Protein AF-A0A1V8S8A1-F1 (afdb_monomer)

Sequence (376 aa):
MDTDRTHAQHAAYVEFVYSFRRPETTDTAAFFYQSVQTWKEKTQALLDAEGDADVEKKALANMRNFDAAGLIMETGRGMDAPSPCQECTKKGETCRVWKDKDEACAYCKRHRKRNCRAYVKPVVDTVMGGTEEGSGQAVDLTTARAELDVAATEAIRDIESARIEACNALADAGGEAADQVTEALSEAKEHIADYGNGAMSLIRDYHVKANKTFKAAISEAIQKSNEALSETMNKQRELLSKVVPAAKEVNSESTDRLNEVHSESIKRLQNVTGEAVAKLEKAFGDAWNRIHESSSEAEQRFAGVAAKRPQTQQGSGEVSEKMFKALVLQVQEMEKKHEKDIAELKEVNQDLKGELTAARQEIEMLKGTMVSEATM

Solvent-accessible surface area (backbone atoms only — not comparable to full-atom values): 21136 Å² total; per-residue (Å²): 134,87,77,78,69,51,73,68,55,49,52,54,48,51,53,55,63,64,66,59,54,77,33,81,64,83,52,81,83,45,92,61,46,53,54,73,64,60,46,51,53,52,54,47,52,36,60,72,20,64,94,39,70,71,56,26,53,56,40,49,56,48,51,53,21,42,25,51,20,23,44,24,74,76,38,91,57,20,37,76,29,87,41,60,25,71,69,30,63,74,68,74,46,88,36,24,22,48,70,90,47,101,50,56,21,28,68,34,43,56,69,69,49,89,81,51,67,36,44,81,77,80,86,72,88,78,86,85,83,82,91,84,88,83,87,89,77,96,63,74,62,68,63,57,47,54,54,46,52,51,52,49,52,51,49,51,52,52,51,51,50,52,49,52,53,50,52,49,54,51,50,51,52,50,48,53,52,50,51,54,51,52,50,52,52,49,52,52,50,50,51,52,49,50,53,51,51,52,52,52,50,52,53,49,51,51,50,54,53,49,51,54,50,51,54,50,53,52,53,51,51,53,50,54,52,52,53,53,50,51,52,49,52,50,52,50,50,55,50,49,69,53,49,55,58,52,54,52,49,54,52,49,52,51,51,51,52,52,53,49,54,50,53,53,52,51,52,53,51,50,51,55,52,50,52,52,49,53,53,48,54,49,53,51,50,53,51,50,50,54,52,52,52,52,50,51,54,50,51,52,52,50,52,59,56,68,72,63,73,84,89,74,96,82,66,87,63,64,62,55,50,54,52,49,52,51,49,54,52,51,51,52,51,50,50,55,50,50,53,49,55,53,50,55,53,49,51,55,51,52,51,52,53,49,55,53,52,52,55,51,52,52,53,52,50,54,52,52,52,54,55,54,64,74,72,110

Foldseek 3Di:
DQPPDDPVRLVVVLVVLVVQDQQPDPPPPDPLDDDPVRSVVLSVQLSVCPRPPVSNVVSVLQSVLSSVLSCQPPHPQKDQQPDFFPVCVVVVHGFIDGPPDPDATSNCSNVVPPDRPRDDDPPPPDDDDDDDDDDDDDDPCPVVVVVVVVVVVVVVVVVVVVVVVVVVVVVVVVVVVVVVVVVVVVVVVVVVVVVVVVVVVVVVVVVVVVVVVVVVVVVVVVVVVVVVVVVVVVVVVVVCVVVVVVVVVVVVVLVVVVVVVVVVVVVVVVVVVVVLVVVVVVLVVVLVVVLVVLVVVVVVVVVVVVVDDDDDDDDPPPVVVVVVVVVVVSVVVVVVVVVVSVVVVVVVVVVVVVVVVVVVVVVVVVVVVSVVVVVD

Structure (mmCIF, N/CA/C/O backbone):
data_AF-A0A1V8S8A1-F1
#
_entry.id   AF-A0A1V8S8A1-F1
#
loop_
_atom_site.group_PDB
_atom_site.id
_atom_site.type_symbol
_atom_site.label_atom_id
_atom_site.label_alt_id
_atom_site.label_comp_id
_atom_site.label_asym_id
_atom_site.label_entity_id
_atom_site.label_seq_id
_atom_site.pdbx_PDB_ins_code
_atom_site.Cartn_x
_atom_site.Cartn_y
_atom_site.Cartn_z
_atom_site.occupancy
_atom_site.B_iso_or_equiv
_atom_site.auth_seq_id
_atom_site.auth_comp_id
_atom_site.auth_asym_id
_atom_site.auth_atom_id
_atom_site.pdbx_PDB_model_num
ATOM 1 N N . MET A 1 1 ? 18.504 2.279 0.473 1.00 41.44 1 MET A N 1
ATOM 2 C CA . MET A 1 1 ? 17.693 3.416 -0.002 1.00 41.44 1 MET A CA 1
ATOM 3 C C . MET A 1 1 ? 16.672 2.806 -0.935 1.00 41.44 1 MET A C 1
ATOM 5 O O . MET A 1 1 ? 17.015 2.554 -2.080 1.00 41.44 1 MET A O 1
ATOM 9 N N . ASP A 1 2 ? 15.497 2.468 -0.409 1.00 44.78 2 ASP A N 1
ATOM 10 C CA . ASP A 1 2 ? 14.395 1.936 -1.212 1.00 44.78 2 ASP A CA 1
ATOM 11 C C . ASP A 1 2 ? 13.770 3.093 -1.979 1.00 44.78 2 ASP A C 1
ATOM 13 O O . ASP A 1 2 ? 13.069 3.939 -1.426 1.00 44.78 2 ASP A O 1
ATOM 17 N N . THR A 1 3 ? 14.117 3.195 -3.256 1.00 57.72 3 THR A N 1
ATOM 18 C CA . THR A 1 3 ? 13.381 4.037 -4.191 1.00 57.72 3 THR A CA 1
ATOM 19 C C . THR A 1 3 ? 12.165 3.245 -4.641 1.00 57.72 3 THR A C 1
ATOM 21 O O . THR A 1 3 ? 12.246 2.514 -5.630 1.00 57.72 3 THR A O 1
ATOM 24 N N . ASP A 1 4 ? 11.061 3.368 -3.908 1.00 68.69 4 ASP A N 1
ATOM 25 C CA . ASP A 1 4 ? 9.772 2.841 -4.351 1.00 68.69 4 ASP A CA 1
ATOM 26 C C . ASP A 1 4 ? 9.463 3.404 -5.743 1.00 68.69 4 ASP A C 1
ATOM 28 O O . ASP A 1 4 ? 9.305 4.616 -5.937 1.00 68.69 4 ASP A O 1
ATOM 32 N N . ARG A 1 5 ? 9.428 2.516 -6.744 1.00 81.06 5 ARG A N 1
ATOM 33 C CA . ARG A 1 5 ? 8.998 2.867 -8.096 1.00 81.06 5 ARG A CA 1
ATOM 34 C C . ARG A 1 5 ? 7.536 3.286 -8.040 1.00 81.06 5 ARG A C 1
ATOM 36 O O . ARG A 1 5 ? 6.698 2.659 -7.398 1.00 81.06 5 ARG A O 1
ATOM 43 N N . THR A 1 6 ? 7.211 4.342 -8.768 1.00 88.94 6 THR A N 1
ATOM 44 C CA . THR A 1 6 ? 5.817 4.743 -8.966 1.00 88.94 6 THR A CA 1
ATOM 45 C C . THR A 1 6 ? 5.037 3.631 -9.676 1.00 88.94 6 THR A C 1
ATOM 47 O O . THR A 1 6 ? 5.599 2.870 -10.463 1.00 88.94 6 THR A O 1
ATOM 50 N N . HIS A 1 7 ? 3.718 3.578 -9.480 1.00 87.06 7 HIS A N 1
ATOM 51 C CA . HIS A 1 7 ? 2.845 2.619 -10.171 1.00 87.06 7 HIS A CA 1
ATOM 52 C C . HIS A 1 7 ? 3.008 2.658 -11.706 1.00 87.06 7 HIS A C 1
ATOM 54 O O . HIS A 1 7 ? 2.951 1.627 -12.368 1.00 87.06 7 HIS A O 1
ATOM 60 N N . ALA A 1 8 ? 3.273 3.841 -12.276 1.00 89.69 8 ALA A N 1
ATOM 61 C CA . ALA A 1 8 ? 3.549 3.999 -13.704 1.00 89.69 8 ALA A CA 1
ATOM 62 C C . ALA A 1 8 ? 4.883 3.355 -14.124 1.00 89.69 8 ALA A C 1
ATOM 64 O O . ALA A 1 8 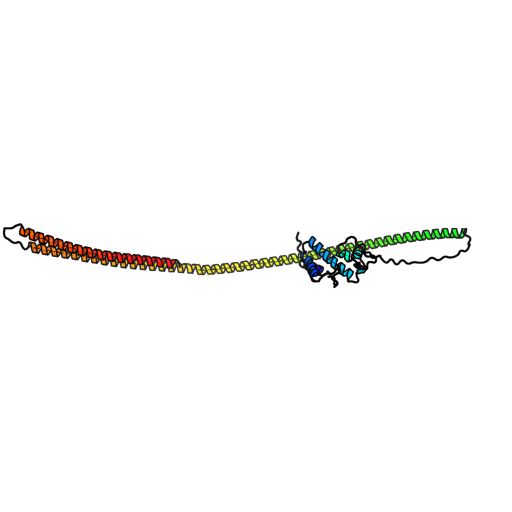? 4.955 2.709 -15.165 1.00 89.69 8 ALA A O 1
ATOM 65 N N . GLN A 1 9 ? 5.930 3.496 -13.306 1.00 90.31 9 GLN A N 1
ATOM 66 C CA . GLN A 1 9 ? 7.220 2.845 -13.552 1.00 90.31 9 GL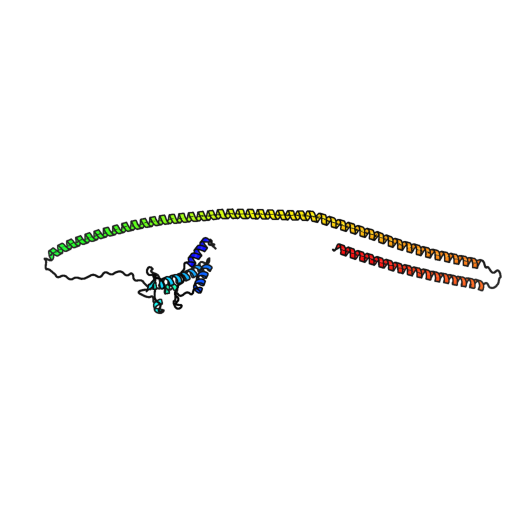N A CA 1
ATOM 67 C C . GLN A 1 9 ? 7.117 1.324 -13.427 1.00 90.31 9 GLN A C 1
ATOM 69 O O . GLN A 1 9 ? 7.695 0.620 -14.250 1.00 90.31 9 GLN A O 1
ATOM 74 N N . HIS A 1 10 ? 6.353 0.825 -12.451 1.00 91.81 10 HIS A N 1
ATOM 75 C CA . HIS A 1 10 ? 6.074 -0.605 -12.321 1.00 91.81 10 HIS A CA 1
ATOM 76 C C . HIS A 1 10 ? 5.314 -1.139 -13.545 1.00 91.81 10 HIS A C 1
ATOM 78 O O . HIS A 1 10 ? 5.726 -2.127 -14.142 1.00 91.81 10 HIS A O 1
ATOM 84 N N . ALA A 1 11 ? 4.264 -0.445 -14.000 1.00 93.38 11 ALA A N 1
ATOM 85 C CA . ALA A 1 11 ? 3.520 -0.841 -15.198 1.00 93.38 11 ALA A CA 1
ATOM 86 C C . ALA A 1 11 ? 4.414 -0.895 -16.453 1.00 93.38 11 ALA A C 1
ATOM 88 O O . ALA A 1 11 ? 4.395 -1.888 -17.180 1.00 93.38 11 ALA A O 1
ATOM 89 N N . ALA A 1 12 ? 5.257 0.122 -16.668 1.00 95.00 12 ALA A N 1
ATOM 90 C CA . ALA A 1 12 ? 6.215 0.134 -17.775 1.00 95.00 12 ALA A CA 1
ATOM 91 C C . ALA A 1 12 ? 7.258 -0.994 -17.663 1.00 95.00 12 ALA A C 1
ATOM 93 O O . ALA A 1 12 ? 7.653 -1.585 -18.669 1.00 95.00 12 ALA A O 1
ATOM 94 N N . TYR A 1 13 ? 7.694 -1.320 -16.442 1.00 94.56 13 TYR A N 1
ATOM 95 C CA . TYR A 1 13 ? 8.596 -2.440 -16.191 1.00 94.56 13 TYR A CA 1
ATOM 96 C C . TYR A 1 13 ? 7.939 -3.784 -16.530 1.00 94.56 13 TYR A C 1
ATOM 98 O O . TYR A 1 13 ? 8.543 -4.602 -17.224 1.00 94.56 13 TYR A O 1
ATOM 106 N N . VAL A 1 14 ? 6.686 -3.989 -16.122 1.00 95.50 14 VAL A N 1
ATOM 107 C CA . VAL A 1 14 ? 5.909 -5.191 -16.445 1.00 95.50 14 VAL A CA 1
ATOM 108 C C . VAL A 1 14 ? 5.757 -5.351 -17.961 1.00 95.50 14 VAL A C 1
ATOM 110 O O . VAL A 1 14 ? 6.055 -6.422 -18.490 1.00 95.50 14 VAL A O 1
ATOM 113 N N . GLU A 1 15 ? 5.372 -4.295 -18.685 1.00 96.19 15 GLU A N 1
ATOM 114 C CA . GLU A 1 15 ? 5.286 -4.332 -20.154 1.00 96.19 15 GLU A CA 1
ATOM 115 C C . GLU A 1 15 ? 6.633 -4.665 -20.806 1.00 96.19 15 GLU A C 1
ATOM 117 O O . GLU A 1 15 ? 6.704 -5.504 -21.707 1.00 96.19 15 GLU A O 1
ATOM 122 N N . PHE A 1 16 ? 7.724 -4.072 -20.315 1.00 97.19 16 PHE A N 1
ATOM 123 C CA . PHE A 1 16 ? 9.071 -4.391 -20.776 1.00 97.19 16 PHE A CA 1
ATOM 124 C C . PHE A 1 16 ? 9.423 -5.871 -20.555 1.00 97.19 16 PHE A C 1
ATOM 126 O O . PHE A 1 16 ? 9.960 -6.513 -21.459 1.00 97.19 16 PHE A O 1
ATOM 133 N N . VAL A 1 17 ? 9.087 -6.447 -19.400 1.00 96.88 17 VAL A N 1
ATOM 134 C CA . VAL A 1 17 ? 9.312 -7.872 -19.111 1.00 96.88 17 VAL A CA 1
ATOM 135 C C . VAL A 1 17 ? 8.492 -8.774 -20.042 1.00 96.88 17 VAL A C 1
ATOM 137 O O . VAL A 1 17 ? 9.003 -9.789 -20.520 1.00 96.88 17 VAL A O 1
ATOM 140 N N . TYR A 1 18 ? 7.255 -8.396 -20.368 1.00 96.25 18 TYR A N 1
ATOM 141 C CA . TYR A 1 18 ? 6.424 -9.140 -21.320 1.00 96.25 18 TYR A CA 1
ATOM 142 C C . TYR A 1 18 ? 6.807 -8.925 -22.792 1.00 96.25 18 TYR A C 1
ATOM 144 O O . TYR A 1 18 ? 6.379 -9.705 -23.641 1.00 96.25 18 TYR A O 1
ATOM 152 N N . SER A 1 19 ? 7.653 -7.938 -23.107 1.00 97.00 19 SER A N 1
ATOM 153 C CA . SER A 1 19 ? 8.167 -7.730 -24.469 1.00 97.00 19 SER A CA 1
ATOM 154 C C . SER A 1 19 ? 9.159 -8.810 -24.929 1.00 97.00 19 SER A C 1
ATOM 156 O O . SER A 1 19 ? 9.397 -8.951 -26.129 1.00 97.00 19 SER A O 1
ATOM 158 N N . PHE A 1 20 ? 9.727 -9.597 -24.003 1.00 97.69 20 PHE A N 1
ATOM 159 C CA . PHE A 1 20 ? 10.622 -10.705 -24.344 1.00 97.69 20 PHE A CA 1
ATOM 160 C C . PHE A 1 20 ? 9.868 -11.855 -25.017 1.00 97.69 20 PHE A C 1
ATOM 162 O O . PHE A 1 20 ? 8.873 -12.363 -24.492 1.00 97.69 20 PHE A O 1
ATOM 169 N N . ARG A 1 21 ? 10.397 -12.349 -26.141 1.00 96.69 21 ARG A N 1
ATOM 170 C CA . ARG A 1 21 ? 9.812 -13.472 -26.874 1.00 96.69 21 ARG A CA 1
ATOM 171 C C . ARG A 1 21 ? 10.354 -14.802 -26.351 1.00 96.69 21 ARG A C 1
ATOM 173 O O . ARG A 1 21 ? 11.562 -15.032 -26.293 1.00 96.69 21 ARG A O 1
ATOM 180 N N . ARG A 1 22 ? 9.443 -15.726 -26.038 1.00 97.81 22 ARG A N 1
ATOM 181 C CA . ARG A 1 22 ? 9.786 -17.138 -25.829 1.00 97.81 22 ARG A CA 1
ATOM 182 C C . ARG A 1 22 ? 10.162 -17.761 -27.176 1.00 97.81 22 ARG A C 1
ATOM 184 O O . ARG A 1 22 ? 9.392 -17.593 -28.119 1.00 97.81 22 ARG A O 1
ATOM 191 N N . PRO A 1 23 ? 11.256 -18.529 -27.273 1.00 97.69 23 PRO A N 1
ATOM 192 C CA . PRO A 1 23 ? 11.498 -19.365 -28.442 1.00 97.69 23 PRO A CA 1
ATOM 193 C C . PRO A 1 23 ? 10.315 -20.302 -28.736 1.00 97.69 23 PRO A C 1
ATOM 195 O O . PRO A 1 23 ? 9.722 -20.880 -27.820 1.00 97.69 23 PRO A O 1
ATOM 198 N N . GLU A 1 24 ? 9.957 -20.433 -30.007 1.00 97.56 24 GLU A N 1
ATOM 199 C CA . GLU A 1 24 ? 8.789 -21.192 -30.475 1.00 97.56 24 GLU A CA 1
ATOM 200 C C . GLU A 1 24 ? 9.134 -22.600 -30.969 1.00 97.56 24 GLU A C 1
ATOM 202 O O . GLU A 1 24 ? 8.228 -23.369 -31.287 1.00 97.56 24 GLU A O 1
ATOM 207 N N . THR A 1 25 ? 10.420 -22.964 -30.997 1.00 96.75 25 THR A N 1
ATOM 208 C CA . THR A 1 25 ? 10.860 -24.311 -31.368 1.00 96.75 25 THR A CA 1
ATOM 209 C C . THR A 1 25 ? 10.128 -25.401 -30.578 1.00 96.75 25 THR A C 1
ATOM 211 O O . THR A 1 25 ? 9.992 -25.347 -29.351 1.00 96.75 25 THR A O 1
ATOM 214 N N . THR A 1 26 ? 9.658 -26.420 -31.296 1.00 96.31 26 THR A N 1
ATOM 215 C CA . THR A 1 26 ? 9.049 -27.627 -30.721 1.00 96.31 26 THR A CA 1
ATOM 216 C C . THR A 1 26 ? 10.070 -28.730 -30.464 1.00 96.31 26 THR A C 1
ATOM 218 O O . THR A 1 26 ? 9.740 -29.714 -29.806 1.00 96.31 26 THR A O 1
ATOM 221 N N . ASP A 1 27 ? 11.296 -28.586 -30.973 1.00 97.31 27 ASP A N 1
ATOM 222 C CA . ASP A 1 27 ? 12.375 -29.535 -30.723 1.00 97.31 27 ASP A CA 1
ATOM 223 C C . ASP A 1 27 ? 12.893 -29.364 -29.294 1.00 97.31 27 ASP A C 1
ATOM 225 O O . ASP A 1 27 ? 13.591 -28.402 -28.971 1.00 97.31 27 ASP A O 1
ATOM 229 N N . THR A 1 28 ? 12.557 -30.318 -28.429 1.00 97.06 28 THR A N 1
ATOM 230 C CA . THR A 1 28 ? 12.979 -30.310 -27.026 1.00 97.06 28 THR A CA 1
ATOM 231 C C . THR A 1 28 ? 14.476 -30.551 -26.839 1.00 97.06 28 THR A C 1
ATOM 233 O O . THR A 1 28 ? 14.991 -30.290 -25.752 1.00 97.06 28 THR A O 1
ATOM 236 N N . ALA A 1 29 ? 15.176 -31.061 -27.859 1.00 96.44 29 ALA A N 1
ATOM 237 C CA . ALA A 1 29 ? 16.625 -31.240 -27.829 1.00 96.44 29 ALA A CA 1
ATOM 238 C C . ALA A 1 29 ? 17.380 -29.945 -28.166 1.00 96.44 29 ALA A C 1
ATOM 240 O O . ALA A 1 29 ? 18.534 -29.792 -27.760 1.00 96.44 29 ALA A O 1
ATOM 241 N N . ALA A 1 30 ? 16.729 -28.992 -28.842 1.00 96.94 30 ALA A N 1
ATOM 242 C CA . ALA A 1 30 ? 17.343 -27.728 -29.211 1.00 96.94 30 ALA A CA 1
ATOM 243 C C . ALA A 1 30 ? 17.826 -26.969 -27.968 1.00 96.94 30 ALA A C 1
ATOM 245 O O . ALA A 1 30 ? 17.087 -26.754 -27.003 1.00 96.94 30 ALA A O 1
ATOM 246 N N . PHE A 1 31 ? 19.066 -26.473 -27.997 1.00 97.06 31 PHE A N 1
ATOM 247 C CA . PHE A 1 31 ? 19.648 -25.788 -26.840 1.00 97.06 31 PHE A CA 1
ATOM 248 C C . PHE A 1 31 ? 18.842 -24.545 -26.408 1.00 97.06 31 PHE A C 1
ATOM 250 O O . PHE A 1 31 ? 18.890 -24.142 -25.251 1.00 97.06 31 PHE A O 1
ATOM 257 N N . PHE A 1 32 ? 18.104 -23.911 -27.313 1.00 96.62 32 PHE A N 1
ATOM 258 C CA . PHE A 1 32 ? 17.305 -22.720 -27.026 1.00 96.62 32 PHE A CA 1
ATOM 259 C C . PHE A 1 32 ? 15.832 -23.039 -26.719 1.00 96.62 32 PHE A C 1
ATOM 261 O O . PHE A 1 32 ? 15.060 -22.114 -26.486 1.00 96.62 32 PHE A O 1
ATOM 268 N N . TYR A 1 33 ? 15.450 -24.321 -26.644 1.00 97.75 33 TYR A N 1
ATOM 269 C CA . TYR A 1 33 ? 14.106 -24.738 -26.253 1.00 97.75 33 TYR A CA 1
ATOM 270 C C . TYR A 1 33 ? 13.729 -24.227 -24.857 1.00 97.75 33 TYR A C 1
ATOM 272 O O . TYR A 1 33 ? 14.513 -24.308 -23.900 1.00 97.75 33 TYR A O 1
ATOM 280 N N . GLN A 1 34 ? 12.497 -23.729 -24.733 1.00 97.81 34 GLN A N 1
ATOM 281 C CA . GLN A 1 34 ? 11.859 -23.383 -23.466 1.00 97.81 34 GLN A CA 1
ATOM 282 C C . GLN A 1 34 ? 10.388 -23.803 -23.479 1.00 97.81 34 GLN A C 1
ATOM 284 O O . GLN A 1 34 ? 9.589 -23.335 -24.297 1.00 97.81 34 GLN A O 1
ATOM 289 N N . SER A 1 35 ? 10.012 -24.647 -22.514 1.00 97.81 35 SER A N 1
ATOM 290 C CA . SER A 1 35 ? 8.605 -24.980 -22.292 1.00 97.81 35 SER A CA 1
ATOM 291 C C . SER A 1 35 ? 7.813 -23.723 -21.905 1.00 97.81 35 SER A C 1
ATOM 293 O O . SER A 1 35 ? 8.369 -22.764 -21.360 1.00 97.81 35 SER A O 1
ATOM 295 N N . VAL A 1 36 ? 6.503 -23.718 -22.168 1.00 97.50 36 VAL A N 1
ATOM 296 C CA . VAL A 1 36 ? 5.617 -22.609 -21.765 1.00 97.50 36 VAL A CA 1
ATOM 297 C C . VAL A 1 36 ? 5.698 -22.375 -20.256 1.00 97.50 36 VAL A C 1
ATOM 299 O O . VAL A 1 36 ? 5.760 -21.232 -19.813 1.00 97.50 36 VAL A O 1
ATOM 302 N N . GLN A 1 37 ? 5.737 -23.456 -19.476 1.00 97.88 37 GLN A N 1
ATOM 303 C CA . GLN A 1 37 ? 5.787 -23.397 -18.021 1.00 97.88 37 GLN A CA 1
ATOM 304 C C . GLN A 1 37 ? 7.105 -22.790 -17.523 1.00 97.88 37 GLN A C 1
ATOM 306 O O . GLN A 1 37 ? 7.090 -21.827 -16.764 1.00 97.88 37 GLN A O 1
ATOM 311 N N . THR A 1 38 ? 8.242 -23.273 -18.029 1.00 97.44 38 THR A N 1
ATOM 312 C CA . THR A 1 38 ? 9.564 -22.748 -17.651 1.00 97.44 38 THR A CA 1
ATOM 313 C C . THR A 1 38 ? 9.731 -21.284 -18.058 1.00 97.44 38 THR A C 1
ATOM 315 O O . THR A 1 38 ? 10.363 -20.512 -17.341 1.00 97.44 38 THR A O 1
ATOM 318 N N . TRP A 1 39 ? 9.158 -20.871 -19.193 1.00 97.75 39 TRP A N 1
ATOM 319 C CA . TRP A 1 39 ? 9.164 -19.463 -19.589 1.00 97.75 39 TRP A CA 1
ATOM 320 C C . TRP A 1 39 ? 8.362 -18.597 -18.619 1.00 97.75 39 TRP A C 1
ATOM 322 O O . TRP A 1 39 ? 8.882 -17.592 -18.150 1.00 97.75 39 TRP A O 1
ATOM 332 N N . LYS A 1 40 ? 7.143 -19.020 -18.251 1.00 97.75 40 LYS A N 1
ATOM 333 C CA . LYS A 1 40 ? 6.318 -18.321 -17.252 1.00 97.75 40 LYS A CA 1
ATOM 334 C C . LYS A 1 40 ? 7.040 -18.176 -15.914 1.00 97.75 40 LYS A C 1
ATOM 336 O O . LYS A 1 40 ? 7.039 -17.090 -15.352 1.00 97.75 40 LYS A O 1
ATOM 341 N N . GLU A 1 41 ? 7.698 -19.232 -15.440 1.00 97.56 41 GLU A N 1
ATOM 342 C CA . GLU A 1 41 ? 8.488 -19.199 -14.201 1.00 97.56 41 GLU A CA 1
ATOM 343 C C . GLU A 1 41 ? 9.645 -18.198 -14.283 1.00 97.56 41 GLU A C 1
ATOM 345 O O . GLU A 1 41 ? 9.902 -17.472 -13.328 1.00 97.56 41 GLU A O 1
ATOM 350 N N . LYS A 1 42 ? 10.328 -18.109 -15.430 1.00 97.38 42 LYS A N 1
ATOM 351 C CA . LYS A 1 42 ? 11.404 -17.129 -15.642 1.00 97.38 42 LYS A CA 1
ATOM 352 C C . LYS A 1 42 ? 10.888 -15.697 -15.722 1.00 97.38 42 LYS A C 1
ATOM 354 O O . LYS A 1 42 ? 11.527 -14.805 -15.171 1.00 97.38 42 LYS A O 1
ATOM 359 N N . THR A 1 43 ? 9.762 -15.482 -16.398 1.00 97.69 43 THR A N 1
ATOM 360 C CA . THR A 1 43 ? 9.086 -14.183 -16.451 1.00 97.69 43 THR A CA 1
ATOM 361 C C . THR A 1 43 ? 8.671 -13.750 -15.049 1.00 97.69 43 THR A C 1
ATOM 363 O O . THR A 1 43 ? 9.003 -12.642 -14.645 1.00 97.69 43 THR A O 1
ATOM 366 N N . GLN A 1 44 ? 8.036 -14.639 -14.279 1.00 97.25 44 GLN A N 1
ATOM 367 C CA . GLN A 1 44 ? 7.628 -14.348 -12.907 1.00 97.25 44 GLN A CA 1
ATOM 368 C C . GLN A 1 44 ? 8.835 -14.075 -12.007 1.00 97.25 44 GLN A C 1
ATOM 370 O O . GLN A 1 44 ? 8.850 -13.069 -11.316 1.00 97.25 44 GLN A O 1
ATOM 375 N N . ALA A 1 45 ? 9.897 -14.879 -12.097 1.00 95.50 45 ALA A N 1
ATOM 376 C CA . ALA A 1 45 ? 11.118 -14.647 -11.328 1.00 95.50 45 ALA A CA 1
ATOM 377 C C . ALA A 1 45 ? 11.791 -13.299 -11.645 1.00 95.50 45 ALA A C 1
ATOM 379 O O . ALA A 1 45 ? 12.478 -12.749 -10.792 1.00 95.50 45 ALA A O 1
ATOM 380 N N . LEU A 1 46 ? 11.629 -12.764 -12.862 1.00 97.12 46 LEU A N 1
ATOM 381 C CA . LEU A 1 46 ? 12.106 -11.423 -13.210 1.00 97.12 46 LEU A CA 1
ATOM 382 C C . LEU A 1 46 ? 11.210 -10.316 -12.628 1.00 97.12 46 LEU A C 1
ATOM 384 O O . LEU A 1 46 ? 11.722 -9.263 -12.257 1.00 97.12 46 LEU A O 1
ATOM 388 N N . LEU A 1 47 ? 9.900 -10.550 -12.529 1.00 96.31 47 LEU A N 1
ATOM 389 C CA . LEU A 1 47 ? 8.975 -9.637 -11.850 1.00 96.31 47 LEU A CA 1
ATOM 390 C C . LEU A 1 47 ? 9.221 -9.628 -10.336 1.00 96.31 47 LEU A C 1
ATOM 392 O O . LEU A 1 47 ? 9.344 -8.563 -9.748 1.00 96.31 47 LEU A O 1
ATOM 396 N N . ASP A 1 48 ? 9.388 -10.802 -9.728 1.00 96.00 48 ASP A N 1
ATOM 397 C CA . ASP A 1 48 ? 9.639 -10.957 -8.289 1.00 96.00 48 ASP A CA 1
ATOM 398 C C . ASP A 1 48 ? 11.010 -10.408 -7.862 1.00 96.00 48 ASP A C 1
ATOM 400 O O . ASP A 1 48 ? 11.225 -10.101 -6.693 1.00 96.00 48 ASP A O 1
ATOM 404 N N . ALA A 1 49 ? 11.952 -10.297 -8.803 1.00 95.50 49 ALA A N 1
ATOM 405 C CA . ALA A 1 49 ? 13.265 -9.708 -8.568 1.00 95.50 49 ALA A CA 1
ATOM 406 C C . ALA A 1 49 ? 13.245 -8.172 -8.506 1.00 95.50 49 ALA A C 1
ATOM 408 O O . ALA A 1 49 ? 14.286 -7.565 -8.248 1.00 95.50 49 ALA A O 1
ATOM 409 N N . GLU A 1 50 ? 12.104 -7.535 -8.783 1.00 92.19 50 GLU A N 1
ATOM 410 C CA . GLU A 1 50 ? 11.992 -6.082 -8.748 1.00 92.19 50 GLU A CA 1
ATOM 411 C C . GLU A 1 50 ? 12.329 -5.531 -7.355 1.00 92.19 50 GLU A C 1
ATOM 413 O O . GLU A 1 50 ? 11.812 -5.985 -6.338 1.00 92.19 50 GLU A O 1
ATOM 418 N N . GLY A 1 51 ? 13.223 -4.539 -7.322 1.00 89.38 51 GLY A N 1
ATOM 419 C CA . GLY A 1 51 ? 13.740 -3.948 -6.084 1.00 89.38 51 GLY A CA 1
ATOM 420 C C . GLY A 1 51 ? 15.092 -4.517 -5.637 1.00 89.38 51 GLY A C 1
ATOM 421 O O . GLY A 1 51 ? 15.823 -3.833 -4.924 1.00 89.38 51 GLY A O 1
ATOM 422 N N . ASP A 1 52 ? 15.497 -5.695 -6.127 1.00 94.44 52 ASP A N 1
ATOM 423 C CA . ASP A 1 52 ? 16.846 -6.240 -5.930 1.00 94.44 52 ASP A CA 1
ATOM 424 C C . ASP A 1 52 ? 17.654 -6.152 -7.233 1.00 94.44 52 ASP A C 1
ATOM 426 O O . ASP A 1 52 ? 17.551 -6.992 -8.130 1.00 94.44 52 ASP A O 1
ATOM 430 N N . ALA A 1 53 ? 18.512 -5.133 -7.327 1.00 92.44 53 ALA A N 1
ATOM 431 C CA . ALA A 1 53 ? 19.272 -4.837 -8.540 1.00 92.44 53 ALA A CA 1
ATOM 432 C C . ALA A 1 53 ? 20.165 -6.001 -9.020 1.00 92.44 53 ALA A C 1
ATOM 434 O O . ALA A 1 53 ? 20.363 -6.173 -10.228 1.00 92.44 53 ALA A O 1
ATOM 435 N N . ASP A 1 54 ? 20.715 -6.808 -8.108 1.00 94.25 54 ASP A N 1
ATOM 436 C CA . ASP A 1 54 ? 21.611 -7.908 -8.469 1.00 94.25 54 ASP A CA 1
ATOM 437 C C . ASP A 1 54 ? 20.835 -9.131 -8.961 1.00 94.25 54 ASP A C 1
ATOM 439 O O . ASP A 1 54 ? 21.262 -9.803 -9.915 1.00 94.25 54 ASP A O 1
ATOM 443 N N . VAL A 1 55 ? 19.694 -9.424 -8.333 1.00 95.94 55 VAL A N 1
ATOM 444 C CA . VAL A 1 55 ? 18.798 -10.505 -8.757 1.00 95.94 55 VAL A CA 1
ATOM 445 C C . VAL A 1 55 ? 18.119 -10.133 -10.076 1.00 95.94 55 VAL A C 1
ATOM 447 O O . VAL A 1 55 ? 18.178 -10.927 -11.023 1.00 95.94 55 VAL A O 1
ATOM 450 N N . GLU A 1 56 ? 17.600 -8.908 -10.197 1.00 95.69 56 GLU A N 1
ATOM 451 C CA . GLU A 1 56 ? 16.966 -8.374 -11.409 1.00 95.69 56 GLU A CA 1
ATOM 452 C C . GLU A 1 56 ? 17.937 -8.446 -12.590 1.00 95.69 56 GLU A C 1
ATOM 454 O O . GLU A 1 56 ? 17.633 -9.038 -13.628 1.00 95.69 56 GLU A O 1
ATOM 459 N N . LYS A 1 57 ? 19.175 -7.962 -12.421 1.00 96.00 57 LYS A N 1
ATOM 460 C CA . LYS A 1 57 ? 20.210 -8.015 -13.465 1.00 96.00 57 LYS A CA 1
ATOM 461 C C . LYS A 1 57 ? 20.499 -9.443 -13.933 1.00 96.00 57 LYS A C 1
ATOM 463 O O . LYS A 1 57 ? 20.688 -9.675 -15.133 1.00 96.00 57 LYS A O 1
ATOM 468 N N . LYS A 1 58 ? 20.556 -10.417 -13.018 1.00 95.94 58 LYS A N 1
ATOM 469 C CA . LYS A 1 58 ? 20.812 -11.830 -13.356 1.00 95.94 58 LYS A CA 1
ATOM 470 C C . LYS A 1 58 ? 19.637 -12.464 -14.098 1.00 95.94 58 LYS A C 1
ATOM 472 O O . LYS A 1 58 ? 19.888 -13.180 -15.079 1.00 95.94 58 LYS A O 1
ATOM 477 N N . ALA A 1 59 ? 18.408 -12.207 -13.648 1.00 96.38 59 ALA A N 1
ATOM 478 C CA . ALA A 1 59 ? 17.173 -12.689 -14.262 1.00 96.38 59 ALA A CA 1
ATOM 479 C C . ALA A 1 59 ? 16.977 -12.074 -15.656 1.00 96.38 59 ALA A C 1
ATOM 481 O O . ALA A 1 59 ? 16.784 -12.797 -16.637 1.00 96.38 59 ALA A O 1
ATOM 482 N N . LEU A 1 60 ? 17.192 -10.764 -15.782 1.00 96.25 60 LEU A N 1
ATOM 483 C CA . LEU A 1 60 ? 17.086 -10.027 -17.037 1.00 96.25 60 LEU A CA 1
ATOM 484 C C . LEU A 1 60 ? 18.106 -10.516 -18.067 1.00 96.25 60 LEU A C 1
ATOM 486 O O . LEU A 1 60 ? 17.773 -10.757 -19.227 1.00 96.25 60 LEU A O 1
ATOM 490 N N . ALA A 1 61 ? 19.353 -10.736 -17.644 1.00 95.69 61 ALA A N 1
ATOM 491 C CA . ALA A 1 61 ? 20.375 -11.322 -18.504 1.00 95.69 61 ALA A CA 1
ATOM 492 C C . ALA A 1 61 ? 20.037 -12.763 -18.928 1.00 95.69 61 ALA A C 1
ATOM 494 O O . ALA A 1 61 ? 20.530 -13.228 -19.950 1.00 95.69 61 ALA A O 1
ATOM 495 N N . ASN A 1 62 ? 19.249 -13.512 -18.151 1.00 95.50 62 ASN A N 1
ATOM 496 C CA . ASN A 1 62 ? 18.777 -14.845 -18.538 1.00 95.50 62 ASN A CA 1
ATOM 497 C C . ASN A 1 62 ? 17.720 -14.740 -19.648 1.00 95.50 62 ASN A C 1
ATOM 499 O O . ASN A 1 62 ? 17.889 -15.354 -20.700 1.00 95.50 62 ASN A O 1
ATOM 503 N N . MET A 1 63 ? 16.701 -13.898 -19.447 1.00 97.06 63 MET A N 1
ATOM 504 C CA . MET A 1 63 ? 15.616 -13.669 -20.411 1.00 97.06 63 MET A CA 1
ATOM 505 C C . MET A 1 63 ? 16.139 -13.139 -21.748 1.00 97.06 63 MET A C 1
ATOM 507 O O . MET A 1 63 ? 15.882 -13.742 -22.788 1.00 97.06 63 MET A O 1
ATOM 511 N N . ARG A 1 64 ? 16.985 -12.098 -21.718 1.00 97.06 64 ARG A N 1
ATOM 512 C CA . ARG A 1 64 ? 17.629 -11.526 -22.916 1.00 97.06 64 ARG A CA 1
ATOM 513 C C . ARG A 1 64 ? 18.419 -12.554 -23.720 1.00 97.06 64 ARG A C 1
ATOM 515 O O . ARG A 1 64 ? 18.466 -12.481 -24.944 1.00 97.06 64 ARG A O 1
ATOM 522 N N . ASN A 1 65 ? 19.065 -13.500 -23.043 1.00 96.62 65 ASN A N 1
ATOM 523 C CA . ASN A 1 65 ? 19.863 -14.521 -23.710 1.00 96.62 65 ASN A CA 1
ATOM 524 C C . ASN A 1 65 ? 18.991 -15.543 -24.450 1.00 96.62 65 ASN A C 1
ATOM 526 O O . ASN A 1 65 ? 19.374 -15.967 -25.538 1.00 96.62 65 ASN A O 1
ATOM 530 N N . PHE A 1 66 ? 17.846 -15.934 -23.882 1.00 97.25 66 PHE A N 1
ATOM 531 C CA . PHE A 1 66 ? 16.904 -16.830 -24.556 1.00 97.25 66 PHE A CA 1
ATOM 532 C C . PHE A 1 66 ? 16.162 -16.136 -25.694 1.00 97.25 66 PHE A C 1
ATOM 534 O O . PHE A 1 66 ? 16.098 -16.698 -26.783 1.00 97.25 66 PHE A O 1
ATOM 541 N N . ASP A 1 67 ? 15.677 -14.917 -25.464 1.00 97.62 67 ASP A N 1
ATOM 542 C CA . ASP A 1 67 ? 15.020 -14.094 -26.483 1.00 97.62 67 ASP A CA 1
ATOM 543 C C . ASP A 1 67 ? 15.941 -13.886 -27.697 1.00 97.62 67 ASP A C 1
ATOM 545 O O . ASP A 1 67 ? 15.598 -14.247 -28.823 1.00 97.62 67 ASP A O 1
ATOM 549 N N . ALA A 1 68 ? 17.182 -13.441 -27.467 1.00 97.06 68 ALA A N 1
ATOM 550 C CA . ALA A 1 68 ? 18.152 -13.261 -28.542 1.00 97.06 68 ALA A CA 1
ATOM 551 C C . ALA A 1 68 ? 18.501 -14.577 -29.256 1.00 97.06 68 ALA A C 1
ATOM 553 O O . ALA A 1 68 ? 18.602 -14.590 -30.481 1.00 97.06 68 ALA A O 1
ATOM 554 N N . ALA A 1 69 ? 18.687 -15.681 -28.523 1.00 97.44 69 ALA A N 1
ATOM 555 C CA . ALA A 1 69 ? 18.972 -16.975 -29.139 1.00 97.44 69 ALA A CA 1
ATOM 556 C C . ALA A 1 69 ? 17.802 -17.455 -30.012 1.00 97.44 69 ALA A C 1
ATOM 558 O O . ALA A 1 69 ? 18.036 -17.878 -31.140 1.00 97.44 69 ALA A O 1
ATOM 559 N N . GLY A 1 70 ? 16.560 -17.325 -29.533 1.00 97.56 70 GLY A N 1
ATOM 560 C CA . GLY A 1 70 ? 15.360 -17.638 -30.309 1.00 97.56 70 GLY A CA 1
ATOM 561 C C . GLY A 1 70 ? 15.244 -16.770 -31.559 1.00 97.56 70 GLY A C 1
ATOM 562 O O . GLY A 1 70 ? 15.036 -17.291 -32.648 1.00 97.56 70 GLY A O 1
ATOM 563 N N . LEU A 1 71 ? 15.467 -15.456 -31.445 1.00 97.50 71 LEU A N 1
ATOM 564 C CA . LEU A 1 71 ? 15.432 -14.546 -32.593 1.00 97.50 71 LEU A CA 1
ATOM 565 C C . LEU A 1 71 ? 16.473 -14.906 -33.661 1.00 97.50 71 LEU A C 1
ATOM 567 O O . LEU A 1 71 ? 16.142 -14.927 -34.845 1.00 97.50 71 LEU A O 1
ATOM 571 N N . ILE A 1 72 ? 17.711 -15.215 -33.271 1.00 97.50 72 ILE A N 1
ATOM 572 C CA . ILE A 1 72 ? 18.763 -15.616 -34.218 1.00 97.50 72 ILE A CA 1
ATOM 573 C C . ILE A 1 72 ? 18.430 -16.969 -34.870 1.00 97.50 72 ILE A C 1
ATOM 575 O O . ILE A 1 72 ? 18.651 -17.148 -36.066 1.00 97.50 72 ILE A O 1
ATOM 579 N N . MET A 1 73 ? 17.916 -17.933 -34.101 1.00 97.88 73 MET A N 1
ATOM 580 C CA . MET A 1 73 ? 17.697 -19.296 -34.597 1.00 97.88 73 MET A CA 1
ATOM 581 C C . MET A 1 73 ? 16.420 -19.451 -35.426 1.00 97.88 73 MET A C 1
ATOM 583 O O . MET A 1 73 ? 16.405 -20.266 -36.345 1.00 97.88 73 MET A O 1
ATOM 587 N N . GLU A 1 74 ? 15.369 -18.688 -35.127 1.00 97.38 74 GLU A N 1
ATOM 588 C CA . GLU A 1 74 ? 14.023 -18.908 -35.678 1.00 97.38 74 GLU A CA 1
ATOM 589 C C . GLU A 1 74 ? 13.597 -17.846 -36.699 1.00 97.38 74 GLU A C 1
ATOM 591 O O . GLU A 1 74 ? 12.646 -18.066 -37.444 1.00 97.38 74 GLU A O 1
ATOM 596 N N . THR A 1 75 ? 14.275 -16.695 -36.759 1.00 96.94 75 THR A N 1
ATOM 597 C CA . THR A 1 75 ? 13.881 -15.587 -37.647 1.00 96.94 75 THR A CA 1
ATOM 598 C C . THR A 1 75 ? 14.912 -15.322 -38.742 1.00 96.94 75 THR A C 1
ATOM 600 O O . THR A 1 75 ? 16.060 -15.765 -38.674 1.00 96.94 75 THR A O 1
ATOM 603 N N . GLY A 1 76 ? 14.528 -14.530 -39.748 1.00 95.19 76 GLY A N 1
ATOM 604 C CA . GLY A 1 76 ? 15.436 -14.066 -40.804 1.00 95.19 76 GLY A CA 1
ATOM 605 C C . GLY A 1 76 ? 16.514 -13.079 -40.336 1.00 95.19 76 GLY A C 1
ATOM 606 O O . GLY A 1 76 ? 17.341 -12.660 -41.139 1.00 95.19 76 GLY A O 1
ATOM 607 N N . ARG A 1 77 ? 16.517 -12.691 -39.051 1.00 95.38 77 ARG A N 1
ATOM 608 C CA . ARG A 1 77 ? 17.555 -11.819 -38.483 1.00 95.38 77 ARG A CA 1
ATOM 609 C C . ARG A 1 77 ? 18.867 -12.558 -38.211 1.00 95.38 77 ARG A C 1
ATOM 611 O O . ARG A 1 77 ? 19.910 -11.915 -38.075 1.00 95.38 77 ARG A O 1
ATOM 618 N N . GLY A 1 78 ? 18.811 -13.884 -38.093 1.00 96.19 78 GLY A N 1
ATOM 619 C CA . GLY A 1 78 ? 19.997 -14.720 -37.992 1.00 96.19 78 GLY A CA 1
ATOM 620 C C . GLY A 1 78 ? 20.426 -15.279 -39.343 1.00 96.19 78 GLY A C 1
ATOM 621 O O . GLY A 1 78 ? 19.609 -15.505 -40.233 1.00 96.19 78 GLY A O 1
ATOM 622 N N . MET A 1 79 ? 21.707 -15.584 -39.481 1.00 96.50 79 MET A N 1
ATOM 623 C CA . MET A 1 79 ? 22.276 -16.290 -40.628 1.00 96.50 79 MET A CA 1
ATOM 624 C C . MET A 1 79 ? 23.282 -17.333 -40.150 1.00 96.50 79 MET A C 1
ATOM 626 O O . MET A 1 79 ? 23.837 -17.198 -39.058 1.00 96.50 79 MET A O 1
ATOM 630 N N . ASP A 1 80 ? 23.508 -18.372 -40.949 1.00 97.00 80 ASP A N 1
ATOM 631 C CA . ASP A 1 80 ? 24.568 -19.337 -40.667 1.00 97.00 80 ASP A CA 1
ATOM 632 C C . ASP A 1 80 ? 25.926 -18.638 -40.752 1.00 97.00 80 ASP A C 1
ATOM 634 O O . ASP A 1 80 ? 26.214 -17.907 -41.703 1.00 97.00 80 ASP A O 1
ATOM 638 N N . ALA A 1 81 ? 26.755 -18.831 -39.731 1.00 95.00 81 ALA A N 1
ATOM 639 C CA . ALA A 1 81 ? 28.095 -18.278 -39.709 1.00 95.00 81 ALA A CA 1
ATOM 640 C C . ALA A 1 81 ? 28.947 -18.989 -40.777 1.00 95.00 81 ALA A C 1
ATOM 642 O O . ALA A 1 81 ? 29.099 -20.210 -40.694 1.00 95.00 81 ALA A O 1
ATOM 643 N N . PRO A 1 82 ? 29.576 -18.259 -41.721 1.00 92.62 82 PRO A N 1
ATOM 644 C CA . PRO A 1 82 ? 30.486 -18.854 -42.705 1.00 92.62 82 PRO A CA 1
ATOM 645 C C . PRO A 1 82 ? 31.627 -19.643 -42.052 1.00 92.62 82 PRO A C 1
ATOM 647 O O . PRO A 1 82 ? 32.107 -20.634 -42.592 1.00 92.62 82 PRO A O 1
ATOM 650 N N . SER A 1 83 ? 32.041 -19.200 -40.861 1.00 94.06 83 SER A N 1
ATOM 651 C CA . SER A 1 83 ? 32.979 -19.901 -39.992 1.00 94.06 83 SER A CA 1
ATOM 652 C C . SER A 1 83 ? 32.322 -20.169 -38.631 1.00 94.06 83 SER A C 1
ATOM 654 O O . SER A 1 83 ? 32.331 -19.283 -37.767 1.00 94.06 83 SER A O 1
ATOM 656 N N . PRO A 1 84 ? 31.760 -21.372 -38.408 1.00 95.62 84 PRO A N 1
ATOM 657 C CA . PRO A 1 84 ? 31.197 -21.771 -37.122 1.00 95.62 84 PRO A CA 1
ATOM 658 C C . PRO A 1 84 ? 32.212 -21.661 -35.980 1.00 95.62 84 PRO A C 1
ATOM 660 O O . PRO A 1 84 ? 33.399 -21.948 -36.145 1.00 95.62 84 PRO A O 1
ATOM 663 N N . CYS A 1 85 ? 31.756 -21.278 -34.785 1.00 96.38 85 CYS A N 1
ATOM 664 C CA . CYS A 1 85 ? 32.629 -21.285 -33.612 1.00 96.38 85 CYS A CA 1
ATOM 665 C C . CYS A 1 85 ? 32.860 -22.710 -33.075 1.00 96.38 85 CYS A C 1
ATOM 667 O O . CYS A 1 85 ? 31.999 -23.582 -33.187 1.00 96.38 85 CYS A O 1
ATOM 669 N N . GLN A 1 86 ? 33.996 -22.912 -32.398 1.00 95.69 86 GLN A N 1
ATOM 670 C CA . GLN A 1 86 ? 34.413 -24.217 -31.863 1.00 95.69 86 GLN A CA 1
ATOM 671 C C . GLN A 1 86 ? 33.374 -24.880 -30.944 1.00 95.69 86 GLN A C 1
ATOM 673 O O . GLN A 1 86 ? 33.231 -26.099 -30.967 1.00 95.69 86 GLN A O 1
ATOM 678 N N . GLU A 1 87 ? 32.649 -24.098 -30.138 1.00 96.12 87 GLU A N 1
ATOM 679 C CA . GLU A 1 87 ? 31.630 -24.625 -29.219 1.00 96.12 87 GLU A CA 1
ATOM 680 C C . GLU A 1 87 ? 30.437 -25.228 -29.979 1.00 96.12 87 GLU A C 1
ATOM 682 O O . GLU A 1 87 ? 29.999 -26.327 -29.640 1.00 96.12 87 GLU A O 1
ATOM 687 N N . CYS A 1 88 ? 29.957 -24.562 -31.038 1.00 95.88 88 CYS A N 1
ATOM 688 C CA . CYS A 1 88 ? 28.893 -25.091 -31.897 1.00 95.88 88 CYS A CA 1
ATOM 689 C C . CYS A 1 88 ? 29.355 -26.352 -32.631 1.00 95.88 88 CYS A C 1
ATOM 691 O O . CYS A 1 88 ? 28.667 -27.369 -32.581 1.00 95.88 88 CYS A O 1
ATOM 693 N N . THR A 1 89 ? 30.558 -26.328 -33.217 1.00 96.00 89 THR A N 1
ATOM 694 C CA . THR A 1 89 ? 31.138 -27.489 -33.909 1.00 96.00 89 THR A CA 1
ATOM 695 C C . THR A 1 89 ? 31.274 -28.692 -32.977 1.00 96.00 89 THR A C 1
ATOM 697 O O . THR A 1 89 ? 30.897 -29.800 -33.339 1.00 96.00 89 THR A O 1
ATOM 700 N N . LYS A 1 90 ? 31.756 -28.482 -31.745 1.00 96.06 90 LYS A N 1
ATOM 701 C CA . LYS A 1 90 ? 31.914 -29.549 -30.744 1.00 96.06 90 LYS A CA 1
ATOM 702 C C . LYS A 1 90 ? 30.579 -30.161 -30.316 1.00 96.06 90 LYS A C 1
ATOM 704 O O . LYS A 1 90 ? 30.543 -31.324 -29.923 1.00 96.06 90 LYS A O 1
ATOM 709 N N . LYS A 1 91 ? 29.503 -29.374 -30.331 1.00 95.06 91 LYS A N 1
ATOM 710 C CA . LYS A 1 91 ? 28.157 -29.822 -29.962 1.00 95.06 91 LYS A CA 1
ATOM 711 C C . LYS A 1 91 ? 27.346 -30.366 -31.134 1.00 95.06 91 LYS A C 1
ATOM 713 O O . LYS A 1 91 ? 26.316 -30.974 -30.881 1.00 95.06 91 LYS A O 1
ATOM 718 N N . GLY A 1 92 ? 27.825 -30.199 -32.367 1.00 95.50 92 GLY A N 1
ATOM 719 C CA . GLY A 1 92 ? 27.081 -30.579 -33.568 1.00 95.50 92 GLY A CA 1
ATOM 720 C C . GLY A 1 92 ? 25.873 -29.677 -33.832 1.00 95.50 92 GLY A C 1
ATOM 721 O O . GLY A 1 92 ? 24.918 -30.114 -34.457 1.00 95.50 92 GLY A O 1
ATOM 722 N N . GLU A 1 93 ? 25.906 -28.437 -33.339 1.00 95.12 93 GLU A N 1
ATOM 723 C CA . GLU A 1 93 ? 24.804 -27.475 -33.444 1.00 95.12 93 GLU A CA 1
ATOM 724 C C . GLU A 1 93 ? 25.057 -26.480 -34.580 1.00 95.12 93 GLU A C 1
ATOM 726 O O . GLU A 1 93 ? 26.194 -26.036 -34.786 1.00 95.12 93 GLU A O 1
ATOM 731 N N . THR A 1 94 ? 23.999 -26.047 -35.270 1.00 96.50 94 THR A N 1
ATOM 732 C CA . THR A 1 94 ? 24.109 -25.016 -36.312 1.00 96.50 94 THR A CA 1
ATOM 733 C C . THR A 1 94 ? 24.520 -23.678 -35.697 1.00 96.50 94 THR A C 1
ATOM 735 O O . THR A 1 94 ? 23.844 -23.123 -34.826 1.00 96.50 94 THR A O 1
ATOM 738 N N . CYS A 1 95 ? 25.651 -23.134 -36.148 1.00 97.50 95 CYS A N 1
ATOM 739 C CA . CYS A 1 95 ? 26.185 -21.881 -35.628 1.00 97.50 95 CYS A CA 1
ATOM 740 C C . CYS A 1 95 ? 25.554 -20.689 -36.354 1.00 97.50 95 CYS A C 1
ATOM 742 O O . CYS A 1 95 ? 26.061 -20.265 -37.389 1.00 97.50 95 CYS A O 1
ATOM 744 N N . ARG A 1 96 ? 24.469 -20.133 -35.803 1.00 97.81 96 ARG A N 1
ATOM 745 C CA . ARG A 1 96 ? 23.835 -18.916 -36.337 1.00 97.81 96 ARG A CA 1
ATOM 746 C C . ARG A 1 96 ? 24.250 -17.659 -35.578 1.00 97.81 96 ARG A C 1
ATOM 748 O O . ARG A 1 96 ? 24.306 -17.659 -34.345 1.00 97.81 96 ARG A O 1
ATOM 755 N N . VAL A 1 97 ? 24.525 -16.591 -36.318 1.00 97.06 97 VAL A N 1
ATOM 756 C CA . VAL A 1 97 ? 24.895 -15.245 -35.838 1.00 97.06 97 VAL A CA 1
ATOM 757 C C . VAL A 1 97 ? 23.887 -14.217 -36.343 1.00 97.06 97 VAL A C 1
ATOM 759 O O . VAL A 1 97 ? 23.099 -14.517 -37.237 1.00 97.06 97 VAL A O 1
ATOM 762 N N . TRP A 1 98 ? 23.881 -13.012 -35.776 1.00 96.25 98 TRP A N 1
ATOM 763 C CA . TRP A 1 98 ? 23.102 -11.913 -36.349 1.00 96.25 98 TRP A CA 1
ATOM 764 C C . TRP A 1 98 ? 23.659 -11.509 -37.711 1.00 96.25 98 TRP A C 1
ATOM 766 O O . TRP A 1 98 ? 24.871 -11.499 -37.905 1.00 96.25 98 TRP A O 1
ATOM 776 N N . LYS A 1 99 ? 22.770 -11.130 -38.629 1.00 93.75 99 LYS A N 1
ATOM 777 C CA . LYS A 1 99 ? 23.161 -10.650 -39.957 1.00 93.75 99 LYS A CA 1
ATOM 778 C C . LYS A 1 99 ? 23.870 -9.291 -39.910 1.00 93.75 99 LYS A C 1
ATOM 780 O O . LYS A 1 99 ? 24.888 -9.107 -40.563 1.00 93.75 99 LYS A O 1
ATOM 785 N N . ASP A 1 100 ? 23.348 -8.380 -39.088 1.00 91.44 100 ASP A N 1
ATOM 786 C CA . ASP A 1 100 ? 23.728 -6.959 -39.102 1.00 91.44 100 ASP A CA 1
ATOM 787 C C . ASP A 1 100 ? 24.397 -6.506 -37.790 1.00 91.44 100 ASP A C 1
ATOM 789 O O . ASP A 1 100 ? 24.447 -5.315 -37.485 1.00 91.44 100 ASP A O 1
ATOM 793 N N . LYS A 1 101 ? 24.856 -7.448 -36.954 1.00 90.25 101 LYS A N 1
ATOM 794 C CA . LYS A 1 101 ? 25.498 -7.141 -35.667 1.00 90.25 101 LYS A CA 1
ATOM 795 C C . LYS A 1 101 ? 26.716 -8.019 -35.438 1.00 90.25 101 LYS A C 1
ATOM 797 O O . LYS A 1 101 ? 26.627 -9.238 -35.569 1.00 90.25 101 LYS A O 1
ATOM 802 N N . ASP A 1 102 ? 27.809 -7.402 -35.000 1.00 90.56 102 ASP A N 1
ATOM 803 C CA . ASP A 1 102 ? 29.005 -8.110 -34.543 1.00 90.56 102 ASP A CA 1
ATOM 804 C C . ASP A 1 102 ? 28.819 -8.582 -33.092 1.00 90.56 102 ASP A C 1
ATOM 806 O O . ASP A 1 102 ? 29.267 -7.969 -32.123 1.00 90.56 102 ASP A O 1
ATOM 810 N N . GLU A 1 103 ? 28.043 -9.651 -32.929 1.00 92.62 103 GLU A N 1
ATOM 811 C CA . GLU A 1 103 ? 27.755 -10.271 -31.638 1.00 92.62 103 GLU A CA 1
ATOM 812 C C . GLU A 1 103 ? 28.005 -11.787 -31.687 1.00 92.62 103 GLU A C 1
ATOM 814 O O . GLU A 1 103 ? 28.016 -12.422 -32.740 1.00 92.62 103 GLU A O 1
ATOM 819 N N . ALA A 1 104 ? 28.142 -12.404 -30.510 1.00 95.50 104 ALA A N 1
ATOM 820 C CA . ALA A 1 104 ? 28.280 -13.851 -30.388 1.00 95.50 104 ALA A CA 1
ATOM 821 C C . ALA A 1 104 ? 27.094 -14.620 -31.009 1.00 95.50 104 ALA A C 1
ATOM 823 O O . ALA A 1 104 ? 25.941 -14.194 -30.922 1.00 95.50 104 ALA A O 1
ATOM 824 N N . CYS A 1 105 ? 27.373 -15.818 -31.537 1.00 97.31 105 CYS A N 1
ATOM 825 C CA . CYS A 1 105 ? 26.345 -16.730 -32.047 1.00 97.31 105 CYS A CA 1
ATOM 826 C C . CYS A 1 105 ? 25.297 -17.100 -30.981 1.00 97.31 105 CYS A C 1
ATOM 828 O O . CYS A 1 105 ? 25.563 -17.030 -29.773 1.00 97.31 105 CYS A O 1
ATOM 830 N N . ALA A 1 106 ? 24.130 -17.573 -31.425 1.00 97.50 106 ALA A N 1
ATOM 831 C CA . ALA A 1 106 ? 22.996 -17.916 -30.562 1.00 97.50 106 ALA A CA 1
ATOM 832 C C . ALA A 1 106 ? 23.375 -18.846 -29.393 1.00 97.50 106 ALA A C 1
ATOM 834 O O . ALA A 1 106 ? 23.037 -18.571 -28.238 1.00 97.50 106 ALA A O 1
ATOM 835 N N . TYR A 1 107 ? 24.140 -19.908 -29.670 1.00 97.62 107 TYR A N 1
ATOM 836 C CA . TYR A 1 107 ? 24.586 -20.870 -28.658 1.00 97.62 107 TYR A CA 1
ATOM 837 C C . TYR A 1 107 ? 25.478 -20.216 -27.597 1.00 97.62 107 TYR A C 1
ATOM 839 O O . TYR A 1 107 ? 25.224 -20.314 -26.392 1.00 97.62 107 TYR A O 1
ATOM 847 N N . CYS A 1 108 ? 26.517 -19.501 -28.033 1.00 96.62 108 CYS A N 1
ATOM 848 C CA . CYS A 1 108 ? 27.446 -18.836 -27.126 1.00 96.62 108 CYS A CA 1
ATOM 849 C C 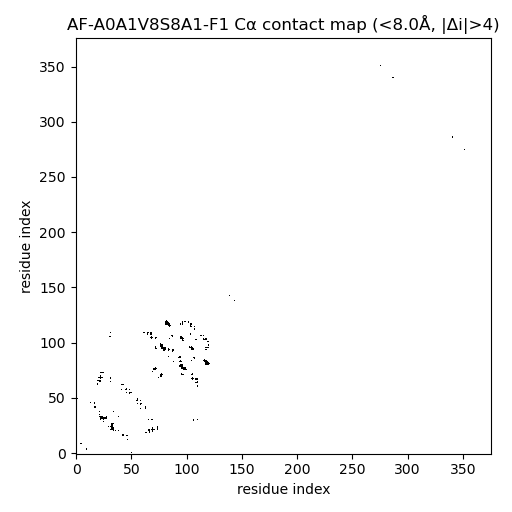. CYS A 1 108 ? 26.761 -17.744 -26.301 1.00 96.62 108 CYS A C 1
ATOM 851 O O . CYS A 1 108 ? 27.071 -17.605 -25.116 1.00 96.62 108 CYS A O 1
ATOM 853 N N . LYS A 1 109 ? 25.802 -17.020 -26.887 1.00 95.25 109 LYS A N 1
ATOM 854 C CA . LYS A 1 109 ? 25.013 -16.002 -26.190 1.00 95.25 109 LYS A CA 1
ATOM 855 C C . LYS A 1 109 ? 24.142 -16.627 -25.098 1.00 95.25 109 LYS A C 1
ATOM 857 O O . LYS A 1 109 ? 24.233 -16.217 -23.939 1.00 95.25 109 LYS A O 1
ATOM 862 N N . ARG A 1 110 ? 23.412 -17.705 -25.417 1.00 96.19 110 ARG A N 1
ATOM 863 C CA . ARG A 1 110 ? 22.615 -18.485 -24.450 1.00 96.19 110 ARG A CA 1
ATOM 864 C C . ARG A 1 110 ? 23.458 -18.970 -23.270 1.00 96.19 110 ARG A C 1
ATOM 866 O O . ARG A 1 110 ? 23.061 -18.818 -22.117 1.00 96.19 110 ARG A O 1
ATOM 873 N N . HIS A 1 111 ? 24.649 -19.494 -23.550 1.00 95.62 111 HIS A N 1
ATOM 874 C CA . HIS A 1 111 ? 25.551 -20.070 -22.549 1.00 95.62 111 HIS A CA 1
ATOM 875 C C . HIS A 1 111 ? 26.577 -19.092 -21.953 1.00 95.62 111 HIS A C 1
ATOM 877 O O . HIS A 1 111 ? 27.465 -19.525 -21.217 1.00 95.62 111 HIS A O 1
ATOM 883 N N . ARG A 1 112 ? 26.471 -17.785 -22.240 1.00 93.31 112 ARG A N 1
ATOM 884 C CA . ARG A 1 112 ? 27.373 -16.728 -21.733 1.00 93.31 112 ARG A CA 1
ATOM 885 C C . ARG A 1 112 ? 28.864 -17.003 -22.007 1.00 93.31 112 ARG A C 1
ATOM 887 O O . ARG A 1 112 ? 29.728 -16.707 -21.181 1.00 93.31 112 ARG A O 1
ATOM 894 N N . LYS A 1 113 ? 29.182 -17.572 -23.172 1.00 94.00 113 LYS A N 1
ATOM 895 C CA . LYS A 1 113 ? 30.560 -17.836 -23.611 1.00 94.00 113 LYS A CA 1
ATOM 896 C C . LYS A 1 113 ? 31.178 -16.553 -24.170 1.00 94.00 113 LYS A C 1
ATOM 898 O O . LYS A 1 113 ? 30.666 -15.993 -25.132 1.00 94.00 113 LYS A O 1
ATOM 903 N N . ARG A 1 114 ? 32.288 -16.099 -23.577 1.00 86.44 114 ARG A N 1
ATOM 904 C CA . ARG A 1 114 ? 32.916 -14.800 -23.897 1.00 86.44 114 ARG A CA 1
ATOM 905 C C . ARG A 1 114 ? 33.750 -14.782 -25.184 1.00 86.44 114 ARG A C 1
ATOM 907 O O . ARG A 1 114 ? 33.978 -13.715 -25.725 1.00 86.44 114 ARG A O 1
ATOM 914 N N . ASN A 1 115 ? 34.161 -15.944 -25.694 1.00 89.69 115 ASN A N 1
ATOM 915 C CA . ASN A 1 115 ? 35.113 -16.051 -26.808 1.00 89.69 115 ASN A CA 1
ATOM 916 C C . ASN A 1 115 ? 34.471 -16.665 -28.060 1.00 89.69 115 ASN A C 1
ATOM 918 O O . ASN A 1 115 ? 35.025 -17.582 -28.669 1.00 89.69 115 ASN A O 1
ATOM 922 N N . CYS A 1 116 ? 33.268 -16.216 -28.425 1.00 92.56 116 CYS A N 1
ATOM 923 C CA . CYS A 1 116 ? 32.658 -16.653 -29.675 1.00 92.56 116 CYS A CA 1
ATOM 924 C C . CYS A 1 116 ? 33.396 -16.002 -30.849 1.00 92.56 116 CYS A C 1
ATOM 926 O O . CYS A 1 116 ? 33.390 -14.787 -30.975 1.00 92.56 116 CYS A O 1
ATOM 928 N N . ARG A 1 117 ? 34.034 -16.820 -31.690 1.00 90.31 117 ARG A N 1
ATOM 929 C CA . ARG A 1 117 ? 34.718 -16.380 -32.918 1.00 90.31 117 ARG A CA 1
ATOM 930 C C . ARG A 1 117 ? 33.8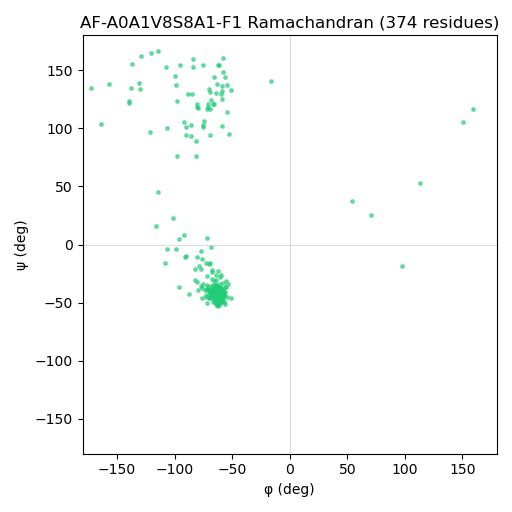96 -16.654 -34.182 1.00 90.31 117 ARG A C 1
ATOM 932 O O . ARG A 1 117 ? 34.465 -16.823 -35.253 1.00 90.31 117 ARG A O 1
ATOM 939 N N . ALA A 1 118 ? 32.578 -16.792 -34.043 1.00 86.00 118 ALA A N 1
ATOM 940 C CA . ALA A 1 118 ? 31.709 -16.868 -35.209 1.00 86.00 118 ALA A CA 1
ATOM 941 C C . ALA A 1 118 ? 31.676 -15.471 -35.835 1.00 86.00 118 ALA A C 1
ATOM 943 O O . ALA A 1 118 ? 31.345 -14.517 -35.141 1.00 86.00 118 ALA A O 1
ATOM 944 N N . TYR A 1 119 ? 32.079 -15.352 -37.096 1.00 80.06 119 TYR A N 1
ATOM 945 C CA . TYR A 1 119 ? 32.270 -14.061 -37.752 1.00 80.06 119 TYR A CA 1
ATOM 946 C C . TYR A 1 119 ? 31.572 -14.037 -39.108 1.00 80.06 119 TYR A C 1
ATOM 948 O O . TYR A 1 119 ? 31.643 -15.010 -39.865 1.00 80.06 119 TYR A O 1
ATOM 956 N N . VAL A 1 120 ? 30.926 -12.912 -39.412 1.00 71.75 120 VAL A N 1
ATOM 957 C CA . VAL A 1 120 ? 30.396 -12.602 -40.740 1.00 71.75 120 VAL A CA 1
ATOM 958 C C . VAL A 1 120 ? 31.488 -11.833 -41.472 1.00 71.75 120 VAL A C 1
ATOM 960 O O . VAL A 1 120 ? 31.750 -10.677 -41.155 1.00 71.75 120 VAL A O 1
ATOM 963 N N . LYS A 1 121 ? 32.171 -12.472 -42.429 1.00 65.12 121 LYS A N 1
ATOM 964 C CA . LYS A 1 121 ? 33.116 -11.745 -43.282 1.00 65.12 121 LYS A CA 1
ATOM 965 C C . LYS A 1 121 ? 32.310 -10.764 -44.139 1.00 65.12 121 LYS A C 1
ATOM 967 O O . LYS A 1 121 ? 31.438 -11.242 -44.867 1.00 65.12 121 LYS A O 1
ATOM 972 N N . PRO A 1 122 ? 32.555 -9.440 -44.073 1.00 58.53 122 PRO A N 1
ATOM 973 C CA . PRO A 1 122 ? 31.924 -8.516 -44.999 1.00 58.53 122 PRO A CA 1
ATOM 974 C C . PRO A 1 122 ? 32.330 -8.942 -46.407 1.00 58.53 122 PRO A C 1
ATOM 976 O O . PRO A 1 122 ? 33.514 -9.144 -46.694 1.00 58.53 122 PRO A O 1
ATOM 979 N N . VAL A 1 123 ? 31.333 -9.177 -47.255 1.00 50.62 123 VAL A N 1
ATOM 980 C CA . VAL A 1 123 ? 31.543 -9.497 -48.664 1.00 50.62 123 VAL A CA 1
ATOM 981 C C . VAL A 1 123 ? 32.055 -8.216 -49.310 1.00 50.62 123 VAL A C 1
ATOM 983 O O . VAL A 1 123 ? 31.283 -7.320 -49.626 1.00 50.62 123 VAL A O 1
ATOM 986 N N . VAL A 1 124 ? 33.377 -8.079 -49.396 1.00 49.62 124 VAL A N 1
ATOM 987 C CA . VAL A 1 124 ? 34.012 -7.021 -50.179 1.00 49.62 124 VAL A CA 1
ATOM 988 C C . VAL A 1 124 ? 34.102 -7.559 -51.602 1.00 49.62 124 VAL A C 1
ATOM 990 O O . VAL A 1 124 ? 34.916 -8.448 -51.876 1.00 49.62 124 VAL A O 1
ATOM 993 N N . ASP A 1 125 ? 33.212 -7.085 -52.474 1.00 45.81 125 ASP A N 1
ATOM 994 C CA . ASP A 1 125 ? 33.203 -7.417 -53.899 1.00 45.81 125 ASP A CA 1
ATOM 995 C C . ASP A 1 125 ? 34.543 -7.007 -54.518 1.00 45.81 125 ASP A C 1
ATOM 997 O O . ASP A 1 125 ? 34.831 -5.835 -54.754 1.00 45.81 125 ASP A O 1
ATOM 1001 N N . THR A 1 126 ? 35.409 -7.998 -54.722 1.00 44.03 126 THR A N 1
ATOM 1002 C CA . THR A 1 126 ? 36.745 -7.801 -55.278 1.00 44.03 126 THR A CA 1
ATOM 1003 C C . THR A 1 126 ? 36.636 -7.936 -56.795 1.00 44.03 126 THR A C 1
ATOM 1005 O O . THR A 1 126 ? 36.535 -9.042 -57.324 1.00 44.03 126 THR A O 1
ATOM 1008 N N . VAL A 1 127 ? 36.615 -6.797 -57.488 1.00 42.84 127 VAL A N 1
ATOM 1009 C CA . VAL A 1 127 ? 36.646 -6.698 -58.953 1.00 42.84 127 VAL A CA 1
ATOM 1010 C C . VAL A 1 127 ? 38.040 -7.099 -59.450 1.00 42.84 127 VAL A C 1
ATOM 1012 O O . VAL A 1 127 ? 39.035 -6.467 -59.107 1.00 42.84 127 VAL A O 1
ATOM 1015 N N . MET A 1 128 ? 38.107 -8.164 -60.251 1.00 42.72 128 MET A N 1
ATOM 1016 C CA . MET A 1 128 ? 39.307 -8.625 -60.956 1.00 42.72 128 MET A CA 1
ATOM 1017 C C . MET A 1 128 ? 39.283 -8.114 -62.403 1.00 42.72 128 MET A C 1
ATOM 1019 O O . MET A 1 128 ? 38.363 -8.426 -63.153 1.00 42.72 128 MET A O 1
ATOM 1023 N N . GLY A 1 129 ? 40.325 -7.394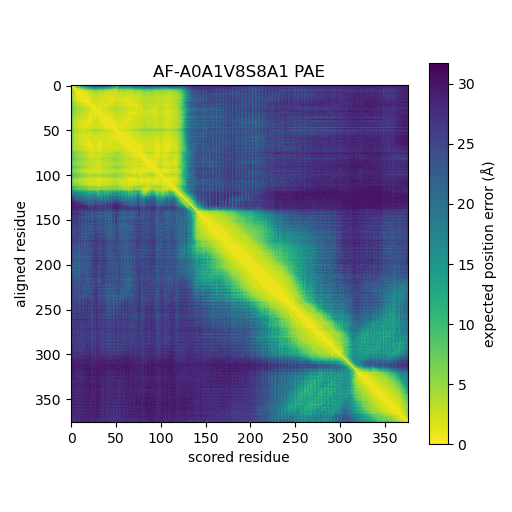 -62.809 1.00 39.34 129 GLY A N 1
ATOM 1024 C CA . GLY A 1 129 ? 40.701 -7.126 -64.202 1.00 39.34 129 GLY A CA 1
ATOM 1025 C C . GLY A 1 129 ? 42.193 -6.786 -64.200 1.00 39.34 129 GLY A C 1
ATOM 1026 O O . GLY A 1 129 ? 42.659 -6.142 -63.269 1.00 39.34 129 GLY A O 1
ATOM 1027 N N . GLY A 1 130 ? 43.056 -7.224 -65.104 1.00 40.25 130 GLY A N 1
ATOM 1028 C CA . GLY A 1 130 ? 42.926 -7.833 -66.421 1.00 40.25 130 GLY A CA 1
ATOM 1029 C C . GLY A 1 130 ? 44.197 -7.389 -67.154 1.00 40.25 130 GLY A C 1
ATOM 1030 O O . GLY A 1 130 ? 44.354 -6.205 -67.425 1.00 40.25 130 GLY A O 1
ATOM 1031 N N . THR A 1 131 ? 45.161 -8.289 -67.330 1.00 44.53 131 THR A N 1
ATOM 1032 C CA . THR A 1 131 ? 46.465 -8.036 -67.967 1.00 44.53 131 THR A CA 1
ATOM 1033 C C . THR A 1 131 ? 46.354 -8.156 -69.485 1.00 44.53 131 THR A C 1
ATOM 1035 O O . THR A 1 131 ? 45.902 -9.199 -69.951 1.00 44.53 131 THR A O 1
ATOM 1038 N N . GLU A 1 132 ? 46.841 -7.167 -70.241 1.00 40.38 132 GLU A N 1
ATOM 1039 C CA . GLU A 1 132 ? 47.096 -7.301 -71.683 1.00 40.38 132 GLU A CA 1
ATOM 1040 C C . GLU A 1 132 ? 48.510 -6.822 -72.059 1.00 40.38 132 GLU A C 1
ATOM 1042 O O . GLU A 1 132 ? 48.992 -5.785 -71.600 1.00 40.38 132 GLU A O 1
ATOM 1047 N N . GLU A 1 133 ? 49.169 -7.649 -72.876 1.00 43.91 133 GLU A N 1
ATOM 1048 C CA . GLU A 1 133 ? 50.479 -7.478 -73.511 1.00 43.91 133 GLU A CA 1
ATOM 1049 C C . GLU A 1 133 ? 50.358 -6.665 -74.816 1.00 43.91 133 GLU A C 1
ATOM 1051 O O . GLU A 1 133 ? 49.344 -6.752 -75.507 1.00 43.91 133 GLU A O 1
ATOM 1056 N N . GLY A 1 134 ? 51.411 -5.943 -75.229 1.00 36.09 134 GLY A N 1
ATOM 1057 C CA . GLY A 1 134 ? 51.414 -5.240 -76.520 1.00 36.09 134 GLY A CA 1
ATOM 1058 C C . GLY A 1 134 ? 52.788 -4.783 -77.028 1.00 36.09 134 GLY A C 1
ATOM 1059 O O . GLY A 1 134 ? 53.336 -3.791 -76.568 1.00 36.09 134 GLY A O 1
ATOM 1060 N N . SER A 1 135 ? 53.290 -5.544 -78.004 1.00 40.53 135 SER A N 1
ATOM 1061 C CA . SER A 1 135 ? 54.399 -5.379 -78.968 1.00 40.53 135 SER A CA 1
ATOM 1062 C C . SER A 1 135 ? 55.015 -3.991 -79.238 1.00 40.53 135 SER A C 1
ATOM 1064 O O . SER A 1 135 ? 54.318 -3.002 -79.440 1.00 40.53 135 SER A O 1
ATOM 1066 N N . GLY A 1 136 ? 56.348 -3.984 -79.388 1.00 39.34 136 GLY A N 1
ATOM 1067 C CA . GLY A 1 136 ? 57.186 -2.804 -79.604 1.00 39.34 136 GLY A CA 1
ATOM 1068 C C . GLY A 1 136 ? 57.327 -2.276 -81.039 1.00 39.34 136 GLY A C 1
ATOM 1069 O O . GLY A 1 136 ? 57.171 -2.985 -82.033 1.00 39.34 136 GLY A O 1
ATOM 1070 N N . GLN A 1 137 ? 57.719 -1.003 -81.098 1.00 38.62 137 GLN A N 1
ATOM 1071 C CA . GLN A 1 137 ? 58.101 -0.254 -82.290 1.00 38.62 137 GLN A CA 1
ATOM 1072 C C . GLN A 1 137 ? 59.318 0.608 -81.909 1.00 38.62 137 GLN A C 1
ATOM 1074 O O . GLN A 1 137 ? 59.277 1.344 -80.925 1.00 38.62 137 GLN A O 1
ATOM 1079 N N . ALA A 1 138 ? 60.434 0.458 -82.627 1.00 47.59 138 ALA A N 1
ATOM 1080 C CA . ALA A 1 138 ? 61.674 1.178 -82.344 1.00 47.59 138 ALA A CA 1
ATOM 1081 C C . ALA A 1 138 ? 61.557 2.640 -82.810 1.00 47.59 138 ALA A C 1
ATOM 1083 O O . ALA A 1 138 ? 61.649 2.928 -84.002 1.00 47.59 138 ALA A O 1
ATOM 1084 N N . VAL A 1 139 ? 61.340 3.540 -81.852 1.00 52.91 139 VAL A N 1
ATOM 1085 C CA . VAL A 1 139 ? 61.378 5.004 -82.003 1.00 52.91 139 VAL A CA 1
ATOM 1086 C C . VAL A 1 139 ? 62.648 5.516 -81.314 1.00 52.91 139 VAL A C 1
ATOM 1088 O O . VAL A 1 139 ? 63.151 4.858 -80.406 1.00 52.91 139 VAL A O 1
ATOM 1091 N N . ASP A 1 140 ? 63.186 6.654 -81.751 1.00 58.38 140 ASP A N 1
ATOM 1092 C CA . ASP A 1 140 ? 64.339 7.340 -81.149 1.00 58.38 140 ASP A CA 1
ATOM 1093 C C . ASP A 1 140 ? 64.132 7.576 -79.634 1.00 58.38 140 ASP A C 1
ATOM 1095 O O . ASP A 1 140 ? 63.473 8.520 -79.191 1.00 58.38 140 ASP A O 1
ATOM 1099 N N . LEU A 1 141 ? 64.670 6.639 -78.844 1.00 64.00 141 LEU A N 1
ATOM 1100 C CA . LEU A 1 141 ? 64.425 6.443 -77.411 1.00 64.00 141 LEU A CA 1
ATOM 1101 C C . LEU A 1 141 ? 64.856 7.631 -76.548 1.00 64.00 141 LEU A C 1
ATOM 1103 O O . LEU A 1 141 ? 64.372 7.777 -75.430 1.00 64.00 141 LEU A O 1
ATOM 1107 N N . THR A 1 142 ? 65.779 8.459 -77.030 1.00 71.06 142 THR A N 1
ATOM 1108 C CA . THR A 1 142 ? 66.349 9.565 -76.253 1.00 71.06 142 THR A CA 1
ATOM 1109 C C . THR A 1 142 ? 65.396 10.749 -76.135 1.00 71.06 142 THR A C 1
ATOM 1111 O O . THR A 1 142 ? 65.176 11.244 -75.032 1.00 71.06 142 THR A O 1
ATOM 1114 N N . THR A 1 143 ? 64.777 11.159 -77.242 1.00 74.31 143 THR A N 1
ATOM 1115 C CA . THR A 1 143 ? 63.808 12.266 -77.259 1.00 74.31 143 THR A CA 1
ATOM 1116 C C . THR A 1 143 ? 62.497 11.845 -76.600 1.00 74.31 143 THR A C 1
ATOM 1118 O O . THR A 1 143 ? 61.995 12.545 -75.724 1.00 74.31 143 THR A O 1
ATOM 1121 N N . ALA A 1 144 ? 62.013 10.637 -76.914 1.00 75.50 144 ALA A N 1
ATOM 1122 C CA . ALA A 1 144 ? 60.801 10.085 -76.309 1.00 75.50 144 ALA A CA 1
ATOM 1123 C C . ALA A 1 144 ? 60.916 9.936 -74.781 1.00 75.50 144 ALA A C 1
ATOM 1125 O O . ALA A 1 144 ? 59.941 10.130 -74.062 1.00 75.50 144 ALA A O 1
ATOM 1126 N N . ARG A 1 145 ? 62.111 9.623 -74.263 1.00 81.44 145 ARG A N 1
ATOM 1127 C CA . ARG A 1 145 ? 62.349 9.528 -72.818 1.00 81.44 145 ARG A CA 1
ATOM 1128 C C . ARG A 1 145 ? 62.350 10.892 -72.130 1.00 81.44 145 ARG A C 1
ATOM 1130 O O . ARG A 1 145 ? 61.799 10.999 -71.045 1.00 81.44 145 ARG A O 1
ATOM 1137 N N . ALA A 1 146 ? 62.920 11.922 -72.754 1.00 81.31 146 ALA A N 1
ATOM 1138 C CA . ALA A 1 146 ? 62.897 13.274 -72.198 1.00 81.31 146 ALA A CA 1
ATOM 1139 C C . ALA A 1 146 ? 61.471 13.852 -72.155 1.00 81.31 146 ALA A C 1
ATOM 1141 O O . ALA A 1 146 ? 61.076 14.438 -71.150 1.00 81.31 146 ALA A O 1
ATOM 1142 N N . GLU A 1 147 ? 60.680 13.641 -73.210 1.00 84.25 147 GLU A N 1
ATOM 1143 C CA . GLU A 1 147 ? 59.262 14.025 -73.235 1.00 84.25 147 GLU A CA 1
ATOM 1144 C C . GLU A 1 147 ? 58.446 13.246 -72.196 1.00 84.25 147 GLU A C 1
ATOM 1146 O O . GLU A 1 147 ? 57.614 13.829 -71.501 1.00 84.25 147 GLU A O 1
ATOM 1151 N N . LEU A 1 148 ? 58.733 11.950 -72.029 1.00 87.12 148 LEU A N 1
ATOM 1152 C CA . LEU A 1 148 ? 58.108 11.124 -71.001 1.00 87.12 148 LEU A CA 1
ATOM 1153 C C . LEU A 1 148 ? 58.463 11.593 -69.585 1.00 87.12 148 LEU A C 1
ATOM 1155 O O . LEU A 1 148 ? 57.581 11.623 -68.735 1.00 87.12 148 LEU A O 1
ATOM 1159 N N . ASP A 1 149 ? 59.713 11.978 -69.323 1.00 88.88 149 ASP A N 1
ATOM 1160 C CA . ASP A 1 149 ? 60.143 12.460 -68.005 1.00 88.88 149 ASP A CA 1
ATOM 1161 C C . ASP A 1 149 ? 59.487 13.812 -67.656 1.00 88.88 149 ASP A C 1
ATOM 1163 O O . ASP A 1 149 ? 59.066 14.020 -66.513 1.00 88.88 149 ASP A O 1
ATOM 1167 N N . VAL A 1 150 ? 59.340 14.718 -68.633 1.00 90.81 150 VAL A N 1
ATOM 1168 C CA . VAL A 1 150 ? 58.608 15.987 -68.452 1.00 90.81 150 VAL A CA 1
ATOM 1169 C C . VAL A 1 150 ? 57.127 15.718 -68.192 1.00 90.81 150 VAL A C 1
ATOM 1171 O O . VAL A 1 150 ? 56.597 16.194 -67.188 1.00 90.81 150 VAL A O 1
ATOM 1174 N N . ALA A 1 151 ? 56.483 14.891 -69.019 1.00 90.50 151 ALA A N 1
ATOM 1175 C CA . ALA A 1 151 ? 55.079 14.522 -68.845 1.00 90.50 151 ALA A CA 1
ATOM 1176 C C . ALA A 1 151 ? 54.831 13.795 -67.512 1.00 90.50 151 ALA A C 1
ATOM 1178 O O . ALA A 1 151 ? 53.837 14.053 -66.837 1.00 90.50 151 ALA A O 1
ATOM 1179 N N . ALA A 1 152 ? 55.749 12.921 -67.090 1.00 91.94 152 ALA A N 1
ATOM 1180 C CA . ALA A 1 152 ? 55.680 12.245 -65.799 1.00 91.94 152 ALA A CA 1
ATOM 1181 C C . ALA A 1 152 ? 55.821 13.236 -64.638 1.00 91.94 152 ALA A C 1
ATOM 1183 O O . ALA A 1 152 ? 55.096 13.130 -63.652 1.00 91.94 152 ALA A O 1
ATOM 1184 N N . THR A 1 153 ? 56.715 14.220 -64.753 1.00 93.31 153 THR A N 1
ATOM 1185 C CA . THR A 1 153 ? 56.895 15.257 -63.726 1.00 93.31 153 THR A CA 1
ATOM 1186 C C . THR A 1 153 ? 55.659 16.150 -63.608 1.00 93.31 153 THR A C 1
ATOM 1188 O O . THR A 1 153 ? 55.216 16.438 -62.495 1.00 93.31 153 THR A O 1
ATOM 1191 N N . GLU A 1 154 ? 55.065 16.554 -64.734 1.00 93.81 154 GLU A N 1
ATOM 1192 C CA . GLU A 1 154 ? 53.808 17.312 -64.756 1.00 93.81 154 GLU A CA 1
ATOM 1193 C C . GLU A 1 154 ? 52.655 16.497 -64.164 1.00 93.81 154 GLU A C 1
ATOM 1195 O O . GLU A 1 154 ? 51.968 16.985 -63.268 1.00 93.81 154 GLU A O 1
ATOM 1200 N N . ALA A 1 155 ? 52.515 15.227 -64.556 1.00 93.25 155 ALA A N 1
ATOM 1201 C CA . ALA A 1 155 ? 51.501 14.332 -64.007 1.00 93.25 155 ALA A CA 1
ATOM 1202 C C . ALA A 1 155 ? 51.659 14.134 -62.491 1.00 93.25 155 ALA A C 1
ATOM 1204 O O . ALA A 1 155 ? 50.670 14.162 -61.763 1.00 93.25 155 ALA A O 1
ATOM 1205 N N . ILE A 1 156 ? 52.889 13.976 -61.987 1.00 93.75 156 ILE A N 1
ATOM 1206 C CA . ILE A 1 156 ? 53.157 13.881 -60.542 1.00 93.75 156 ILE A CA 1
ATOM 1207 C C . ILE A 1 156 ? 52.718 15.162 -59.828 1.00 93.75 156 ILE A C 1
ATOM 1209 O O . ILE A 1 156 ? 52.085 15.086 -58.775 1.00 93.75 156 ILE A O 1
ATOM 1213 N N . ARG A 1 157 ? 53.029 16.335 -60.388 1.00 95.19 157 ARG A N 1
ATOM 1214 C CA . ARG A 1 157 ? 52.640 17.626 -59.810 1.00 95.19 157 ARG A CA 1
ATOM 1215 C C . ARG A 1 157 ? 51.119 17.794 -59.780 1.00 95.19 157 ARG A C 1
ATOM 1217 O O . ARG A 1 157 ? 50.586 18.262 -58.777 1.00 95.19 157 ARG A O 1
ATOM 1224 N N . ASP A 1 158 ? 50.429 17.389 -60.839 1.00 94.62 158 ASP A N 1
ATOM 1225 C CA . ASP A 1 158 ? 48.971 17.480 -60.928 1.00 94.62 158 ASP A CA 1
ATOM 1226 C C . ASP A 1 158 ? 48.289 16.493 -59.965 1.00 94.62 158 ASP A C 1
ATOM 1228 O O . ASP A 1 158 ? 47.346 16.868 -59.269 1.00 94.62 158 ASP A O 1
ATOM 1232 N N . ILE A 1 159 ? 48.816 15.267 -59.836 1.00 93.94 159 ILE A N 1
ATOM 1233 C CA . ILE A 1 159 ? 48.369 14.288 -58.829 1.00 93.94 159 ILE A CA 1
ATOM 1234 C C . ILE A 1 159 ? 48.560 14.842 -57.415 1.00 93.94 159 ILE A C 1
ATOM 1236 O O . ILE A 1 159 ? 47.674 14.702 -56.574 1.00 93.94 159 ILE A O 1
ATOM 1240 N N . GLU A 1 160 ? 49.699 15.476 -57.139 1.00 94.75 160 GLU A N 1
ATOM 1241 C CA . GLU A 1 160 ? 49.983 16.053 -55.827 1.00 94.75 160 GLU A CA 1
ATOM 1242 C C . GLU A 1 160 ? 49.054 17.238 -55.514 1.00 94.75 160 GLU A C 1
ATOM 1244 O O . GLU A 1 160 ? 48.532 17.326 -54.403 1.00 94.75 160 GLU A O 1
ATOM 1249 N N . SER A 1 161 ? 48.770 18.098 -56.499 1.00 95.44 161 SER A N 1
ATOM 1250 C CA . SER A 1 161 ? 47.787 19.183 -56.360 1.00 95.44 161 SER A CA 1
ATOM 1251 C C . SER A 1 161 ? 46.392 18.630 -56.067 1.00 95.44 161 SER A C 1
ATOM 1253 O O . SER A 1 161 ? 45.765 19.029 -55.087 1.00 95.44 161 SER A O 1
ATOM 1255 N N . ALA A 1 162 ? 45.939 17.645 -56.850 1.00 93.69 162 ALA A N 1
ATOM 1256 C CA . ALA A 1 162 ? 44.647 16.994 -56.651 1.00 93.69 162 ALA A CA 1
ATOM 1257 C C . ALA A 1 162 ? 44.560 16.294 -55.285 1.00 93.69 162 ALA A C 1
ATOM 1259 O O . ALA A 1 162 ? 43.516 16.321 -54.633 1.00 93.69 162 ALA A O 1
ATOM 1260 N N . ARG A 1 163 ? 45.664 15.701 -54.809 1.00 95.81 163 ARG A N 1
ATOM 1261 C CA . ARG A 1 163 ? 45.751 15.108 -53.470 1.00 95.81 163 ARG A CA 1
ATOM 1262 C C . ARG A 1 163 ? 45.561 16.158 -52.379 1.00 95.81 163 ARG A C 1
ATOM 1264 O O . ARG A 1 163 ? 44.807 15.911 -51.444 1.00 95.81 163 ARG A O 1
ATOM 1271 N N . ILE A 1 164 ? 46.234 17.305 -52.478 1.00 95.56 164 ILE A N 1
ATOM 1272 C CA . ILE A 1 164 ? 46.111 18.396 -51.499 1.00 95.56 164 ILE A CA 1
ATOM 1273 C C . ILE A 1 164 ? 44.684 18.956 -51.496 1.00 95.56 164 ILE A C 1
ATOM 1275 O O . ILE A 1 164 ? 44.102 19.116 -50.425 1.00 95.56 164 ILE A O 1
ATOM 1279 N N . GLU A 1 165 ? 44.099 19.196 -52.670 1.00 94.94 165 GLU A N 1
ATOM 1280 C CA . GLU A 1 165 ? 42.710 19.655 -52.802 1.00 94.94 165 GLU A CA 1
ATOM 1281 C C . GLU A 1 165 ? 41.720 18.659 -52.189 1.00 94.94 165 GLU A C 1
ATOM 1283 O O . GLU A 1 165 ? 40.859 19.055 -51.404 1.00 94.94 165 GLU A O 1
ATOM 1288 N N . ALA A 1 166 ? 41.883 17.361 -52.465 1.00 92.69 166 ALA A N 1
ATOM 1289 C CA . ALA A 1 166 ? 41.055 16.315 -51.871 1.00 92.69 166 ALA A CA 1
ATOM 1290 C C . ALA A 1 166 ? 41.212 16.246 -50.342 1.00 92.69 166 ALA A C 1
ATOM 1292 O O . ALA A 1 166 ? 40.219 16.111 -49.629 1.00 92.69 166 ALA A O 1
ATOM 1293 N N . CYS A 1 167 ? 42.437 16.370 -49.820 1.00 94.06 167 CYS A N 1
ATOM 1294 C CA . CYS A 1 167 ? 42.689 16.414 -48.378 1.00 94.06 167 CYS A CA 1
ATOM 1295 C C . CYS A 1 167 ? 42.024 17.625 -47.710 1.00 94.06 167 CYS A C 1
ATOM 1297 O O . CYS A 1 167 ? 41.431 17.469 -46.645 1.00 94.06 167 CYS A O 1
ATOM 1299 N N . ASN A 1 168 ? 42.091 18.807 -48.329 1.00 95.31 168 ASN A N 1
ATOM 1300 C CA . ASN A 1 168 ? 41.441 20.011 -47.810 1.00 95.31 168 ASN A CA 1
ATOM 1301 C C . ASN A 1 168 ? 39.914 19.869 -47.835 1.00 95.31 168 ASN A C 1
ATOM 1303 O O . ASN A 1 168 ? 39.272 20.106 -46.819 1.00 95.31 168 ASN A O 1
ATOM 1307 N N . ALA A 1 169 ? 39.342 19.373 -48.936 1.00 94.25 169 ALA A N 1
ATOM 1308 C CA . ALA A 1 169 ? 37.904 19.124 -49.032 1.00 94.25 169 ALA A CA 1
ATOM 1309 C C . ALA A 1 169 ? 37.414 18.108 -47.983 1.00 94.25 169 ALA A C 1
ATOM 1311 O O . ALA A 1 169 ? 36.337 18.271 -47.413 1.00 94.25 169 ALA A O 1
ATOM 1312 N N . LEU A 1 170 ? 38.209 17.070 -47.693 1.00 90.81 170 LEU A N 1
ATOM 1313 C CA . LEU A 1 170 ? 37.910 16.116 -46.621 1.00 90.81 170 LEU A CA 1
ATOM 1314 C C . LEU A 1 170 ? 37.993 16.755 -45.230 1.00 90.81 170 LEU A C 1
ATOM 1316 O O . LEU A 1 170 ? 37.182 16.421 -44.368 1.00 90.81 170 LEU A O 1
ATOM 1320 N N . ALA A 1 171 ? 38.956 17.650 -45.000 1.00 94.06 171 ALA A N 1
ATOM 1321 C CA . ALA A 1 171 ? 39.072 18.377 -43.741 1.00 94.06 171 ALA A CA 1
ATOM 1322 C C . ALA A 1 171 ? 37.876 19.318 -43.525 1.00 94.06 171 ALA A C 1
ATOM 1324 O O . ALA A 1 171 ? 37.295 19.304 -42.442 1.00 94.06 171 ALA A O 1
ATOM 1325 N N . ASP A 1 172 ? 37.468 20.054 -44.561 1.00 94.81 172 ASP A N 1
ATOM 1326 C CA . ASP A 1 172 ? 36.319 20.963 -44.518 1.00 94.81 172 ASP A CA 1
ATOM 1327 C C . ASP A 1 172 ? 35.013 20.196 -44.279 1.00 94.81 172 ASP A C 1
ATOM 1329 O O . ASP A 1 172 ? 34.262 20.523 -43.361 1.00 94.81 172 ASP A O 1
ATOM 1333 N N . ALA A 1 173 ? 34.780 19.109 -45.025 1.00 93.44 173 ALA A N 1
ATOM 1334 C CA . ALA A 1 173 ? 33.611 18.252 -44.827 1.00 93.44 173 ALA A CA 1
ATOM 1335 C C . ALA A 1 173 ? 33.601 17.599 -43.433 1.00 93.44 173 ALA A C 1
ATOM 1337 O O . ALA A 1 173 ? 32.548 17.458 -42.811 1.00 93.44 173 ALA A O 1
ATOM 1338 N N . GLY A 1 174 ? 34.774 17.209 -42.925 1.00 93.12 174 GLY A N 1
ATOM 1339 C CA . GLY A 1 174 ? 34.928 16.697 -41.565 1.00 93.12 174 GLY A CA 1
ATOM 1340 C C . GLY A 1 174 ? 34.616 17.750 -40.499 1.00 93.12 174 GLY A C 1
ATOM 1341 O O . GLY A 1 174 ? 33.980 17.423 -39.498 1.00 93.12 174 GLY A O 1
ATOM 1342 N N . GLY A 1 175 ? 35.027 19.002 -40.724 1.00 95.44 175 GLY A N 1
ATOM 1343 C CA . GLY A 1 175 ? 34.710 20.145 -39.868 1.00 95.44 175 GLY A CA 1
ATOM 1344 C C . GLY A 1 175 ? 33.214 20.446 -39.840 1.00 95.44 175 GLY A C 1
ATOM 1345 O O . GLY A 1 175 ? 32.621 20.469 -38.766 1.00 95.44 175 GLY A O 1
ATOM 1346 N N . GLU A 1 176 ? 32.579 20.563 -41.008 1.00 95.75 176 GLU A N 1
ATOM 1347 C CA . GLU A 1 176 ? 31.136 20.813 -41.117 1.00 95.75 176 GLU A CA 1
ATOM 1348 C C . GLU A 1 176 ? 30.314 19.695 -40.458 1.00 95.75 176 GLU A C 1
ATOM 1350 O O . GLU A 1 176 ? 29.380 19.962 -39.701 1.00 95.75 176 GLU A O 1
ATOM 1355 N N . ALA A 1 177 ? 30.692 18.431 -40.674 1.00 93.00 177 ALA A N 1
ATOM 1356 C CA . ALA A 1 177 ? 30.043 17.306 -40.008 1.00 93.00 177 ALA A CA 1
ATOM 1357 C C . ALA A 1 177 ? 30.210 17.362 -38.477 1.00 93.00 177 ALA A C 1
ATOM 1359 O O . ALA A 1 177 ? 29.276 17.033 -37.743 1.00 93.00 177 ALA A O 1
ATOM 1360 N N . ALA A 1 178 ? 31.377 17.781 -37.975 1.00 93.06 178 ALA A N 1
ATOM 1361 C CA . ALA A 1 178 ? 31.611 17.938 -36.541 1.00 93.06 178 ALA A CA 1
ATOM 1362 C C . ALA A 1 178 ? 30.775 19.079 -35.935 1.00 93.06 178 ALA A C 1
ATOM 1364 O O . ALA A 1 178 ? 30.235 18.919 -34.834 1.00 93.06 178 ALA A O 1
ATOM 1365 N N . ASP A 1 179 ? 30.618 20.189 -36.655 1.00 94.88 179 ASP A N 1
ATOM 1366 C CA . ASP A 1 179 ? 29.789 21.321 -36.238 1.00 94.88 179 ASP A CA 1
ATOM 1367 C C . ASP A 1 179 ? 28.307 20.928 -36.188 1.00 94.88 179 ASP A C 1
ATOM 1369 O O . ASP A 1 179 ? 27.660 21.124 -35.158 1.00 94.88 179 ASP A O 1
ATOM 1373 N N . GLN A 1 180 ? 27.799 20.255 -37.227 1.00 94.88 180 GLN A N 1
ATOM 1374 C CA . GLN A 1 180 ? 26.423 19.741 -37.261 1.00 94.88 180 GLN A CA 1
ATOM 1375 C C . GLN A 1 180 ? 26.144 18.762 -36.112 1.00 94.88 180 GLN A C 1
ATOM 1377 O O . GLN A 1 180 ? 25.095 18.823 -35.469 1.00 94.88 180 GLN A O 1
ATOM 1382 N N . VAL A 1 181 ? 27.089 17.864 -35.808 1.00 93.81 181 VAL A N 1
ATOM 1383 C CA . VAL A 1 181 ? 26.965 16.950 -34.661 1.00 93.81 181 VAL A CA 1
ATOM 1384 C C . VAL A 1 181 ? 26.950 17.725 -33.341 1.00 93.81 181 VAL A C 1
ATOM 1386 O O . VAL A 1 181 ? 26.180 17.388 -32.443 1.00 93.81 181 VAL A O 1
ATOM 1389 N N . THR A 1 182 ? 27.774 18.762 -33.207 1.00 95.19 182 THR A N 1
ATOM 1390 C CA . THR A 1 182 ? 27.845 19.586 -31.990 1.00 95.19 182 THR A CA 1
ATOM 1391 C C . THR A 1 182 ? 26.559 20.386 -31.766 1.00 95.19 182 THR A C 1
ATOM 1393 O O . THR A 1 182 ? 26.072 20.461 -30.632 1.00 95.19 182 THR A O 1
ATOM 1396 N N . GLU A 1 183 ? 25.980 20.940 -32.830 1.00 96.50 183 GLU A N 1
ATOM 1397 C CA . GLU A 1 183 ? 24.688 21.628 -32.805 1.00 96.50 183 GLU A CA 1
ATOM 1398 C C . GLU A 1 183 ? 23.561 20.662 -32.416 1.00 96.50 183 GLU A C 1
ATOM 1400 O O . GLU A 1 183 ? 22.889 20.883 -31.407 1.00 96.50 183 GLU A O 1
ATOM 1405 N N . ALA A 1 184 ? 23.449 19.517 -33.096 1.00 93.81 184 ALA A N 1
ATOM 1406 C CA . ALA A 1 184 ? 22.439 18.501 -32.793 1.00 93.81 184 ALA A CA 1
ATOM 1407 C C . ALA A 1 184 ? 22.547 17.959 -31.353 1.00 93.81 184 ALA A C 1
ATOM 1409 O O . ALA A 1 184 ? 21.537 17.705 -30.693 1.00 93.81 184 ALA A O 1
ATOM 1410 N N . LEU A 1 185 ? 23.767 17.794 -30.825 1.00 93.38 185 LEU A N 1
ATOM 1411 C CA . LEU A 1 185 ? 23.979 17.409 -29.426 1.00 93.38 185 LEU A CA 1
ATOM 1412 C C . LEU A 1 185 ? 23.537 18.504 -28.447 1.00 93.38 185 LEU A C 1
ATOM 1414 O O . LEU A 1 185 ? 23.045 18.186 -27.361 1.00 93.38 185 LEU A O 1
ATOM 1418 N N . SER A 1 186 ? 23.707 19.774 -28.813 1.00 96.00 186 SER A N 1
ATOM 1419 C CA . SER A 1 186 ? 23.276 20.913 -27.999 1.00 96.00 186 SER A CA 1
ATOM 1420 C C . SER A 1 186 ? 21.750 21.006 -27.949 1.00 96.00 186 SER A C 1
ATOM 1422 O O . SER A 1 186 ? 21.193 21.081 -26.852 1.00 96.00 186 SER A O 1
ATOM 1424 N N . GLU A 1 187 ? 21.075 20.873 -29.093 1.00 96.12 187 GLU A N 1
ATOM 1425 C CA . GLU A 1 187 ? 19.608 20.814 -29.181 1.00 96.12 187 GLU A CA 1
ATOM 1426 C C . GLU A 1 187 ? 19.040 19.619 -28.405 1.00 96.12 187 GLU A C 1
ATOM 1428 O O . GLU A 1 187 ? 18.116 19.753 -27.601 1.00 96.12 187 GLU A O 1
ATOM 1433 N N . ALA A 1 188 ? 19.631 18.431 -28.573 1.00 92.38 188 ALA A N 1
ATOM 1434 C CA . ALA A 1 188 ? 19.210 17.240 -27.841 1.00 92.38 188 ALA A CA 1
ATOM 1435 C C . ALA A 1 188 ? 19.339 17.428 -26.321 1.00 92.38 188 ALA A C 1
ATOM 1437 O O . ALA A 1 188 ? 18.475 16.989 -25.556 1.00 92.38 188 ALA A O 1
ATOM 1438 N N . LYS A 1 189 ? 20.403 18.100 -25.868 1.00 94.44 189 LYS A N 1
ATOM 1439 C CA . LYS A 1 189 ? 20.613 18.412 -24.452 1.00 94.44 189 LYS A CA 1
ATOM 1440 C C . LYS A 1 189 ? 19.565 19.390 -23.920 1.00 94.44 189 LYS A C 1
ATOM 1442 O O . LYS A 1 189 ? 19.088 19.189 -22.802 1.00 94.44 189 LYS A O 1
ATOM 1447 N N . GLU A 1 190 ? 19.205 20.410 -24.693 1.00 95.31 190 GLU A N 1
ATOM 1448 C CA . GLU A 1 190 ? 18.145 21.361 -24.341 1.00 95.31 190 GLU A CA 1
ATOM 1449 C C . GLU A 1 190 ? 16.788 20.657 -24.230 1.00 95.31 190 GLU A C 1
ATOM 1451 O O . GLU A 1 190 ? 16.136 20.739 -23.190 1.00 95.31 190 GLU A O 1
ATOM 1456 N N . HIS A 1 191 ? 16.430 19.827 -25.213 1.00 93.38 191 HIS A N 1
ATOM 1457 C CA . HIS A 1 191 ? 15.204 19.032 -25.159 1.00 93.38 191 HIS A CA 1
ATOM 1458 C C . HIS A 1 191 ? 15.142 18.118 -23.931 1.00 93.38 191 HIS A C 1
ATOM 1460 O O . HIS A 1 191 ? 14.112 18.054 -23.261 1.00 93.38 191 HIS A O 1
ATOM 1466 N N . ILE A 1 192 ? 16.234 17.420 -23.596 1.00 90.00 192 ILE A N 1
ATOM 1467 C CA . ILE A 1 192 ? 16.290 16.579 -22.389 1.00 90.00 192 ILE A CA 1
ATOM 1468 C C . ILE A 1 192 ? 16.054 17.420 -21.126 1.00 90.00 192 ILE A C 1
ATOM 1470 O O . ILE A 1 192 ? 15.342 16.973 -20.221 1.00 90.00 192 ILE A O 1
ATOM 1474 N N . ALA A 1 193 ? 16.622 18.627 -21.056 1.00 91.31 193 A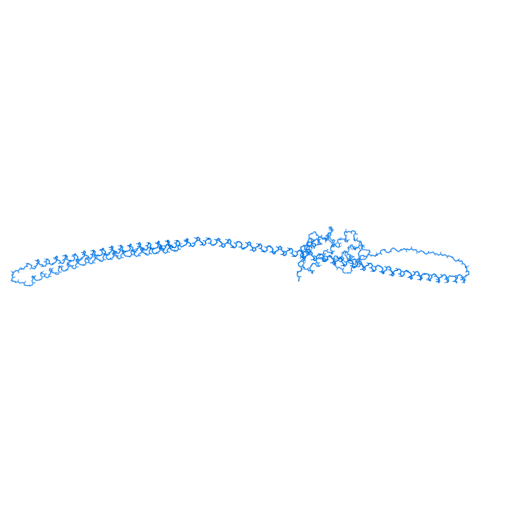LA A N 1
ATOM 1475 C CA . ALA A 1 193 ? 16.418 19.530 -19.928 1.00 91.31 193 ALA A CA 1
ATOM 1476 C C . ALA A 1 193 ? 14.953 19.986 -19.823 1.00 91.31 193 ALA A C 1
ATOM 1478 O O . ALA A 1 193 ? 14.381 19.937 -18.732 1.00 91.31 193 ALA A O 1
ATOM 1479 N N . ASP A 1 194 ? 14.323 20.343 -20.941 1.00 92.88 194 ASP A N 1
ATOM 1480 C CA . ASP A 1 194 ? 12.915 20.745 -20.989 1.00 92.88 194 ASP A CA 1
ATOM 1481 C C . ASP A 1 194 ? 11.972 19.613 -20.580 1.00 92.88 194 ASP A C 1
ATOM 1483 O O . ASP A 1 194 ? 11.091 19.812 -19.736 1.00 92.88 194 ASP A O 1
ATOM 1487 N N . TYR A 1 195 ? 12.193 18.398 -21.090 1.00 90.94 195 TYR A N 1
ATOM 1488 C CA . TYR A 1 195 ? 11.443 17.216 -20.662 1.00 90.94 195 TYR A CA 1
ATOM 1489 C C . TYR A 1 195 ? 11.623 16.945 -19.164 1.00 90.94 195 TYR A C 1
ATOM 1491 O O . TYR A 1 195 ? 10.645 16.669 -18.464 1.00 90.94 195 TYR A O 1
ATOM 1499 N N . GLY A 1 196 ? 12.854 17.059 -18.654 1.00 88.31 196 GLY A N 1
ATOM 1500 C CA . GLY A 1 196 ? 13.152 16.904 -17.230 1.00 88.31 196 GLY A CA 1
ATOM 1501 C C . GLY A 1 196 ? 12.415 17.929 -16.365 1.00 88.31 196 GLY A C 1
ATOM 1502 O O . GLY A 1 196 ? 11.778 17.568 -15.372 1.00 88.31 196 GLY A O 1
ATOM 1503 N N . ASN A 1 197 ? 12.432 19.199 -16.768 1.00 92.00 197 ASN A N 1
ATOM 1504 C CA . ASN A 1 197 ? 11.735 20.282 -16.077 1.00 92.00 197 ASN A CA 1
ATOM 1505 C C . ASN A 1 197 ? 10.211 20.097 -16.111 1.00 92.00 197 ASN A C 1
ATOM 1507 O O . ASN A 1 197 ? 9.549 20.257 -15.081 1.00 92.00 197 ASN A O 1
ATOM 1511 N N . GLY A 1 198 ? 9.656 19.699 -17.259 1.00 93.38 198 GLY A N 1
ATOM 1512 C CA . GLY A 1 198 ? 8.233 19.400 -17.416 1.00 93.38 198 GLY A CA 1
ATOM 1513 C C . GLY A 1 198 ? 7.776 18.252 -16.513 1.00 93.38 198 GLY A C 1
ATOM 1514 O O . GLY A 1 198 ? 6.793 18.389 -15.780 1.00 93.38 198 GLY A O 1
ATOM 1515 N N . ALA A 1 199 ? 8.532 17.152 -16.485 1.00 88.31 199 ALA A N 1
ATOM 1516 C CA . ALA A 1 199 ? 8.260 16.019 -15.603 1.00 88.31 199 ALA A CA 1
ATOM 1517 C C . ALA A 1 199 ? 8.319 16.417 -14.118 1.00 88.31 199 ALA A C 1
ATOM 1519 O O . ALA A 1 199 ? 7.427 16.065 -13.343 1.00 88.31 199 ALA A O 1
ATOM 1520 N N . MET A 1 200 ? 9.322 17.206 -13.717 1.00 91.25 200 MET A N 1
ATOM 1521 C CA . MET A 1 200 ? 9.448 17.695 -12.340 1.00 91.25 200 MET A CA 1
ATOM 1522 C C . MET A 1 200 ? 8.306 18.633 -11.939 1.00 91.25 200 MET A C 1
ATOM 1524 O O . MET A 1 200 ? 7.836 18.567 -10.800 1.00 91.25 200 MET A O 1
ATOM 1528 N N . SER A 1 201 ? 7.831 19.479 -12.857 1.00 95.25 201 SER A N 1
ATOM 1529 C CA . SER A 1 201 ? 6.659 20.326 -12.618 1.00 95.25 201 SER A CA 1
ATOM 1530 C C . SER A 1 201 ? 5.409 19.477 -12.391 1.00 95.25 201 SER A C 1
ATOM 1532 O O . SER A 1 201 ? 4.710 19.672 -11.399 1.00 95.25 201 SER A O 1
ATOM 1534 N N . LEU A 1 202 ? 5.177 18.474 -13.244 1.00 90.81 202 LEU A N 1
ATOM 1535 C CA . LEU A 1 202 ? 4.040 17.562 -13.122 1.00 90.81 202 LEU A CA 1
ATOM 1536 C C . LEU A 1 202 ? 4.053 16.821 -11.774 1.00 90.81 202 LEU A C 1
ATOM 1538 O O . LEU A 1 202 ? 3.037 16.764 -11.081 1.00 90.81 202 LEU A O 1
ATOM 1542 N N . ILE A 1 203 ? 5.211 16.285 -11.370 1.00 87.56 203 ILE A N 1
ATOM 1543 C CA . ILE A 1 203 ? 5.384 15.597 -10.080 1.00 87.56 203 ILE A CA 1
ATOM 1544 C C . ILE A 1 203 ? 5.055 16.538 -8.915 1.00 87.56 203 ILE A C 1
ATOM 1546 O O . ILE A 1 203 ? 4.342 16.146 -7.985 1.00 87.56 203 ILE A O 1
ATOM 1550 N N . ARG A 1 204 ? 5.537 17.787 -8.970 1.00 93.25 204 ARG A N 1
ATOM 1551 C CA . ARG A 1 204 ? 5.264 18.804 -7.949 1.00 93.25 204 ARG A CA 1
ATOM 1552 C C . ARG A 1 204 ? 3.769 19.110 -7.851 1.00 93.25 204 ARG A C 1
ATOM 1554 O O . ARG A 1 204 ? 3.237 19.134 -6.742 1.00 93.25 204 ARG A O 1
ATOM 1561 N N . ASP A 1 205 ? 3.087 19.272 -8.980 1.00 92.56 205 ASP A N 1
ATOM 1562 C CA . ASP A 1 205 ? 1.647 19.544 -9.019 1.00 92.56 205 ASP A CA 1
ATOM 1563 C C . ASP A 1 205 ? 0.833 18.380 -8.442 1.00 92.56 205 ASP A C 1
ATOM 1565 O O . ASP A 1 205 ? -0.073 18.590 -7.627 1.00 92.56 205 ASP A O 1
ATOM 1569 N N . TYR A 1 206 ? 1.202 17.139 -8.781 1.00 91.19 206 TYR A N 1
ATOM 1570 C CA . TYR A 1 206 ? 0.609 15.947 -8.174 1.00 91.19 206 TYR A CA 1
ATOM 1571 C C . TYR A 1 206 ? 0.822 15.912 -6.659 1.00 91.19 206 TYR A C 1
ATOM 1573 O O . TYR A 1 206 ? -0.135 15.663 -5.925 1.00 91.19 206 TYR A O 1
ATOM 1581 N N . HIS A 1 207 ? 2.030 16.209 -6.172 1.00 85.88 207 HIS A N 1
ATOM 1582 C CA . HIS A 1 207 ? 2.318 16.279 -4.736 1.00 85.88 207 HIS A CA 1
ATOM 1583 C C . HIS A 1 207 ? 1.475 17.341 -4.021 1.00 85.88 207 HIS A C 1
ATOM 1585 O O . HIS A 1 207 ? 0.904 17.067 -2.964 1.00 85.88 207 HIS A O 1
ATOM 1591 N N . VAL A 1 208 ? 1.342 18.540 -4.594 1.00 93.19 208 VAL A N 1
ATOM 1592 C CA . VAL A 1 208 ? 0.510 19.611 -4.022 1.00 93.19 208 VAL A CA 1
ATOM 1593 C C . VAL A 1 208 ? -0.962 19.190 -3.974 1.00 93.19 208 VAL A C 1
ATOM 1595 O O . VAL A 1 208 ? -1.619 19.349 -2.940 1.00 93.19 208 VAL A O 1
ATOM 1598 N N . LYS A 1 209 ? -1.485 18.602 -5.057 1.00 92.12 209 LYS A N 1
ATOM 1599 C CA . LYS A 1 209 ? -2.876 18.129 -5.132 1.00 92.12 209 LYS A CA 1
ATOM 1600 C C . LYS A 1 209 ? -3.149 16.985 -4.153 1.00 92.12 209 LYS A C 1
ATOM 1602 O O . LYS A 1 209 ? -4.177 17.004 -3.470 1.00 92.12 209 LYS A O 1
ATOM 1607 N N . ALA A 1 210 ? -2.231 16.025 -4.048 1.00 79.94 210 ALA A N 1
ATOM 1608 C CA . ALA A 1 210 ? -2.320 14.917 -3.103 1.00 79.94 210 ALA A CA 1
ATOM 1609 C C . ALA A 1 210 ? -2.320 15.429 -1.657 1.00 79.94 210 ALA A C 1
ATOM 1611 O O . ALA A 1 210 ? -3.243 15.126 -0.907 1.00 79.94 210 ALA A O 1
ATOM 1612 N N . ASN A 1 211 ? -1.375 16.302 -1.293 1.00 84.38 211 ASN A N 1
ATOM 1613 C CA . ASN A 1 211 ? -1.308 16.892 0.047 1.00 84.38 211 ASN A CA 1
ATOM 1614 C C . ASN A 1 211 ? -2.570 17.680 0.412 1.00 84.38 211 ASN A C 1
ATOM 1616 O O . ASN A 1 211 ? -3.071 17.565 1.531 1.00 84.38 211 ASN A O 1
ATOM 1620 N N . LYS A 1 212 ? -3.127 18.451 -0.529 1.00 93.75 212 LYS A N 1
ATOM 1621 C CA . LYS A 1 212 ? -4.397 19.159 -0.317 1.00 93.75 212 LYS A CA 1
ATOM 1622 C C . LYS A 1 212 ? -5.548 18.184 -0.052 1.00 93.75 212 LYS A C 1
ATOM 1624 O O . LYS A 1 212 ? -6.341 18.417 0.857 1.00 93.75 212 LYS A O 1
ATOM 1629 N N . THR A 1 213 ? -5.616 17.098 -0.820 1.00 84.44 213 THR A N 1
ATOM 1630 C CA . THR A 1 213 ? -6.656 16.066 -0.691 1.00 84.44 213 THR A CA 1
ATOM 1631 C C . THR A 1 213 ? -6.531 15.319 0.637 1.00 84.44 213 THR A C 1
ATOM 1633 O O . THR A 1 213 ? -7.518 15.188 1.355 1.00 84.44 213 THR A O 1
ATOM 1636 N N . PHE A 1 214 ? -5.317 14.913 1.021 1.00 79.81 214 PHE A N 1
ATOM 1637 C CA . PHE A 1 214 ? -5.065 14.269 2.310 1.00 79.81 214 PHE A CA 1
ATOM 1638 C C . PHE A 1 214 ? -5.408 15.177 3.487 1.00 79.81 214 PHE A C 1
ATOM 1640 O O . PHE A 1 214 ? -6.079 14.739 4.417 1.00 79.81 214 PHE A O 1
ATOM 1647 N N . LYS A 1 215 ? -5.017 16.456 3.435 1.00 89.88 215 LYS A N 1
ATOM 1648 C CA . LYS A 1 215 ? -5.363 17.418 4.487 1.00 89.88 215 LYS A CA 1
ATOM 1649 C C . LYS A 1 215 ? -6.880 17.559 4.644 1.00 89.88 215 LYS A C 1
ATOM 1651 O O . LYS A 1 215 ? -7.361 17.552 5.771 1.00 89.88 215 LYS A O 1
ATOM 1656 N N . ALA A 1 216 ? -7.622 17.640 3.537 1.00 88.81 216 ALA A N 1
ATOM 1657 C CA . ALA A 1 216 ? -9.083 17.708 3.568 1.00 88.81 216 ALA A CA 1
ATOM 1658 C C . ALA A 1 216 ? -9.709 16.438 4.172 1.00 88.81 216 ALA A C 1
ATOM 1660 O O . ALA A 1 216 ? -10.550 16.546 5.061 1.00 88.81 216 ALA A O 1
ATOM 1661 N N . ALA A 1 217 ? -9.246 15.253 3.761 1.00 76.81 217 ALA A N 1
ATOM 1662 C CA . ALA A 1 217 ? -9.735 13.978 4.284 1.00 76.81 217 ALA A CA 1
ATOM 1663 C C . ALA A 1 217 ? -9.462 13.815 5.791 1.00 76.81 217 ALA A C 1
ATOM 1665 O O . ALA A 1 217 ? -10.336 13.376 6.536 1.00 76.81 217 ALA A O 1
ATOM 1666 N N . ILE A 1 218 ? -8.275 14.218 6.263 1.00 73.62 218 ILE A N 1
ATOM 1667 C CA . ILE A 1 218 ? -7.934 14.207 7.694 1.00 73.62 218 ILE A CA 1
ATOM 1668 C C . ILE A 1 218 ? -8.845 15.165 8.471 1.00 73.62 218 ILE A C 1
ATOM 1670 O O . ILE A 1 218 ? -9.362 14.794 9.523 1.00 73.62 218 ILE A O 1
ATOM 1674 N N . SER A 1 219 ? -9.074 16.380 7.963 1.00 87.31 219 SER A N 1
ATOM 1675 C CA . SER A 1 219 ? -9.983 17.337 8.606 1.00 87.31 219 SER A CA 1
ATOM 1676 C C . SER A 1 219 ? -11.417 16.808 8.697 1.00 87.31 219 SER A C 1
ATOM 1678 O O . SER A 1 219 ? -12.032 16.924 9.756 1.00 87.31 219 SER A O 1
ATOM 1680 N N . GLU A 1 220 ? -11.929 16.176 7.638 1.00 85.81 220 GLU A N 1
ATOM 1681 C CA . GLU A 1 220 ? -13.262 15.561 7.633 1.00 85.81 220 GLU A CA 1
ATOM 1682 C C . GLU A 1 220 ? -13.363 14.402 8.638 1.00 85.81 220 GLU A C 1
ATOM 1684 O O . GLU A 1 220 ? -14.339 14.304 9.383 1.00 85.81 220 GLU A O 1
ATOM 1689 N N . ALA A 1 221 ? -12.340 13.545 8.708 1.00 71.12 221 ALA A N 1
ATOM 1690 C CA . ALA A 1 221 ? -12.298 12.435 9.657 1.00 71.12 221 ALA A CA 1
ATOM 1691 C C . ALA A 1 221 ? -12.289 12.922 11.116 1.00 71.12 221 ALA A C 1
ATOM 1693 O O . ALA A 1 221 ? -13.032 12.397 11.948 1.00 71.12 221 ALA A O 1
ATOM 1694 N N . ILE A 1 222 ? -11.500 13.960 11.422 1.00 77.00 222 ILE A N 1
ATOM 1695 C CA . ILE A 1 222 ? -11.469 14.585 12.753 1.00 77.00 222 ILE A CA 1
ATOM 1696 C C . ILE A 1 222 ? -12.840 15.175 13.101 1.00 77.00 222 ILE A C 1
ATOM 1698 O O . ILE A 1 222 ? -13.327 14.976 14.214 1.00 77.00 222 ILE A O 1
ATOM 1702 N N . GLN A 1 223 ? -13.487 15.864 12.156 1.00 90.19 223 GLN A N 1
ATOM 1703 C CA . GLN A 1 223 ? -14.817 16.431 12.369 1.00 90.19 223 GLN A CA 1
ATOM 1704 C C . GLN A 1 223 ? -15.848 15.339 12.695 1.00 90.19 223 GLN A C 1
ATOM 1706 O O . GLN A 1 223 ? -16.506 15.422 13.731 1.00 90.19 223 GLN A O 1
ATOM 1711 N N . LYS A 1 224 ? -15.928 14.282 11.876 1.00 79.25 224 LYS A N 1
ATOM 1712 C CA . LYS A 1 224 ? -16.847 13.151 12.096 1.00 79.25 224 LYS A CA 1
ATOM 1713 C C . LYS A 1 224 ? -16.607 12.454 13.436 1.00 79.25 224 LYS A C 1
ATOM 1715 O O . LYS A 1 224 ? -17.556 12.105 14.133 1.00 79.25 224 LYS A O 1
ATOM 1720 N N . SER A 1 225 ? -15.342 12.280 13.824 1.00 76.69 225 SER A N 1
ATOM 1721 C CA . SER A 1 225 ? -14.988 11.699 15.123 1.00 76.69 225 SER A CA 1
ATOM 1722 C C . SER A 1 225 ? -15.478 12.562 16.290 1.00 76.69 225 SER A C 1
ATOM 1724 O O . SER A 1 225 ? -15.990 12.032 17.275 1.00 76.69 225 SER A O 1
ATOM 1726 N N . ASN A 1 226 ? -15.339 13.887 16.191 1.00 79.62 226 ASN A N 1
ATOM 1727 C CA . ASN A 1 226 ? -15.803 14.810 17.226 1.00 79.62 226 ASN A CA 1
ATOM 1728 C C . ASN A 1 226 ? -17.336 14.845 17.323 1.00 79.62 226 ASN A C 1
ATOM 1730 O O . ASN A 1 226 ? -17.877 14.884 18.428 1.00 79.62 226 ASN A O 1
ATOM 1734 N N . GLU A 1 227 ? -18.036 14.790 16.187 1.00 90.56 227 GLU A N 1
ATOM 1735 C CA . GLU A 1 227 ? -19.501 14.698 16.137 1.00 90.56 227 GLU A CA 1
ATOM 1736 C C . GLU A 1 227 ? -20.001 13.417 16.828 1.00 90.56 227 GLU A C 1
ATOM 1738 O O . GLU A 1 227 ? -20.846 13.492 17.722 1.00 90.56 227 GLU A O 1
ATOM 1743 N N . ALA A 1 228 ? -19.411 12.258 16.510 1.00 72.31 228 ALA A N 1
ATOM 1744 C CA . ALA A 1 228 ? -19.764 10.976 17.126 1.00 72.31 228 ALA A CA 1
ATOM 1745 C C . ALA A 1 228 ? -19.476 10.935 18.641 1.00 72.31 228 ALA A C 1
ATOM 1747 O O . ALA A 1 228 ? -20.265 10.394 19.426 1.00 72.31 228 ALA A O 1
ATOM 1748 N N . LEU A 1 229 ? -18.358 11.532 19.073 1.00 73.31 229 LEU A N 1
ATOM 1749 C CA . LEU A 1 229 ? -18.023 11.654 20.492 1.00 73.31 229 LEU A CA 1
ATOM 1750 C C . LEU A 1 229 ? -19.042 12.533 21.230 1.00 73.31 229 LEU A C 1
ATOM 1752 O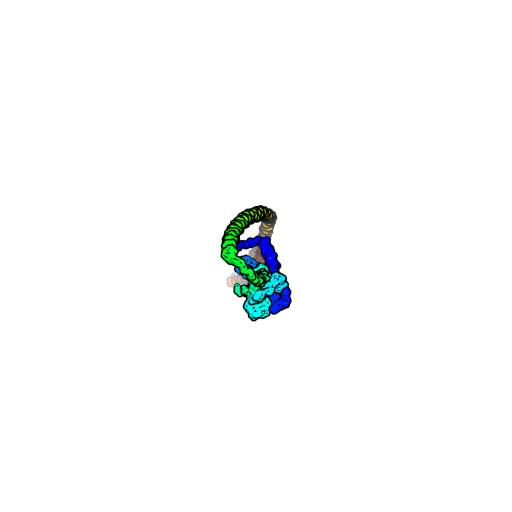 O . LEU A 1 229 ? -19.505 12.164 22.310 1.00 73.31 229 LEU A O 1
ATOM 1756 N N . SER A 1 230 ? -19.430 13.663 20.635 1.00 86.69 230 SER A N 1
ATOM 1757 C CA . SER A 1 230 ? -20.448 14.563 21.187 1.00 86.69 230 SER A CA 1
ATOM 1758 C C . SER A 1 230 ? -21.807 13.866 21.321 1.00 86.69 230 SER A C 1
ATOM 1760 O O . SER A 1 230 ? -22.448 13.946 22.370 1.00 86.69 230 SER A O 1
ATOM 1762 N N . GLU A 1 231 ? -22.223 13.104 20.305 1.00 84.44 231 GLU A N 1
ATOM 1763 C CA . GLU A 1 231 ? -23.463 12.322 20.346 1.00 84.44 231 GLU A CA 1
ATOM 1764 C C . GLU A 1 231 ? -23.439 11.272 21.470 1.00 84.44 231 GLU A C 1
ATOM 1766 O O . GLU A 1 231 ? -24.399 11.151 22.236 1.00 84.44 231 GLU A O 1
ATOM 1771 N N . THR A 1 232 ? -22.324 10.555 21.623 1.00 73.38 232 THR A N 1
ATOM 1772 C CA . THR A 1 232 ? -22.149 9.544 22.679 1.00 73.38 232 THR A CA 1
ATOM 1773 C C . THR A 1 232 ? -22.200 10.170 24.071 1.00 73.38 232 THR A C 1
ATOM 1775 O O . THR A 1 232 ? -22.905 9.668 24.949 1.00 73.38 232 THR A O 1
ATOM 1778 N N . MET A 1 233 ? -21.515 11.299 24.266 1.00 78.69 233 MET A N 1
ATOM 1779 C CA . MET A 1 233 ? -21.530 12.043 25.528 1.00 78.69 233 MET A CA 1
ATOM 1780 C C . MET A 1 233 ? -22.931 12.552 25.880 1.00 78.69 233 MET A C 1
ATOM 1782 O O . MET A 1 233 ? -23.338 12.490 27.041 1.00 78.69 233 MET A O 1
ATOM 1786 N N . ASN A 1 234 ? -23.697 13.015 24.890 1.00 88.62 234 ASN A N 1
ATOM 1787 C CA . ASN A 1 234 ? -25.076 13.449 25.104 1.00 88.62 234 ASN A CA 1
ATOM 1788 C C . ASN A 1 234 ? -25.991 12.274 25.481 1.00 88.62 234 ASN A C 1
ATOM 1790 O O . ASN A 1 234 ? -26.749 12.397 26.443 1.00 88.62 234 ASN A O 1
ATOM 1794 N N . LYS A 1 235 ? -25.865 11.116 24.816 1.00 84.38 235 LYS A N 1
ATOM 1795 C CA . LYS A 1 235 ? -26.600 9.889 25.185 1.00 84.38 235 LYS A CA 1
ATOM 1796 C C . LYS A 1 235 ? -26.254 9.418 26.596 1.00 84.38 235 LYS A C 1
ATOM 1798 O O . LYS A 1 235 ? -27.150 9.089 27.367 1.00 84.38 235 LYS A O 1
ATOM 1803 N N . GLN A 1 236 ? -24.972 9.425 26.969 1.00 78.56 236 GLN A N 1
ATOM 1804 C CA . GLN A 1 236 ? -24.550 9.095 28.334 1.00 78.56 236 GLN A CA 1
ATOM 1805 C C . GLN A 1 236 ? -25.127 10.071 29.360 1.00 78.56 236 GLN A C 1
ATOM 1807 O O . GLN A 1 236 ? -25.625 9.636 30.396 1.00 78.56 236 GLN A O 1
ATOM 1812 N N . ARG A 1 237 ? -25.112 11.378 29.074 1.00 87.81 237 ARG A N 1
ATOM 1813 C CA . ARG A 1 237 ? -25.721 12.390 29.947 1.00 87.81 237 ARG A CA 1
ATOM 1814 C C . ARG A 1 237 ? -27.224 12.164 30.118 1.00 87.81 237 ARG A C 1
ATOM 1816 O O . ARG A 1 237 ? -27.716 12.278 31.235 1.00 87.81 237 ARG A O 1
ATOM 1823 N N . GLU A 1 238 ? -27.937 11.837 29.043 1.00 90.75 238 GLU A N 1
ATOM 1824 C CA . GLU A 1 238 ? -29.373 11.538 29.084 1.00 90.75 238 GLU A CA 1
ATOM 1825 C C . GLU A 1 238 ? -29.679 10.251 29.868 1.00 90.75 238 GLU A C 1
ATOM 1827 O O . GLU A 1 238 ? -30.638 10.194 30.633 1.00 90.75 238 GLU A O 1
ATOM 1832 N N . LEU A 1 239 ? -28.856 9.210 29.724 1.00 80.81 239 LEU A N 1
ATOM 1833 C CA . LEU A 1 239 ? -28.998 7.992 30.523 1.00 80.81 239 LEU A CA 1
ATOM 1834 C C . LEU A 1 239 ? -28.749 8.271 32.006 1.00 80.81 239 LEU A C 1
ATOM 1836 O O . LEU A 1 239 ? -29.550 7.871 32.848 1.00 80.81 239 LEU A O 1
ATOM 1840 N N . LEU A 1 240 ? -27.685 9.007 32.333 1.00 76.75 240 LEU A N 1
ATOM 1841 C CA . LEU A 1 240 ? -27.377 9.380 33.712 1.00 76.75 240 LEU A CA 1
ATOM 1842 C C . LEU A 1 240 ? -28.480 10.247 34.331 1.00 76.75 240 LEU A C 1
ATOM 1844 O O . LEU A 1 240 ? -28.817 10.043 35.497 1.00 76.75 240 LEU A O 1
ATOM 1848 N N . SER A 1 241 ? -29.090 11.161 33.568 1.00 89.12 241 SER A N 1
ATOM 1849 C CA . SER A 1 241 ? -30.192 11.984 34.076 1.00 89.12 241 SER A CA 1
ATOM 1850 C C . SER A 1 241 ? -31.462 11.183 34.378 1.00 89.12 241 SER A C 1
ATOM 1852 O O . SER A 1 241 ? -32.241 11.615 35.221 1.00 89.12 241 SER A O 1
ATOM 1854 N N . LYS A 1 242 ? -31.659 10.015 33.747 1.00 85.50 242 LYS A N 1
ATOM 1855 C CA . LYS A 1 242 ? -32.779 9.095 34.023 1.00 85.50 242 LYS A CA 1
ATOM 1856 C C . LYS A 1 242 ? -32.470 8.103 35.146 1.00 85.50 242 LYS A C 1
ATOM 1858 O O . LYS A 1 242 ? -33.314 7.864 36.004 1.00 85.50 242 LYS A O 1
ATOM 1863 N N . VAL A 1 243 ? -31.266 7.534 35.152 1.00 76.06 243 VAL A N 1
ATOM 1864 C CA . VAL A 1 243 ? -30.882 6.468 36.093 1.00 76.06 243 VAL A CA 1
ATOM 1865 C C . VAL A 1 243 ? -30.668 7.007 37.505 1.00 76.06 243 VAL A C 1
ATOM 1867 O O . VAL A 1 243 ? -31.076 6.360 38.465 1.00 76.06 243 VAL A O 1
ATOM 1870 N N . VAL A 1 244 ? -30.069 8.194 37.658 1.00 80.06 244 VAL A N 1
ATOM 1871 C CA . VAL A 1 244 ? -29.782 8.756 38.989 1.00 80.06 244 VAL A CA 1
ATOM 1872 C C . VAL A 1 244 ? -31.062 9.004 39.810 1.00 80.06 244 VAL A C 1
ATOM 1874 O O . VAL A 1 244 ? -31.096 8.582 40.968 1.00 80.06 244 VAL A O 1
ATOM 1877 N N . PRO A 1 245 ? -32.132 9.621 39.266 1.00 83.88 245 PRO A N 1
ATOM 1878 C CA . PRO A 1 245 ? -33.399 9.755 39.985 1.00 83.88 245 PRO A CA 1
ATOM 1879 C C . PRO A 1 245 ? -34.059 8.415 40.312 1.00 83.88 245 PRO A C 1
ATOM 1881 O O . PRO A 1 245 ? -34.469 8.224 41.452 1.00 83.88 245 PRO A O 1
ATOM 1884 N N . ALA A 1 246 ? -34.102 7.478 39.359 1.00 76.56 246 ALA A N 1
ATOM 1885 C CA . ALA A 1 246 ? -34.713 6.164 39.570 1.00 76.56 246 ALA A CA 1
ATOM 1886 C C . ALA A 1 246 ? -33.998 5.370 40.677 1.00 76.56 246 ALA A C 1
ATOM 1888 O O . ALA A 1 246 ? -34.638 4.798 41.553 1.00 76.56 246 ALA A O 1
ATOM 1889 N N . ALA A 1 247 ? -32.662 5.392 40.699 1.00 68.19 247 ALA A N 1
ATOM 1890 C CA . ALA A 1 247 ? -31.884 4.768 41.767 1.00 68.19 247 ALA A CA 1
ATOM 1891 C C . ALA A 1 247 ? -32.160 5.417 43.134 1.00 68.19 247 ALA A C 1
ATOM 1893 O O . ALA A 1 247 ? -32.240 4.726 44.149 1.00 68.19 247 ALA A O 1
ATOM 1894 N N . LYS A 1 248 ? -32.335 6.745 43.169 1.00 82.19 248 LYS A N 1
ATOM 1895 C CA . LYS A 1 248 ? -32.691 7.466 44.396 1.00 82.19 248 LYS A CA 1
ATOM 1896 C C . LYS A 1 248 ? -34.085 7.076 44.895 1.00 82.19 248 LYS A C 1
ATOM 1898 O O . LYS A 1 248 ? -34.245 6.903 46.098 1.00 82.19 248 LYS A O 1
ATOM 1903 N N . GLU A 1 249 ? -35.045 6.925 43.987 1.00 85.50 249 GLU A N 1
ATOM 1904 C CA . GLU A 1 249 ? -36.423 6.519 44.283 1.00 85.50 249 GLU A CA 1
ATOM 1905 C C . GLU A 1 249 ? -36.486 5.098 44.858 1.00 85.50 249 GLU A C 1
ATOM 1907 O O . GLU A 1 249 ? -37.034 4.903 45.943 1.00 85.50 249 GLU A O 1
ATOM 1912 N N . VAL A 1 250 ? -35.824 4.134 44.208 1.00 75.38 250 VAL A N 1
ATOM 1913 C CA . VAL A 1 250 ? -35.725 2.745 44.694 1.00 75.38 250 VAL A CA 1
ATOM 1914 C C . VAL A 1 250 ? -35.081 2.694 46.081 1.00 75.38 250 VAL A C 1
ATOM 1916 O O . VAL A 1 250 ? -35.543 1.971 46.963 1.00 75.38 250 VAL A O 1
ATOM 1919 N N . ASN A 1 251 ? -34.037 3.495 46.312 1.00 73.81 251 ASN A N 1
ATOM 1920 C CA . ASN A 1 251 ? -33.384 3.549 47.615 1.00 73.81 251 ASN A CA 1
ATOM 1921 C C . ASN A 1 251 ? -34.291 4.154 48.704 1.00 73.81 251 ASN A C 1
ATOM 1923 O O . ASN A 1 251 ? -34.292 3.657 49.832 1.00 73.81 251 ASN A O 1
ATOM 1927 N N . SER A 1 252 ? -35.067 5.202 48.394 1.00 82.25 252 SER A N 1
ATOM 1928 C CA . SER A 1 252 ? -36.055 5.738 49.343 1.00 82.25 252 SER A CA 1
ATOM 1929 C C . SER A 1 252 ? -37.162 4.734 49.641 1.00 82.25 252 SER A C 1
ATOM 1931 O O . SER A 1 252 ? -37.448 4.503 50.809 1.00 82.25 252 SER A O 1
ATOM 1933 N N . GLU A 1 253 ? -37.707 4.065 48.622 1.00 80.00 253 GLU A N 1
ATOM 1934 C CA . GLU A 1 253 ? -38.777 3.082 48.804 1.00 80.00 253 GLU A CA 1
ATOM 1935 C C . GLU A 1 253 ? -38.312 1.890 49.651 1.00 80.00 253 GLU A C 1
ATOM 1937 O O . GLU A 1 253 ? -39.011 1.462 50.569 1.00 80.00 253 GLU A O 1
ATOM 1942 N N . SER A 1 254 ? -37.103 1.383 49.397 1.00 71.38 254 SER A N 1
ATOM 1943 C CA . SER A 1 254 ? -36.504 0.314 50.203 1.00 71.38 254 SER A CA 1
ATOM 1944 C C . SER A 1 254 ? -36.311 0.740 51.664 1.00 71.38 254 SER A C 1
ATOM 1946 O O . SER A 1 254 ? -36.653 -0.003 52.586 1.00 71.38 254 SER A O 1
ATOM 1948 N N . THR A 1 255 ? -35.840 1.971 51.891 1.00 77.75 255 THR A N 1
ATOM 1949 C CA . THR A 1 255 ? -35.672 2.525 53.244 1.00 77.75 255 THR A CA 1
ATOM 1950 C C . THR A 1 255 ? -37.013 2.661 53.970 1.00 77.75 255 THR A C 1
ATOM 1952 O O . THR A 1 255 ? -37.114 2.311 55.147 1.00 77.75 255 THR A O 1
ATOM 1955 N N . ASP A 1 256 ? -38.052 3.128 53.278 1.00 83.19 256 ASP A N 1
ATOM 1956 C CA . ASP A 1 256 ? -39.391 3.291 53.845 1.00 83.19 256 ASP A CA 1
ATOM 1957 C C . ASP A 1 256 ? -40.013 1.937 54.214 1.00 83.19 256 ASP A C 1
ATOM 1959 O O . ASP A 1 256 ? -40.484 1.768 55.341 1.00 83.19 256 ASP A O 1
ATOM 1963 N N . ARG A 1 257 ? -39.917 0.936 53.326 1.00 77.56 257 ARG A N 1
ATOM 1964 C CA . ARG A 1 257 ? -40.369 -0.441 53.602 1.00 77.56 257 ARG A CA 1
ATOM 1965 C C . ARG A 1 257 ? -39.639 -1.057 54.793 1.00 77.56 257 ARG A C 1
ATOM 1967 O O . ARG A 1 257 ? -40.264 -1.688 55.643 1.00 77.56 257 ARG A O 1
ATOM 1974 N N . LEU A 1 258 ? -38.324 -0.853 54.891 1.00 75.69 258 LEU A N 1
ATOM 1975 C CA . LEU A 1 258 ? -37.529 -1.344 56.017 1.00 75.69 258 LEU A CA 1
ATOM 1976 C C . LEU A 1 258 ? -38.003 -0.736 57.347 1.00 75.69 258 LEU A C 1
ATOM 1978 O O . LEU A 1 258 ? -38.157 -1.451 58.340 1.00 75.69 258 LEU A O 1
ATOM 1982 N N . ASN A 1 259 ? -38.264 0.573 57.362 1.00 79.69 259 ASN A N 1
ATOM 1983 C CA . ASN A 1 259 ? -38.773 1.275 58.538 1.00 79.69 259 ASN A CA 1
ATOM 1984 C C . ASN A 1 259 ? -40.175 0.790 58.938 1.00 79.69 259 ASN A C 1
ATOM 1986 O O . ASN A 1 259 ? -40.454 0.637 60.130 1.00 79.69 259 ASN A O 1
ATOM 1990 N N . GLU A 1 260 ? -41.045 0.517 57.964 1.00 85.38 260 GLU A N 1
ATOM 1991 C CA . GLU A 1 260 ? -42.384 -0.025 58.201 1.00 85.38 260 GLU A CA 1
ATOM 1992 C C . GLU A 1 260 ? -42.324 -1.420 58.835 1.00 85.38 260 GLU A C 1
ATOM 1994 O O . GLU A 1 260 ? -42.872 -1.621 59.923 1.00 85.38 260 GLU A O 1
ATOM 1999 N N . VAL A 1 261 ? -41.562 -2.347 58.240 1.00 75.31 261 VAL A N 1
ATOM 2000 C CA . VAL A 1 261 ? -41.354 -3.703 58.780 1.00 75.31 261 VAL A CA 1
ATOM 2001 C C . VAL A 1 261 ? -40.773 -3.653 60.194 1.00 75.31 261 VAL A C 1
ATOM 2003 O O . VAL A 1 261 ? -41.207 -4.396 61.081 1.00 75.31 261 VAL A O 1
ATOM 2006 N N . HIS A 1 262 ? -39.819 -2.752 60.446 1.00 71.56 262 HIS A N 1
ATOM 2007 C CA . HIS A 1 262 ? -39.248 -2.570 61.778 1.00 71.56 262 HIS A CA 1
ATOM 2008 C C . HIS A 1 262 ? -40.295 -2.056 62.781 1.00 71.56 262 HIS A C 1
ATOM 2010 O O . HIS A 1 262 ? -40.352 -2.540 63.917 1.00 71.56 262 HIS A O 1
ATOM 2016 N N . SER A 1 263 ? -41.127 -1.089 62.388 1.00 81.88 263 SER A N 1
ATOM 2017 C CA . SER A 1 263 ? -42.188 -0.537 63.238 1.00 81.88 263 SER A CA 1
ATOM 2018 C C . SER A 1 263 ? -43.239 -1.592 63.587 1.00 81.88 263 SER A C 1
ATOM 2020 O O . SER A 1 263 ? -43.614 -1.739 64.753 1.00 81.88 263 SER A O 1
ATOM 2022 N N . GLU A 1 264 ? -43.672 -2.386 62.605 1.00 79.88 264 GLU A N 1
ATOM 2023 C CA . GLU A 1 264 ? -44.592 -3.503 62.832 1.00 79.88 264 GLU A CA 1
ATOM 2024 C C . GLU A 1 264 ? -43.996 -4.568 63.751 1.00 79.88 264 GLU A C 1
ATOM 2026 O O . GLU A 1 264 ? -44.664 -5.028 64.679 1.00 79.88 264 GLU A O 1
ATOM 2031 N N . SER A 1 265 ? -42.729 -4.926 63.537 1.00 72.12 265 SER A N 1
ATOM 2032 C CA . SER A 1 265 ? -42.033 -5.920 64.358 1.00 72.12 265 SER A CA 1
ATOM 2033 C C . SER A 1 265 ? -41.925 -5.469 65.817 1.00 72.12 265 SER A C 1
ATOM 2035 O O . SER A 1 265 ? -42.198 -6.258 66.721 1.00 72.12 265 SER A O 1
ATOM 2037 N N . ILE A 1 266 ? -41.613 -4.188 66.068 1.00 76.25 266 ILE A N 1
ATOM 2038 C CA . ILE A 1 266 ? -41.623 -3.620 67.428 1.00 76.25 266 ILE A CA 1
ATOM 2039 C C . ILE A 1 266 ? -43.014 -3.749 68.055 1.00 76.25 266 ILE A C 1
ATOM 2041 O O . ILE A 1 266 ? -43.122 -4.210 69.191 1.00 76.25 266 ILE A O 1
ATOM 2045 N N . LYS A 1 267 ? -44.079 -3.369 67.336 1.00 82.31 267 LYS A N 1
ATOM 2046 C CA . LYS A 1 267 ? -45.455 -3.444 67.857 1.00 82.31 267 LYS A CA 1
ATOM 2047 C C . LYS A 1 267 ? -45.846 -4.877 68.215 1.00 82.31 267 LYS A C 1
ATOM 2049 O O . LYS A 1 267 ? -46.395 -5.107 69.289 1.00 82.31 267 LYS A O 1
ATOM 2054 N N . ARG A 1 268 ? -45.528 -5.850 67.351 1.00 75.00 268 ARG A N 1
ATOM 2055 C CA . ARG A 1 268 ? -45.781 -7.276 67.622 1.00 75.00 268 ARG A CA 1
ATOM 2056 C C . ARG A 1 268 ? -45.041 -7.740 68.875 1.00 75.00 268 ARG A C 1
ATOM 2058 O O . ARG A 1 268 ? -45.657 -8.356 69.739 1.00 75.00 268 ARG A O 1
ATOM 2065 N N . LEU A 1 269 ? -43.763 -7.383 69.019 1.00 68.62 269 LEU A N 1
ATOM 2066 C CA . LEU A 1 269 ? -42.977 -7.721 70.209 1.00 68.62 269 LEU A CA 1
ATOM 2067 C C . LEU A 1 269 ? -43.547 -7.097 71.485 1.00 68.62 269 LEU A C 1
ATOM 2069 O O . LEU A 1 269 ? -43.621 -7.772 72.511 1.00 68.62 269 LEU A O 1
ATOM 2073 N N . GLN A 1 270 ? -43.968 -5.832 71.434 1.00 78.44 270 GLN A N 1
ATOM 2074 C CA . GLN A 1 270 ? -44.592 -5.155 72.572 1.00 78.44 270 GLN A CA 1
ATOM 2075 C C . GLN A 1 270 ? -45.898 -5.834 72.990 1.00 78.44 270 GLN A C 1
ATOM 2077 O O . GLN A 1 270 ? -46.101 -6.050 74.182 1.00 78.44 270 GLN A O 1
ATOM 2082 N N . ASN A 1 271 ? -46.737 -6.228 72.028 1.00 77.25 271 ASN A N 1
ATOM 2083 C CA . ASN A 1 271 ? -47.984 -6.939 72.306 1.00 77.25 271 ASN A CA 1
ATOM 2084 C C . ASN A 1 271 ? -47.722 -8.304 72.949 1.00 77.25 271 ASN A C 1
ATOM 2086 O O . ASN A 1 271 ? -48.257 -8.575 74.019 1.00 77.25 271 ASN A O 1
ATOM 2090 N N . VAL A 1 272 ? -46.844 -9.125 72.358 1.00 70.06 272 VAL A N 1
ATOM 2091 C CA . VAL A 1 272 ? -46.490 -10.450 72.905 1.00 70.06 272 VAL A CA 1
ATOM 2092 C C . VAL A 1 272 ? -45.908 -10.323 74.313 1.00 70.06 272 VAL A C 1
ATOM 2094 O O . VAL A 1 272 ? -46.287 -11.066 75.216 1.00 70.06 272 VAL A O 1
ATOM 2097 N N . THR A 1 273 ? -45.022 -9.348 74.529 1.00 65.62 273 THR A N 1
ATOM 2098 C CA . THR A 1 273 ? -44.434 -9.101 75.853 1.00 65.62 273 THR A CA 1
ATOM 2099 C C . THR A 1 273 ? -45.501 -8.660 76.855 1.00 65.62 273 THR A C 1
ATOM 2101 O O . THR A 1 273 ? -45.530 -9.165 77.974 1.00 65.62 273 THR A O 1
ATOM 2104 N N . GLY A 1 274 ? -46.402 -7.755 76.463 1.00 72.19 274 GLY A N 1
ATOM 2105 C CA . GLY A 1 274 ? -47.500 -7.292 77.310 1.00 72.19 274 GLY A CA 1
ATOM 2106 C C . GLY A 1 274 ? -48.468 -8.413 77.688 1.00 72.19 274 GLY A C 1
ATOM 2107 O O . GLY A 1 274 ? -48.829 -8.542 78.855 1.00 72.19 274 GLY A O 1
ATOM 2108 N N . GLU A 1 275 ? -48.836 -9.269 76.733 1.00 73.75 275 GLU A N 1
ATOM 2109 C CA . GLU A 1 275 ? -49.682 -10.439 76.979 1.00 73.75 275 GLU A CA 1
ATOM 2110 C C . GLU A 1 275 ? -49.017 -11.441 77.928 1.00 73.75 275 GLU A C 1
ATOM 2112 O O . GLU A 1 275 ? -49.662 -11.931 78.858 1.00 73.75 275 GLU A O 1
ATOM 2117 N N . ALA A 1 276 ? -47.727 -11.727 77.734 1.00 64.12 276 ALA A N 1
ATOM 2118 C CA . ALA A 1 276 ? -46.975 -12.623 78.608 1.00 64.12 276 ALA A CA 1
ATOM 2119 C C . ALA A 1 276 ? -46.877 -12.075 80.042 1.00 64.12 276 ALA A C 1
ATOM 2121 O O . ALA A 1 276 ? -47.101 -12.815 81.003 1.00 64.12 276 ALA A O 1
ATOM 2122 N N . VAL A 1 277 ? -46.607 -10.774 80.195 1.00 69.81 277 VAL A N 1
ATOM 2123 C CA . VAL A 1 277 ? -46.573 -10.105 81.506 1.00 69.81 277 VAL A CA 1
ATOM 2124 C C . VAL A 1 277 ? -47.947 -10.145 82.171 1.00 69.81 277 VAL A C 1
ATOM 2126 O O . VAL A 1 277 ? -48.036 -10.544 83.328 1.00 69.81 277 VAL A O 1
ATOM 2129 N N . ALA A 1 278 ? -49.025 -9.839 81.448 1.00 74.75 278 ALA A N 1
ATOM 2130 C CA . ALA A 1 278 ? -50.379 -9.877 82.001 1.00 74.75 278 ALA A CA 1
ATOM 2131 C C . ALA A 1 278 ? -50.785 -11.289 82.463 1.00 74.75 278 ALA A C 1
ATOM 2133 O O . ALA A 1 278 ? -51.395 -11.452 83.523 1.00 74.75 278 ALA A O 1
ATOM 2134 N N . LYS A 1 279 ? -50.422 -12.333 81.699 1.00 76.31 279 LYS A N 1
ATOM 2135 C CA . LYS A 1 279 ? -50.628 -13.734 82.106 1.00 76.31 279 LYS A CA 1
ATOM 2136 C C . LYS A 1 279 ? -49.862 -14.061 83.389 1.00 76.31 279 LYS A C 1
ATOM 2138 O O . LYS A 1 279 ? -50.430 -14.688 84.282 1.00 76.31 279 LYS A O 1
ATOM 2143 N N . LEU A 1 280 ? -48.606 -13.622 83.493 1.00 67.25 280 LEU A N 1
ATOM 2144 C CA . LEU A 1 280 ? -47.780 -13.810 84.687 1.00 67.25 280 LEU A CA 1
ATOM 2145 C C . LEU A 1 280 ? -48.361 -13.085 85.903 1.00 67.25 280 LEU A C 1
ATOM 2147 O O . LEU A 1 280 ? -48.525 -13.706 86.949 1.00 67.25 280 LEU A O 1
ATOM 2151 N N . GLU A 1 281 ? -48.711 -11.806 85.775 1.00 74.81 281 GLU A N 1
ATOM 2152 C CA . GLU A 1 281 ? -49.318 -11.015 86.852 1.00 74.81 281 GLU A CA 1
ATOM 2153 C C . GLU A 1 281 ? -50.605 -11.662 87.366 1.00 74.81 281 GLU A C 1
ATOM 2155 O O . GLU A 1 281 ? -50.792 -11.794 88.576 1.00 74.81 281 GLU A O 1
ATOM 2160 N N . LYS A 1 282 ? -51.459 -12.141 86.453 1.00 83.19 282 LYS A N 1
ATOM 2161 C CA . LYS A 1 282 ? -52.673 -12.872 86.815 1.00 83.19 282 LYS A CA 1
ATOM 2162 C C . LYS A 1 282 ? -52.353 -14.171 87.555 1.00 83.19 282 LYS A C 1
ATOM 2164 O O . LYS A 1 282 ? -52.923 -14.409 88.614 1.00 83.19 282 LYS A O 1
ATOM 2169 N N . ALA A 1 283 ? -51.434 -14.987 87.037 1.00 72.62 283 ALA A N 1
ATOM 2170 C CA . ALA A 1 283 ? -51.050 -16.246 87.672 1.00 72.62 283 ALA A CA 1
ATOM 2171 C C . ALA A 1 283 ? -50.474 -16.027 89.082 1.00 72.62 283 ALA A C 1
ATOM 2173 O O . ALA A 1 283 ? -50.817 -16.763 90.009 1.00 72.62 283 ALA A O 1
ATOM 2174 N N . PHE A 1 284 ? -49.651 -14.990 89.265 1.00 67.56 284 PHE A N 1
ATOM 2175 C CA . PHE A 1 284 ? -49.140 -14.596 90.578 1.00 67.56 284 PHE A CA 1
ATOM 2176 C C . PHE A 1 284 ? -50.250 -14.112 91.512 1.00 67.56 284 PHE A C 1
ATOM 2178 O O . PHE A 1 284 ? -50.275 -14.519 92.672 1.00 67.56 284 PHE A O 1
ATOM 2185 N N . GLY A 1 285 ? -51.175 -13.284 91.024 1.00 77.19 285 GLY A N 1
ATOM 2186 C CA . GLY A 1 285 ? -52.324 -12.821 91.803 1.00 77.19 285 GLY A CA 1
ATOM 2187 C C . GLY A 1 285 ? -53.226 -13.972 92.254 1.00 77.19 285 GLY A C 1
ATOM 2188 O O . GLY A 1 285 ? -53.562 -14.067 93.434 1.00 77.19 285 GLY A O 1
ATOM 2189 N N . ASP A 1 286 ? -53.554 -14.888 91.342 1.00 79.88 286 ASP A N 1
ATOM 2190 C CA . ASP A 1 286 ? -54.361 -16.077 91.629 1.00 79.88 286 ASP A CA 1
ATOM 2191 C C . ASP A 1 286 ? -53.660 -16.981 92.657 1.00 79.88 286 ASP A C 1
ATOM 2193 O O . ASP A 1 286 ? -54.283 -17.428 93.623 1.00 79.88 286 ASP A O 1
ATOM 2197 N N . ALA A 1 287 ? -52.352 -17.215 92.499 1.00 68.88 287 ALA A N 1
ATOM 2198 C CA . ALA A 1 287 ? -51.563 -17.992 93.453 1.00 68.88 287 ALA A CA 1
ATOM 2199 C C . ALA A 1 287 ? -51.525 -17.335 94.843 1.00 68.88 287 ALA A C 1
ATOM 2201 O O . ALA A 1 287 ? -51.732 -18.009 95.853 1.00 68.88 287 ALA A O 1
ATOM 2202 N N . TRP A 1 288 ? -51.318 -16.020 94.903 1.00 74.50 288 TRP A N 1
ATOM 2203 C CA . TRP A 1 288 ? -51.302 -15.268 96.156 1.00 74.50 288 TRP A CA 1
ATOM 2204 C C . TRP A 1 288 ? -52.645 -15.336 96.891 1.00 74.50 288 TRP A C 1
ATOM 2206 O O . TRP A 1 288 ? -52.681 -15.604 98.094 1.00 74.50 288 TRP A O 1
ATOM 2216 N N . ASN A 1 289 ? -53.755 -15.167 96.168 1.00 77.75 289 ASN A N 1
ATOM 2217 C CA . ASN A 1 289 ? -55.098 -15.271 96.736 1.00 77.75 289 ASN A CA 1
ATOM 2218 C C . ASN A 1 289 ? -55.368 -16.674 97.294 1.00 77.75 289 ASN A C 1
ATOM 2220 O O . ASN A 1 289 ? -55.852 -16.789 98.419 1.00 77.75 289 ASN A O 1
ATOM 2224 N N . ARG A 1 290 ? -54.976 -17.738 96.574 1.00 75.56 290 ARG A N 1
ATOM 2225 C CA . ARG A 1 290 ? -55.108 -19.127 97.057 1.00 75.56 290 ARG A CA 1
ATOM 2226 C C . ARG A 1 290 ? -54.345 -19.375 98.358 1.00 75.56 290 ARG A C 1
ATOM 2228 O O . ARG A 1 290 ? -54.856 -20.065 99.246 1.00 75.56 290 ARG A O 1
ATOM 2235 N N . ILE A 1 291 ? -53.137 -18.822 98.479 1.00 70.75 291 ILE A N 1
ATOM 2236 C CA . ILE A 1 291 ? -52.342 -18.903 99.711 1.00 70.75 291 ILE A CA 1
ATOM 2237 C C . ILE A 1 291 ? -53.074 -18.173 100.840 1.00 70.75 291 ILE A C 1
ATOM 2239 O O . ILE A 1 291 ? -53.258 -18.742 101.917 1.00 70.75 291 ILE A O 1
ATOM 2243 N N . HIS A 1 292 ? -53.550 -16.954 100.588 1.00 73.00 292 HIS A N 1
ATOM 2244 C CA . HIS A 1 292 ? -54.229 -16.145 101.597 1.00 73.00 292 HIS A CA 1
ATOM 2245 C C . HIS A 1 292 ? -55.535 -16.784 102.094 1.00 73.00 292 HIS A C 1
ATOM 2247 O O . HIS A 1 292 ? -55.748 -16.876 103.303 1.00 73.00 292 HIS A O 1
ATOM 2253 N N . GLU A 1 293 ? -56.363 -17.303 101.184 1.00 76.62 293 GLU A N 1
ATOM 2254 C CA . GLU A 1 293 ? -57.571 -18.063 101.524 1.00 76.62 293 GLU A CA 1
ATOM 2255 C C . GLU A 1 293 ? -57.232 -19.277 102.389 1.00 76.62 293 GLU A C 1
ATOM 2257 O O . GLU A 1 293 ? -57.820 -19.462 103.452 1.00 76.62 293 GLU A O 1
ATOM 2262 N N . SER A 1 294 ? -56.225 -20.063 101.997 1.00 72.31 294 SER A N 1
ATOM 2263 C CA . SER A 1 294 ? -55.824 -21.244 102.768 1.00 72.31 294 SER A CA 1
ATOM 2264 C C . SER A 1 294 ? -55.284 -20.907 104.158 1.00 72.31 294 SER A C 1
ATOM 2266 O O . SER A 1 294 ? -55.557 -21.628 105.118 1.00 72.31 294 SER A O 1
ATOM 2268 N N . SER A 1 295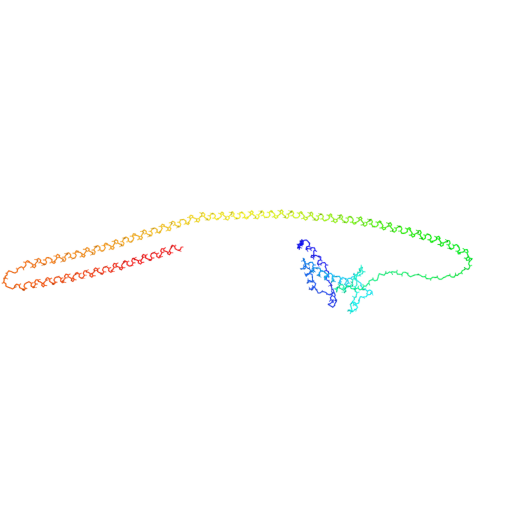 ? -54.573 -19.782 104.285 1.00 68.44 295 SER A N 1
ATOM 2269 C CA . SER A 1 295 ? -54.098 -19.265 105.566 1.00 68.44 295 SER A CA 1
ATOM 2270 C C . SER A 1 295 ? -55.270 -18.846 106.453 1.00 68.44 295 SER A C 1
ATOM 2272 O O . SER A 1 295 ? -55.316 -19.218 107.623 1.00 68.44 295 SER A O 1
ATOM 2274 N N . SER A 1 296 ? -56.252 -18.128 105.900 1.00 72.50 296 SER A N 1
ATOM 2275 C CA . SER A 1 296 ? -57.448 -17.710 106.639 1.00 72.50 296 SER A CA 1
ATOM 2276 C C . SER A 1 296 ? -58.298 -18.906 107.081 1.00 72.50 296 SER A C 1
ATOM 2278 O O . SER A 1 296 ? -58.743 -18.969 108.228 1.00 72.50 296 SER A O 1
ATOM 2280 N N . GLU A 1 297 ? -58.475 -19.907 106.214 1.00 72.00 297 GLU A N 1
ATOM 2281 C CA . GLU A 1 297 ? -59.149 -21.160 106.567 1.00 72.00 297 GLU A CA 1
ATOM 2282 C C . GLU A 1 297 ? -58.417 -21.903 107.692 1.00 72.00 297 GLU A C 1
ATOM 2284 O O . GLU A 1 297 ? -59.053 -22.429 108.612 1.00 72.00 297 GLU A O 1
ATOM 2289 N N . ALA A 1 298 ? -57.081 -21.938 107.652 1.00 64.31 298 ALA A N 1
ATOM 2290 C CA . ALA A 1 298 ? -56.280 -22.534 108.711 1.00 64.31 298 ALA A CA 1
ATOM 2291 C C . ALA A 1 298 ? -56.465 -21.787 110.041 1.00 64.31 298 ALA A C 1
ATOM 2293 O O . ALA A 1 298 ? -56.728 -22.429 111.061 1.00 64.31 298 ALA A O 1
ATOM 2294 N N . GLU A 1 299 ? -56.415 -20.452 110.035 1.00 66.81 299 GLU A N 1
ATOM 2295 C CA . GLU A 1 299 ? -56.661 -19.604 111.210 1.00 66.81 299 GLU A CA 1
ATOM 2296 C C . GLU A 1 299 ? -58.061 -19.814 111.807 1.00 66.81 299 GLU A C 1
ATOM 2298 O O . GLU A 1 299 ? -58.202 -19.963 113.024 1.00 66.81 299 GLU A O 1
ATOM 2303 N N . GLN A 1 300 ? -59.103 -19.906 110.973 1.00 69.00 300 GLN A N 1
ATOM 2304 C CA . GLN A 1 300 ? -60.465 -20.191 111.437 1.00 69.00 300 GLN A CA 1
ATOM 2305 C C . GLN A 1 300 ? -60.574 -21.573 112.092 1.00 69.00 300 GLN A C 1
ATOM 2307 O O . GLN A 1 300 ? -61.217 -21.723 113.138 1.00 69.00 300 GLN A O 1
ATOM 2312 N N . ARG A 1 301 ? -59.912 -22.591 111.526 1.00 63.50 301 ARG A N 1
ATOM 2313 C CA . ARG A 1 301 ? -59.844 -23.928 112.135 1.00 63.50 301 ARG A CA 1
ATOM 2314 C C . ARG A 1 301 ? -59.112 -23.892 113.480 1.00 63.50 301 ARG A C 1
ATOM 2316 O O . ARG A 1 301 ? -59.588 -24.515 114.430 1.00 63.50 301 ARG A O 1
ATOM 2323 N N . PHE A 1 302 ? -58.033 -23.116 113.604 1.00 58.84 302 PHE A N 1
ATOM 2324 C CA . PHE A 1 302 ? -57.331 -22.913 114.877 1.00 58.84 302 PHE A CA 1
ATOM 2325 C C . PHE A 1 302 ? -58.206 -22.239 115.938 1.00 58.84 302 PHE A C 1
ATOM 2327 O O . PHE A 1 302 ? -58.257 -22.706 117.079 1.00 58.84 302 PHE A O 1
ATOM 2334 N N . ALA A 1 303 ? -58.956 -21.200 115.569 1.00 57.34 303 ALA A N 1
ATOM 2335 C CA . ALA A 1 303 ? -59.901 -20.545 116.471 1.00 57.34 303 ALA A CA 1
ATOM 2336 C C . ALA A 1 303 ? -61.011 -21.508 116.947 1.00 57.34 303 ALA A C 1
ATOM 2338 O O . ALA A 1 303 ? -61.365 -21.518 118.129 1.00 57.34 303 ALA A O 1
ATOM 2339 N N . GLY A 1 304 ? -61.507 -22.381 116.062 1.00 56.72 304 GLY A N 1
ATOM 2340 C CA . GLY A 1 304 ? -62.499 -23.410 116.396 1.00 56.72 304 GLY A CA 1
ATOM 2341 C C . GLY A 1 304 ? -61.991 -24.490 117.363 1.00 56.72 304 GLY A C 1
ATOM 2342 O O . GLY A 1 304 ? -62.761 -24.996 118.184 1.00 56.72 304 GLY A O 1
ATOM 2343 N N . VAL A 1 305 ? -60.697 -24.820 117.318 1.00 53.16 305 VAL A N 1
ATOM 2344 C CA . VAL A 1 305 ? -60.054 -25.745 118.270 1.00 53.16 305 VAL A CA 1
ATOM 2345 C C . VAL A 1 305 ? -59.806 -25.062 119.621 1.00 53.16 305 VAL A C 1
ATOM 2347 O O . VAL A 1 305 ? -60.036 -25.675 120.663 1.00 53.16 305 VAL A O 1
ATOM 2350 N N . ALA A 1 306 ? -59.433 -23.780 119.630 1.00 50.22 306 ALA A N 1
ATOM 2351 C CA . ALA A 1 306 ? -59.243 -23.004 120.858 1.00 50.22 306 ALA A CA 1
ATOM 2352 C C . ALA A 1 306 ? -60.555 -22.753 121.634 1.00 50.22 306 ALA A C 1
ATOM 2354 O O . ALA A 1 306 ? -60.540 -22.680 122.865 1.00 50.22 306 ALA A O 1
ATOM 2355 N N . ALA A 1 307 ? -61.699 -22.677 120.943 1.00 46.78 307 ALA A N 1
ATOM 2356 C CA . ALA A 1 307 ? -63.016 -22.483 121.557 1.00 46.78 307 ALA A CA 1
ATOM 2357 C C . ALA A 1 307 ? -63.562 -23.726 122.297 1.00 46.78 307 ALA A C 1
ATOM 2359 O O . ALA A 1 307 ? -64.467 -23.604 123.124 1.00 46.78 307 ALA A O 1
ATOM 2360 N N . LYS A 1 308 ? -63.002 -24.924 122.069 1.00 47.03 308 LYS A N 1
ATOM 2361 C CA . LYS A 1 308 ? -63.341 -26.153 122.810 1.00 47.03 308 LYS A CA 1
ATOM 2362 C C . LYS A 1 308 ? -62.318 -26.415 123.920 1.00 47.03 308 LYS A C 1
ATOM 2364 O O . LYS A 1 308 ? -61.480 -27.303 123.806 1.00 47.03 308 LYS A O 1
ATOM 2369 N N . ARG A 1 309 ? -62.395 -25.668 125.026 1.00 39.41 309 ARG A N 1
ATOM 2370 C CA . ARG A 1 309 ? -61.683 -26.004 126.277 1.00 39.41 309 ARG A CA 1
ATOM 2371 C C . ARG A 1 309 ? -62.466 -27.080 127.051 1.00 39.41 309 ARG A C 1
ATOM 2373 O O . ARG A 1 309 ? -63.574 -26.780 127.489 1.00 39.41 309 ARG A O 1
ATOM 2380 N N . PRO A 1 310 ? -61.926 -28.289 127.299 1.00 40.06 310 PRO A N 1
ATOM 2381 C CA . PRO A 1 310 ? -62.492 -29.204 128.281 1.00 40.06 310 PRO A CA 1
ATOM 2382 C C . PRO A 1 310 ? -62.036 -28.760 129.673 1.00 40.06 310 PRO A C 1
ATOM 2384 O O . PRO A 1 310 ? -60.844 -28.713 129.978 1.00 40.06 310 PRO A O 1
ATOM 2387 N N . GLN A 1 311 ? -62.996 -28.399 130.512 1.00 42.81 311 GLN A N 1
ATOM 2388 C CA . GLN A 1 311 ? -62.779 -28.030 131.901 1.00 42.81 311 GLN A CA 1
ATOM 2389 C C . GLN A 1 311 ? -62.892 -29.299 132.757 1.00 42.81 311 GLN A C 1
ATOM 2391 O O . GLN A 1 311 ? -64.002 -29.656 133.114 1.00 42.81 311 GLN A O 1
ATOM 2396 N N . THR A 1 312 ? -61.776 -29.981 133.056 1.00 36.41 312 THR A N 1
ATOM 2397 C CA . THR A 1 312 ? -61.603 -30.839 134.256 1.00 36.41 312 THR A CA 1
ATOM 2398 C C . THR A 1 312 ? -60.157 -31.334 134.388 1.00 36.41 312 THR A C 1
ATOM 2400 O O . THR A 1 312 ? -59.542 -31.774 133.420 1.00 36.41 312 THR A O 1
ATOM 2403 N N . GLN A 1 313 ? -59.619 -31.248 135.608 1.00 46.44 313 GLN A N 1
ATOM 2404 C CA . GLN A 1 313 ? -58.286 -31.696 136.022 1.00 46.44 313 GLN A CA 1
ATOM 2405 C C . GLN A 1 313 ? -58.157 -33.231 136.031 1.00 46.44 313 GLN A C 1
ATOM 2407 O O . GLN A 1 313 ? -58.808 -33.875 136.841 1.00 46.44 313 GLN A O 1
ATOM 2412 N N . GLN A 1 314 ? -57.277 -33.777 135.185 1.00 40.47 314 GLN A N 1
ATOM 2413 C CA . GLN A 1 314 ? -56.336 -34.900 135.410 1.00 40.47 314 GLN A CA 1
ATOM 2414 C C . GLN A 1 314 ? -55.943 -35.486 134.044 1.00 40.47 314 GLN A C 1
ATOM 2416 O O . GLN A 1 314 ? -56.789 -35.989 133.316 1.00 40.47 314 GLN A O 1
ATOM 2421 N N . GLY A 1 315 ? -54.654 -35.399 133.694 1.00 40.91 315 GLY A N 1
ATOM 2422 C CA . GLY A 1 315 ? -54.105 -35.909 132.427 1.00 40.91 315 GLY A CA 1
ATOM 2423 C C . GLY A 1 315 ? -53.600 -34.815 131.479 1.00 40.91 315 GLY A C 1
ATOM 2424 O O . GLY A 1 315 ? -53.995 -34.761 130.319 1.00 40.91 315 GLY A O 1
ATOM 2425 N N . SER A 1 316 ? -52.718 -33.923 131.947 1.00 42.53 316 SER A N 1
ATOM 2426 C CA . SER A 1 316 ? -52.201 -32.791 131.154 1.00 42.53 316 SER A CA 1
ATOM 2427 C C . SER A 1 316 ? -51.215 -33.167 130.030 1.00 42.53 316 SER A C 1
ATOM 2429 O O . SER A 1 316 ? -50.660 -32.270 129.405 1.00 42.53 316 SER A O 1
ATOM 2431 N N . GLY A 1 317 ? -50.979 -34.457 129.765 1.00 48.81 317 GLY A N 1
ATOM 2432 C CA . GLY A 1 317 ? -50.111 -34.926 128.673 1.00 48.81 317 GLY A CA 1
ATOM 2433 C C . GLY A 1 317 ? -50.864 -35.300 127.391 1.00 48.81 317 GLY A C 1
ATOM 2434 O O . GLY A 1 317 ? -50.412 -34.998 126.295 1.00 48.81 317 GLY A O 1
ATOM 2435 N N . GLU A 1 318 ? -52.054 -35.892 127.505 1.00 50.38 318 GLU A N 1
ATOM 2436 C CA . GLU A 1 318 ? -52.733 -36.515 126.355 1.00 50.38 318 GLU A CA 1
ATOM 2437 C C . GLU A 1 318 ? -53.498 -35.510 125.476 1.00 50.38 318 GLU A C 1
ATOM 2439 O O . GLU A 1 318 ? -53.627 -35.681 124.261 1.00 50.38 318 GLU A O 1
ATOM 2444 N N . VAL A 1 319 ? -54.002 -34.429 126.081 1.00 52.53 319 VAL A N 1
ATOM 2445 C CA . VAL A 1 319 ? -54.747 -33.379 125.367 1.00 52.53 319 VAL A CA 1
ATOM 2446 C C . VAL A 1 319 ? -53.802 -32.460 124.585 1.00 52.53 319 VAL A C 1
ATOM 2448 O O . VAL A 1 319 ? -54.139 -32.058 123.470 1.00 52.53 319 VAL A O 1
ATOM 2451 N N . SER A 1 320 ? -52.605 -32.169 125.115 1.00 56.69 320 SER A N 1
ATOM 2452 C CA . SER A 1 320 ? -51.603 -31.385 124.378 1.00 56.69 320 SER A CA 1
ATOM 2453 C C . SER A 1 320 ? -50.994 -32.195 123.232 1.00 56.69 320 SER A C 1
ATOM 2455 O O . SER A 1 320 ? -50.787 -31.645 122.154 1.00 56.69 320 SER A O 1
ATOM 2457 N N . GLU A 1 321 ? -50.818 -33.510 123.399 1.00 62.06 321 GLU A N 1
ATOM 2458 C CA . GLU A 1 321 ? -50.304 -34.388 122.346 1.00 62.06 321 GLU A CA 1
ATOM 2459 C C . GLU A 1 321 ? -51.274 -34.514 121.160 1.00 62.06 321 GLU A C 1
ATOM 2461 O O . GLU A 1 321 ? -50.850 -34.459 120.005 1.00 62.06 321 GLU A O 1
ATOM 2466 N N . LYS A 1 322 ? -52.587 -34.623 121.413 1.00 68.31 322 LYS A N 1
ATOM 2467 C CA . LYS A 1 322 ? -53.595 -34.655 120.337 1.00 68.31 322 LYS A CA 1
ATOM 2468 C C . LYS A 1 322 ? -53.683 -33.329 119.579 1.00 68.31 322 LYS A C 1
ATOM 2470 O O . LYS A 1 322 ? -53.782 -33.351 118.354 1.00 68.31 322 LYS A O 1
ATOM 2475 N N . MET A 1 323 ? -53.598 -32.190 120.272 1.00 63.25 323 MET A N 1
ATOM 2476 C CA . MET A 1 323 ? -53.511 -30.878 119.613 1.00 63.25 323 MET A CA 1
ATOM 2477 C C . MET A 1 323 ? -52.224 -30.736 118.799 1.00 63.25 323 MET A C 1
ATOM 2479 O O . MET A 1 323 ? -52.272 -30.274 117.662 1.00 63.25 323 MET A O 1
ATOM 2483 N N . PHE A 1 324 ? -51.088 -31.173 119.343 1.00 66.19 324 PHE A N 1
ATOM 2484 C CA . PHE A 1 324 ? -49.806 -31.108 118.649 1.00 66.19 324 PHE A CA 1
ATOM 2485 C C . PHE A 1 324 ? -49.786 -32.002 117.401 1.00 66.19 324 PHE A C 1
ATOM 2487 O O . PHE A 1 324 ? -49.361 -31.562 116.338 1.00 66.19 324 PHE A O 1
ATOM 2494 N N . LYS A 1 325 ? -50.334 -33.223 117.476 1.00 71.06 325 LYS A N 1
ATOM 2495 C CA . LYS A 1 325 ? -50.492 -34.110 116.310 1.00 71.06 325 LYS A CA 1
ATOM 2496 C C . LYS A 1 325 ? -51.407 -33.512 115.237 1.00 71.06 325 LYS A C 1
ATOM 2498 O O . LYS A 1 325 ? -51.097 -33.636 114.056 1.00 71.06 325 LYS A O 1
ATOM 2503 N N . ALA A 1 326 ? -52.493 -32.840 115.625 1.00 68.31 326 ALA A N 1
ATOM 2504 C CA . ALA A 1 326 ? -53.367 -32.147 114.677 1.00 68.31 326 ALA A CA 1
ATOM 2505 C C . ALA A 1 326 ? -52.652 -30.971 113.982 1.00 68.31 326 ALA A C 1
ATOM 2507 O O . ALA A 1 326 ? -52.764 -30.824 112.769 1.00 68.31 326 ALA A O 1
ATOM 2508 N N . LEU A 1 327 ? -51.855 -30.196 114.728 1.00 62.59 327 LEU A N 1
ATOM 2509 C CA . LEU A 1 327 ? -50.992 -29.134 114.196 1.00 62.59 327 LEU A CA 1
ATOM 2510 C C . LEU A 1 327 ? -49.982 -29.667 113.180 1.00 62.59 327 LEU A C 1
ATOM 2512 O O . LEU A 1 327 ? -49.866 -29.122 112.087 1.00 62.59 327 LEU A O 1
ATOM 2516 N N . VAL A 1 328 ? -49.282 -30.750 113.522 1.00 71.06 328 VAL A N 1
ATOM 2517 C CA . VAL A 1 328 ? -48.289 -31.367 112.633 1.00 71.06 328 VAL A CA 1
ATOM 2518 C C . VAL A 1 328 ? -48.941 -31.859 111.340 1.00 71.06 328 VAL A C 1
ATOM 2520 O O . VAL A 1 328 ? -48.410 -31.599 110.266 1.00 71.06 328 VAL A O 1
ATOM 2523 N N . LEU A 1 329 ? -50.109 -32.504 111.414 1.00 73.94 329 LEU A N 1
ATOM 2524 C CA . LEU A 1 329 ? -50.829 -32.961 110.219 1.00 73.94 329 LEU A CA 1
ATOM 2525 C C . LEU A 1 329 ? -51.298 -31.797 109.338 1.00 73.94 329 LEU A C 1
ATOM 2527 O O . LEU A 1 329 ? -51.195 -31.880 108.117 1.00 73.94 329 LEU A O 1
ATOM 2531 N N . GLN A 1 330 ? -51.765 -30.703 109.939 1.00 64.88 330 GLN A N 1
ATOM 2532 C CA . GLN A 1 330 ? -52.218 -29.533 109.190 1.00 64.88 330 GLN A CA 1
ATOM 2533 C C . GLN A 1 330 ? -51.052 -28.798 108.515 1.00 64.88 330 GLN A C 1
ATOM 2535 O O . GLN A 1 330 ? -51.177 -28.379 107.367 1.00 64.88 330 GLN A O 1
ATOM 2540 N N . VAL A 1 331 ? -49.900 -28.687 109.185 1.00 65.62 331 VAL A N 1
ATOM 2541 C CA . VAL A 1 331 ? -48.673 -28.155 108.572 1.00 65.62 331 VAL A CA 1
ATOM 2542 C C . VAL A 1 331 ? -48.224 -29.044 107.413 1.00 65.62 331 VAL A C 1
ATOM 2544 O O . VAL A 1 331 ? -47.938 -28.522 106.344 1.00 65.62 331 VAL A O 1
ATOM 2547 N N . GLN A 1 332 ? -48.270 -30.370 107.565 1.00 73.75 332 GLN A N 1
ATOM 2548 C CA . GLN A 1 332 ? -47.941 -31.305 106.483 1.00 73.75 332 GLN A CA 1
ATOM 2549 C C . GLN A 1 332 ? -48.912 -31.220 105.294 1.00 73.75 332 GLN A C 1
ATOM 2551 O O . GLN A 1 332 ? -48.496 -31.364 104.145 1.00 73.75 332 GLN A O 1
ATOM 2556 N N . GLU A 1 333 ? -50.207 -30.990 105.534 1.00 71.69 333 GLU A N 1
ATOM 2557 C CA . GLU A 1 333 ? -51.175 -30.742 104.457 1.00 71.69 333 GLU A CA 1
ATOM 2558 C C . GLU A 1 333 ? -50.903 -29.418 103.736 1.00 71.69 333 GLU A C 1
ATOM 2560 O O . GLU A 1 333 ? -50.959 -29.379 102.506 1.00 71.69 333 GLU A O 1
ATOM 2565 N N . MET A 1 334 ? -50.560 -28.354 104.470 1.00 62.31 334 MET A N 1
ATOM 2566 C CA . MET A 1 334 ? -50.166 -27.076 103.869 1.00 62.31 334 MET A CA 1
ATOM 2567 C C . MET A 1 334 ? -48.860 -27.198 103.077 1.00 62.31 334 MET A C 1
ATOM 2569 O O . MET A 1 334 ? -48.783 -26.675 101.971 1.00 62.31 334 MET A O 1
ATOM 2573 N N . GLU A 1 335 ? -47.865 -27.930 103.582 1.00 69.00 335 GLU A N 1
ATOM 2574 C CA . GLU A 1 335 ? -46.613 -28.209 102.865 1.00 69.00 335 GLU A CA 1
ATOM 2575 C C . GLU A 1 335 ? -46.874 -28.960 101.559 1.00 69.00 335 GLU A C 1
ATOM 2577 O O . GLU A 1 335 ? -46.401 -28.533 100.509 1.00 69.00 335 GLU A O 1
ATOM 2582 N N . LYS A 1 336 ? -47.707 -30.009 101.580 1.00 77.12 336 LYS A N 1
ATOM 2583 C CA . LYS A 1 336 ? -48.100 -30.729 100.357 1.00 77.12 336 LYS A CA 1
ATOM 2584 C C . LYS A 1 336 ? -48.850 -29.842 99.370 1.00 77.12 336 LYS A C 1
ATOM 2586 O O . LYS A 1 336 ? -48.662 -29.972 98.160 1.00 77.12 336 LYS A O 1
ATOM 2591 N N . LYS A 1 337 ? -49.713 -28.952 99.866 1.00 70.31 337 LYS A N 1
ATOM 2592 C CA . LYS A 1 337 ? -50.429 -27.995 99.018 1.00 70.31 337 LYS A CA 1
ATOM 2593 C C . LYS A 1 337 ? -49.457 -26.995 98.383 1.00 70.31 337 LYS A C 1
ATOM 2595 O O . LYS A 1 337 ? -49.515 -26.796 97.176 1.00 70.31 337 LYS A O 1
ATOM 2600 N N . HIS A 1 338 ? -48.513 -26.454 99.152 1.00 69.06 338 HIS A N 1
ATOM 2601 C CA . HIS A 1 338 ? -47.471 -25.568 98.633 1.00 69.06 338 HIS A CA 1
ATOM 2602 C C . HIS A 1 338 ? -46.538 -26.271 97.642 1.00 69.06 338 HIS A C 1
ATOM 2604 O O . HIS A 1 338 ? -46.182 -25.677 96.631 1.00 69.06 338 HIS A O 1
ATOM 2610 N N . GLU A 1 339 ? -46.163 -27.531 97.871 1.00 76.69 339 GLU A N 1
ATOM 2611 C CA . GLU A 1 339 ? -45.380 -28.309 96.903 1.00 76.69 339 GLU A CA 1
ATOM 2612 C C . GLU A 1 339 ? -46.122 -28.475 95.576 1.00 76.69 339 GLU A C 1
ATOM 2614 O O . GLU A 1 339 ? -45.513 -28.348 94.511 1.00 76.69 339 GLU A O 1
ATOM 2619 N N . LYS A 1 340 ? -47.438 -28.707 95.633 1.00 80.00 340 LYS A N 1
ATOM 2620 C CA . LYS A 1 340 ? -48.281 -28.777 94.441 1.00 80.00 340 LYS A CA 1
ATOM 2621 C C . LYS A 1 340 ? -48.331 -27.432 93.709 1.00 80.00 340 LYS A C 1
ATOM 2623 O O . LYS A 1 340 ? -48.078 -27.401 92.509 1.00 80.00 340 LYS A O 1
ATOM 2628 N N . ASP A 1 341 ? -48.574 -26.335 94.421 1.00 67.38 341 ASP A N 1
ATOM 2629 C CA . ASP A 1 341 ? -48.612 -24.994 93.823 1.00 67.38 341 ASP A CA 1
ATOM 2630 C C . ASP A 1 341 ? -47.241 -24.608 93.218 1.00 67.38 341 ASP A C 1
ATOM 2632 O O . ASP A 1 341 ? -47.169 -24.024 92.136 1.00 67.38 341 ASP A O 1
ATOM 2636 N N . ILE A 1 342 ? -46.130 -24.995 93.859 1.00 72.81 342 ILE A N 1
ATOM 2637 C CA . ILE A 1 342 ? -44.766 -24.821 93.326 1.00 72.81 342 ILE A CA 1
ATOM 2638 C C . ILE A 1 342 ? -44.553 -25.653 92.054 1.00 72.81 342 ILE A C 1
ATOM 2640 O O . ILE A 1 342 ? -43.860 -25.199 91.140 1.00 72.81 342 ILE A O 1
ATOM 2644 N N . ALA A 1 343 ? -45.105 -26.865 91.981 1.00 77.69 343 ALA A N 1
ATOM 2645 C CA . ALA A 1 343 ? -45.012 -27.703 90.790 1.00 77.69 343 ALA A CA 1
ATOM 2646 C C . ALA A 1 343 ? -45.789 -27.097 89.609 1.00 77.69 343 ALA A C 1
ATOM 2648 O O . ALA A 1 343 ? -45.223 -26.985 88.523 1.00 77.69 343 ALA A O 1
ATOM 2649 N N . GLU A 1 344 ? -47.016 -26.621 89.837 1.00 73.06 344 GLU A N 1
ATOM 2650 C CA . GLU A 1 344 ? -47.822 -25.935 88.813 1.00 73.06 344 GLU A CA 1
ATOM 2651 C C . GLU A 1 344 ? -47.120 -24.658 88.312 1.00 73.06 344 GLU A C 1
ATOM 2653 O O . GLU A 1 344 ? -47.039 -24.411 87.109 1.00 73.06 344 GLU A O 1
ATOM 2658 N N . LEU A 1 345 ? -46.506 -23.875 89.208 1.00 66.44 345 LEU A N 1
ATOM 2659 C CA . LEU A 1 345 ? -45.715 -22.702 88.815 1.00 66.44 345 LEU A CA 1
ATOM 2660 C C . LEU A 1 345 ? -44.470 -23.061 87.989 1.00 66.44 345 LEU A C 1
ATOM 2662 O O . LEU A 1 345 ? -44.081 -22.300 87.100 1.00 66.44 345 LEU A O 1
ATOM 2666 N N . LYS A 1 346 ? -43.825 -24.201 88.263 1.00 76.56 346 LYS A N 1
ATOM 2667 C CA . LYS A 1 346 ? -42.687 -24.676 87.459 1.00 76.56 346 LYS A CA 1
ATOM 2668 C C . LYS A 1 346 ? -43.116 -25.083 86.054 1.00 76.56 346 LYS A C 1
ATOM 2670 O O . LYS A 1 346 ? -42.379 -24.789 85.117 1.00 76.56 346 LYS A O 1
ATOM 2675 N N . GLU A 1 347 ? -44.279 -25.711 85.915 1.00 80.81 347 GLU A N 1
ATOM 2676 C CA . GLU A 1 347 ? -44.851 -26.087 84.619 1.00 80.81 347 GLU A CA 1
ATOM 2677 C C . GLU A 1 347 ? -45.152 -24.843 83.772 1.00 80.81 347 GLU A C 1
ATOM 2679 O O . GLU A 1 347 ? -44.614 -24.706 82.676 1.00 80.81 347 GLU A O 1
ATOM 2684 N N . VAL A 1 348 ? -45.853 -23.851 84.338 1.00 74.94 348 VAL A N 1
ATOM 2685 C CA . VAL A 1 348 ? -46.125 -22.572 83.653 1.00 74.94 348 VAL A CA 1
ATOM 2686 C C . VAL A 1 348 ? -44.831 -21.854 83.240 1.00 74.94 348 VAL A C 1
ATOM 2688 O O . VAL A 1 348 ? -44.742 -21.287 82.151 1.00 74.94 348 VAL A O 1
ATOM 2691 N N . ASN A 1 349 ? -43.793 -21.880 84.082 1.00 67.38 349 ASN A N 1
ATOM 2692 C CA . ASN A 1 349 ? -42.494 -21.284 83.751 1.00 67.38 349 ASN A CA 1
ATOM 2693 C C . ASN A 1 349 ? -41.798 -22.029 82.595 1.00 67.38 349 ASN A C 1
ATOM 2695 O O . ASN A 1 349 ? -41.183 -21.414 81.721 1.00 67.38 349 ASN A O 1
ATOM 2699 N N . GLN A 1 350 ? -41.915 -23.355 82.559 1.00 81.81 350 GLN A N 1
ATOM 2700 C CA . GLN A 1 350 ? -41.363 -24.167 81.483 1.00 81.81 350 GLN A CA 1
ATOM 2701 C C . GLN A 1 350 ? -42.070 -23.901 80.146 1.00 81.81 350 GLN A C 1
ATOM 2703 O O . GLN A 1 350 ? -41.384 -23.757 79.131 1.00 81.81 350 GLN A O 1
ATOM 2708 N N . ASP A 1 351 ? -43.393 -23.742 80.158 1.00 75.12 351 ASP A N 1
ATOM 2709 C CA . ASP A 1 351 ? -44.179 -23.387 78.973 1.00 75.12 351 ASP A CA 1
ATOM 2710 C C . ASP A 1 351 ? -43.801 -22.001 78.437 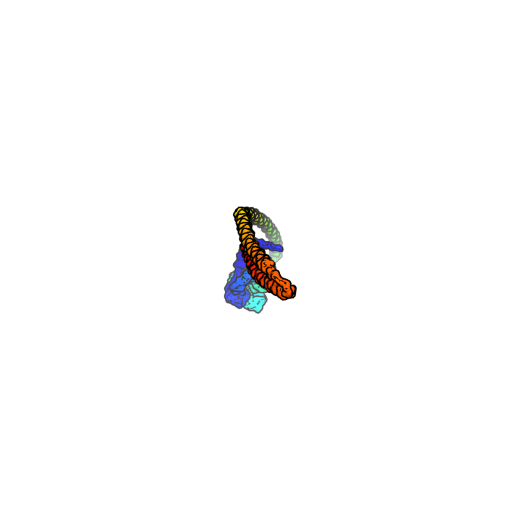1.00 75.12 351 ASP A C 1
ATOM 2712 O O . ASP A 1 351 ? -43.484 -21.857 77.255 1.00 75.12 351 ASP A O 1
ATOM 2716 N N . LEU A 1 352 ? -43.698 -20.995 79.314 1.00 72.75 352 LEU A N 1
ATOM 2717 C CA . LEU A 1 352 ? -43.251 -19.648 78.934 1.00 72.75 352 LEU A CA 1
ATOM 2718 C C . LEU A 1 352 ? -41.836 -19.644 78.342 1.00 72.75 352 LEU A C 1
ATOM 2720 O O . LEU A 1 352 ? -41.546 -18.910 77.397 1.00 72.75 352 LEU A O 1
ATOM 2724 N N . LYS A 1 353 ? -40.937 -20.484 78.865 1.00 77.31 353 LYS A N 1
ATOM 2725 C CA . LYS A 1 353 ? -39.593 -20.653 78.298 1.00 77.31 353 LYS A CA 1
ATOM 2726 C C . LYS A 1 353 ? -39.645 -21.264 76.892 1.00 77.31 353 LYS A C 1
ATOM 2728 O O . LYS A 1 353 ? -38.826 -20.900 76.041 1.00 77.31 353 LYS A O 1
ATOM 2733 N N . GLY A 1 354 ? -40.594 -22.166 76.644 1.00 80.44 354 GLY A N 1
ATOM 2734 C CA . GLY A 1 354 ? -40.892 -22.712 75.321 1.00 80.44 354 GLY A CA 1
ATOM 2735 C C . GLY A 1 354 ? -41.369 -21.631 74.351 1.00 80.44 354 GLY A C 1
ATOM 2736 O O . GLY A 1 354 ? -40.754 -21.446 73.300 1.00 80.44 354 GLY A O 1
ATOM 2737 N N . GLU A 1 355 ? -42.387 -20.859 74.741 1.00 77.94 355 GLU A N 1
ATOM 2738 C CA . GLU A 1 355 ? -42.928 -19.747 73.943 1.00 77.94 355 GLU A CA 1
ATOM 2739 C C . GLU A 1 355 ? -41.848 -18.703 73.608 1.00 77.94 355 GLU A C 1
ATOM 2741 O O . GLU A 1 355 ? -41.708 -18.293 72.454 1.00 77.94 355 GLU A O 1
ATOM 2746 N N . LEU A 1 356 ? -41.002 -18.336 74.579 1.00 70.94 356 LEU A N 1
ATOM 2747 C CA . LEU A 1 356 ? -39.900 -17.391 74.368 1.00 70.94 356 LEU A CA 1
ATOM 2748 C C . LEU A 1 356 ? -38.860 -17.916 73.364 1.00 70.94 356 LEU A C 1
ATOM 2750 O O . LEU A 1 356 ? -38.306 -17.155 72.567 1.00 70.94 356 LEU A O 1
ATOM 2754 N N . THR A 1 357 ? -38.581 -19.219 73.396 1.00 78.44 357 THR A N 1
ATOM 2755 C CA . THR A 1 357 ? -37.628 -19.848 72.472 1.00 78.44 357 THR A CA 1
ATOM 2756 C C . THR A 1 357 ? -38.184 -19.874 71.047 1.00 78.44 357 THR A C 1
ATOM 2758 O O . THR A 1 357 ? -37.448 -19.568 70.107 1.00 78.44 357 THR A O 1
ATOM 2761 N N . ALA A 1 358 ? -39.478 -20.168 70.889 1.00 77.12 358 ALA A N 1
ATOM 2762 C CA . ALA A 1 358 ? -40.159 -20.124 69.597 1.00 77.12 358 ALA A CA 1
ATOM 2763 C C . ALA A 1 358 ? -40.161 -18.703 69.008 1.00 77.12 358 ALA A C 1
ATOM 2765 O O . ALA A 1 358 ? -39.742 -18.511 67.866 1.00 77.12 358 ALA A O 1
ATOM 2766 N N . ALA A 1 359 ? -40.508 -17.695 69.815 1.00 68.50 359 ALA A N 1
ATOM 2767 C CA . ALA A 1 359 ? -40.472 -16.295 69.392 1.00 68.50 359 ALA A CA 1
ATOM 2768 C C . ALA A 1 359 ? -39.063 -15.856 68.951 1.00 68.50 359 ALA A C 1
ATOM 2770 O O . ALA A 1 359 ? -38.901 -15.146 67.959 1.00 68.50 359 ALA A O 1
ATOM 2771 N N . ARG A 1 360 ? -38.010 -16.315 69.645 1.00 72.81 360 ARG A N 1
ATOM 2772 C CA . ARG A 1 360 ? -36.622 -16.032 69.252 1.00 72.81 360 ARG A CA 1
ATOM 2773 C C . ARG A 1 360 ? -36.275 -16.621 67.882 1.00 72.81 360 ARG A C 1
ATOM 2775 O O . ARG A 1 360 ? -35.637 -15.936 67.088 1.00 72.81 360 ARG A O 1
ATOM 2782 N N . GLN A 1 361 ? -36.686 -17.858 67.605 1.00 78.81 361 GLN A N 1
ATOM 2783 C CA . GLN A 1 361 ? -36.454 -18.492 66.303 1.00 78.81 361 GLN A CA 1
ATOM 2784 C C . GLN A 1 361 ? -37.185 -17.761 65.176 1.00 78.81 361 GLN A C 1
ATOM 2786 O O . GLN A 1 361 ? -36.607 -17.557 64.111 1.00 78.81 361 GLN A O 1
ATOM 2791 N N . GLU A 1 362 ? -38.416 -17.310 65.415 1.00 76.69 362 GLU A N 1
ATOM 2792 C CA . GLU A 1 362 ? -39.185 -16.539 64.437 1.00 76.69 362 GLU A CA 1
ATOM 2793 C C . GLU A 1 362 ? -38.490 -15.215 64.075 1.00 76.69 362 GLU A C 1
ATOM 2795 O O . GLU A 1 362 ? -38.327 -14.902 62.896 1.00 76.69 362 GLU A O 1
ATOM 2800 N N . ILE A 1 363 ? -37.967 -14.484 65.069 1.00 70.69 363 ILE A N 1
ATOM 2801 C CA . ILE A 1 363 ? -37.166 -13.267 64.841 1.00 70.69 363 ILE A CA 1
ATOM 2802 C C . ILE A 1 363 ? -35.912 -13.571 64.008 1.00 70.69 363 ILE A C 1
ATOM 2804 O O . ILE A 1 363 ? -35.514 -12.773 63.158 1.00 70.69 363 ILE A O 1
ATOM 2808 N N . GLU A 1 364 ? -35.259 -14.704 64.255 1.00 73.94 364 GLU A N 1
ATOM 2809 C CA . GLU A 1 364 ? -34.031 -15.090 63.558 1.00 73.94 364 GLU A CA 1
ATOM 2810 C C . GLU A 1 364 ? -34.301 -15.483 62.097 1.00 73.94 364 GLU A C 1
ATOM 2812 O O . GLU A 1 364 ? -33.542 -15.092 61.208 1.00 73.94 364 GLU A O 1
ATOM 2817 N N . MET A 1 365 ? -35.434 -16.140 61.827 1.00 79.12 365 MET A N 1
ATOM 2818 C CA . MET A 1 365 ? -35.907 -16.385 60.461 1.00 79.12 365 MET A CA 1
ATOM 2819 C C . MET A 1 365 ? -36.223 -15.080 59.729 1.00 79.12 365 MET A C 1
ATOM 2821 O O . MET A 1 365 ? -35.754 -14.897 58.606 1.00 79.12 365 MET A O 1
ATOM 2825 N N . LEU A 1 366 ? -36.934 -14.147 60.377 1.00 69.81 366 LEU A N 1
ATOM 2826 C CA . LEU A 1 366 ? -37.263 -12.843 59.789 1.00 69.81 366 LEU A CA 1
ATOM 2827 C C . LEU A 1 366 ? -36.003 -12.047 59.417 1.00 69.81 366 LEU A C 1
ATOM 2829 O O . LEU A 1 366 ? -35.931 -11.484 58.323 1.00 69.81 366 LEU A O 1
ATOM 2833 N N . LYS A 1 367 ? -34.967 -12.070 60.269 1.00 69.19 367 LYS A N 1
ATOM 2834 C CA . LYS A 1 367 ? -33.652 -11.482 59.953 1.00 69.19 367 LYS A CA 1
ATOM 2835 C C . LYS A 1 367 ? -33.011 -12.119 58.719 1.00 69.19 367 LYS A C 1
ATOM 2837 O O . LYS A 1 367 ? -32.460 -11.397 57.892 1.00 69.19 367 LYS A O 1
ATOM 2842 N N . GLY A 1 368 ? -33.083 -13.443 58.583 1.00 71.69 368 GLY A N 1
ATOM 2843 C CA . GLY A 1 368 ? -32.551 -14.161 57.422 1.00 71.69 368 GLY A CA 1
ATOM 2844 C C . GLY A 1 368 ? -33.229 -13.754 56.113 1.00 71.69 368 GLY A C 1
ATOM 2845 O O . GLY A 1 368 ? -32.548 -13.456 55.131 1.00 71.69 368 GLY A O 1
ATOM 2846 N N . THR A 1 369 ? -34.560 -13.662 56.104 1.00 68.75 369 THR A N 1
ATOM 2847 C CA . THR A 1 369 ? -35.324 -13.199 54.933 1.00 68.75 369 THR A CA 1
ATOM 2848 C C . THR A 1 369 ? -34.998 -11.757 54.555 1.00 68.75 369 THR A C 1
ATOM 2850 O O . THR A 1 369 ? -34.737 -11.492 53.387 1.00 68.75 369 THR A O 1
ATOM 2853 N N . MET A 1 370 ? -34.885 -10.846 55.527 1.00 60.22 370 MET A N 1
ATOM 2854 C CA . MET A 1 370 ? -34.540 -9.444 55.251 1.00 60.22 370 MET A CA 1
ATOM 2855 C C . MET A 1 370 ? -33.133 -9.277 54.654 1.00 60.22 370 MET A C 1
ATOM 2857 O O . MET A 1 370 ? -32.925 -8.439 53.783 1.00 60.22 370 MET A O 1
ATOM 2861 N N . VAL A 1 371 ? -32.154 -10.080 55.092 1.00 61.00 371 VAL A N 1
ATOM 2862 C CA . VAL A 1 371 ? -30.793 -10.063 54.520 1.00 61.00 371 VAL A CA 1
ATOM 2863 C C . VAL A 1 371 ? -30.783 -10.606 53.088 1.00 61.00 371 VAL A C 1
ATOM 2865 O O . VAL A 1 371 ? -30.048 -10.099 52.241 1.00 61.00 371 VAL A O 1
ATOM 2868 N N . SER A 1 372 ? -31.615 -11.609 52.812 1.00 61.38 372 SER A N 1
ATOM 2869 C CA . SER A 1 372 ? -31.745 -12.223 51.486 1.00 61.38 372 SER A CA 1
ATOM 2870 C C . SER A 1 372 ? -32.383 -11.261 50.479 1.00 61.38 372 SER A C 1
ATOM 2872 O O . SER A 1 372 ? -31.911 -11.145 49.354 1.00 61.38 372 SER A O 1
ATOM 2874 N N . GLU A 1 373 ? -33.412 -10.522 50.897 1.00 53.97 373 GLU A N 1
ATOM 2875 C CA . GLU A 1 373 ? -34.077 -9.516 50.060 1.00 53.97 373 GLU A CA 1
ATOM 2876 C C . GLU A 1 373 ? -33.223 -8.262 49.830 1.00 53.97 373 GLU A C 1
ATOM 2878 O O . GLU A 1 373 ? -33.353 -7.631 48.791 1.00 53.97 373 GLU A O 1
ATOM 2883 N N . ALA A 1 374 ? -32.315 -7.914 50.748 1.00 48.72 374 ALA A N 1
ATOM 2884 C CA . ALA A 1 374 ? -31.383 -6.795 50.569 1.00 48.72 374 ALA A CA 1
ATOM 2885 C C . ALA A 1 374 ? -30.153 -7.131 49.696 1.00 48.72 374 ALA A C 1
ATOM 2887 O O . ALA A 1 374 ? -29.374 -6.234 49.370 1.00 48.72 374 ALA A O 1
ATOM 2888 N N . THR A 1 375 ? -29.931 -8.410 49.369 1.00 48.47 375 THR A N 1
ATOM 2889 C CA . THR A 1 375 ? -28.807 -8.877 48.530 1.00 48.47 375 THR A CA 1
ATOM 2890 C C . THR A 1 375 ? -29.216 -9.306 47.119 1.00 48.47 375 THR A C 1
ATOM 2892 O O . THR A 1 375 ? -28.334 -9.603 46.308 1.00 48.47 375 THR A O 1
ATOM 2895 N N . MET A 1 376 ? -30.518 -9.301 46.815 1.00 44.25 376 MET A N 1
ATOM 2896 C CA . MET A 1 376 ? -31.058 -9.329 45.450 1.00 44.25 376 MET A CA 1
ATOM 2897 C C . MET A 1 376 ? -31.278 -7.904 44.950 1.00 44.25 376 MET A C 1
ATOM 2899 O O . MET A 1 376 ? -31.078 -7.696 43.731 1.00 44.25 376 MET A O 1
#

Mean predicted aligned error: 19.54 Å

Radius of gyration: 72.05 Å; Cα contacts (8 Å, |Δi|>4): 165; chains: 1; bounding box: 130×58×218 Å

Secondary structure (DSSP, 8-state):
------HHHHHHHHHHHHTSPPP----TTSTT---HHHHHHHHHHHHHTTT-HHHHHHHHHHHHHHHHHHHHHHSTTEEE-SB--HHHHHHT---EEESS-----HHHHHTT-S----B---------------------HHHHHHHHHHHHHHHHHHHHHHHHHHHHHHHHHHHHHHHHHHHHHHHHHHHHHHHHHHHHHHHHHHHHHHHHHHHHHHHHHHHHHHHHHHHHHHHHHHHHHHHHHHHHHHHHHHHHHHHHHHHHHHHHHHHHHHHHHHHHHHHHHHHHHHHHHHHHHHHHHHHHHHT------S-TTHHHHHHHHHHHHHHHHHHHHHHHHHHHHHHHHHHHHHHHHHHHHHHHHHHHHHHHHTT-

Organism: NCBI:txid1507870

pLDDT: mean 80.86, std 16.41, range [36.09, 97.88]